Protein AF-A0A2E4W380-F1 (afdb_monomer_lite)

pLDDT: mean 70.6, std 25.5, range [24.17, 98.5]

Secondary structure (DSSP, 8-state):
----------S----TTTTHHHHHHHTTS-------------------B-TTS-B----S---------------------------------------------------SSGGGSS----THHHHHHHHHHSS-TTPPPTTSPTT--HHHHHHHHHHHHHHHHH-GGGTTHHHHHHHHHHHHS-GGGHHHHHHHHHHHTTTS-HHHHHHHHHHHHHHHTTTPPP--STTHHHHHHHHHT-SS--HHHHHHHTTT-HHHHHHHHHHHT-TT-----HHHHHHTT--SSS--HHHHHHHHHHHHHHHHHHTS-HHHHHHHHHHHHHHHHHHHHHHHHHHHHTTT-EETTTTEE-SSTHHHHHHHHHHHHTTS---HHHHHHHHHTTTSS-TTEEEEEE-TTTTGGG-HHHHTS-HHHHHHHHHHHHHHHEETTTTEEHHHHHHT--EEEEEEEEEEETTEEEEEEEEEEE----TTSPPPHHHHHHHHHHHHHHHHHTT-SEE--EE--SS--TT--EEEEE-SSBPPHHHHHHHHHHHTTS--TTEEEEEEEETTEEEEEEEES-TT----HHHHHHHHHHHHTT-TTS-TT-TTS--EEEEB-----EETTBSSTTSGGGT---TTHHHHHHHHHHTSHHHHHHHHHHHHHHHHHHHHHHHHHTPPPGGGS----GGGGTT---------------------------------------------------

Radius of gyration: 36.01 Å; chains: 1; bounding box: 83×103×131 Å

Sequence (734 aa):
MLGEIGGDAKSLFVDPFKPLYREFQNMAKEPEDRVLTHPRLGSDLGLPFDRYGKPIDQSKPVLIGDDPSRGSDELSFRSAPSGLSDVYREGVGVLGGLSEATPLGVAAPVLGGIVRSGIKKGPVLSRRLNELVGDWKGKKIKGTPAGTRPQDIAKRQRQMHQLVGEGKTGWKWYEKMNQMIKDYVPEQHQPYFTGLLSTTSSASPVAQNIMDTLTGYAQTMRGMMPNVGMFQSQSKRIGQLGIKVRPSDVLNEIEGANKWTNYFKNNYGDFDAVTNDRYMLRLGGFHGRSLTDNQYKYLTRMVEDTAEQFGIKPAEAQAGAWSAFKARWDAVQPRNQKLAKKRGWWDEANGRIYKEHRKEFHDMTFKDAMKHTPTQQEIETAAHGGMVAGWGKGDLPSEYVAGFKHWPELESAPSHVMDDYHKAMDEVFIDQRTGKNKIFEELGIPHKMVRRTEGVWEGQGRAGYDIQILLPENAAGEVPPDIINRLHIGMAAMGRATKQEAIGYYKAIEMPTPESNIFRINLDRTLSTAETKLLDKAMNNLGLGEGYVVPINRERGVDLYYTTDNPNVTLDLAGFQSKVDQRLNTLNWIDKNNPASIATGSAQHKGEYLTYEGITGQEYRHGIHNPNAHWEALANTSGGTSERRLYDVYAQQVKTAEQAFAKRWGLQDPHERAFVTGDEWGHGIGVGSNPVLADFGQPASGRQARKIQGGLLSVPYGKSVQGTLRDPFLVGGQ

Structure (mmCIF, N/CA/C/O backbone):
data_AF-A0A2E4W380-F1
#
_entry.id   AF-A0A2E4W380-F1
#
loop_
_atom_site.group_PDB
_atom_site.id
_atom_site.type_symbol
_atom_site.label_atom_id
_atom_site.label_alt_id
_atom_site.label_comp_id
_atom_site.label_asym_id
_atom_site.label_entity_id
_atom_site.label_seq_id
_atom_site.pdbx_PDB_ins_code
_atom_site.Cartn_x
_atom_site.Cartn_y
_atom_site.Cartn_z
_atom_site.occupancy
_atom_site.B_iso_or_equiv
_atom_site.auth_seq_id
_atom_site.auth_comp_id
_atom_site.auth_asym_id
_atom_site.auth_atom_id
_atom_site.pdbx_PDB_model_num
ATOM 1 N N . MET A 1 1 ? -34.289 -36.596 44.505 1.00 35.12 1 MET A N 1
ATOM 2 C CA . MET A 1 1 ? -34.856 -37.963 44.426 1.00 35.12 1 MET A CA 1
ATOM 3 C C . MET A 1 1 ? -34.164 -38.690 43.282 1.00 35.12 1 MET A C 1
ATOM 5 O O . MET A 1 1 ? -33.703 -38.010 42.375 1.00 35.12 1 MET A O 1
ATOM 9 N N . LEU A 1 2 ? -34.033 -40.016 43.353 1.00 31.44 2 LEU A N 1
ATOM 10 C CA . LEU A 1 2 ? -33.464 -40.845 42.279 1.00 31.44 2 LEU A CA 1
ATOM 11 C C . LEU A 1 2 ? -34.546 -41.183 41.237 1.00 31.44 2 LEU A C 1
ATOM 13 O O . LEU A 1 2 ? -35.720 -41.242 41.602 1.00 31.44 2 LEU A O 1
ATOM 17 N N . GLY A 1 3 ? -34.155 -41.442 39.985 1.00 27.16 3 GLY A N 1
ATOM 18 C CA . GLY A 1 3 ? -35.068 -41.905 38.932 1.00 27.16 3 GLY A CA 1
ATOM 19 C C . GLY A 1 3 ? -34.566 -41.627 37.513 1.00 27.16 3 GLY A C 1
ATOM 20 O O . GLY A 1 3 ? -34.903 -40.599 36.938 1.00 27.16 3 GLY A O 1
ATOM 21 N N . GLU A 1 4 ? -33.776 -42.545 36.955 1.00 43.19 4 GLU A N 1
ATOM 22 C CA . GLU A 1 4 ? -33.516 -42.626 35.507 1.00 43.19 4 GLU A CA 1
ATOM 23 C C . GLU A 1 4 ? -34.526 -43.570 34.815 1.00 43.19 4 GLU A C 1
ATOM 25 O O . GLU A 1 4 ? -35.360 -44.183 35.481 1.00 43.19 4 GLU A O 1
ATOM 30 N N . ILE A 1 5 ? -34.359 -43.752 33.494 1.00 37.69 5 ILE A N 1
ATOM 31 C CA . ILE A 1 5 ? -35.113 -44.632 32.573 1.00 37.69 5 ILE A CA 1
ATOM 32 C C . ILE A 1 5 ? -36.477 -44.042 32.137 1.00 37.69 5 ILE A C 1
ATOM 34 O O . ILE A 1 5 ? -37.334 -43.765 32.965 1.00 37.69 5 ILE A O 1
ATOM 38 N N . GLY A 1 6 ? -36.773 -43.871 30.839 1.00 28.53 6 GLY A N 1
ATOM 39 C CA . GLY A 1 6 ? -35.923 -44.030 29.646 1.00 28.53 6 GLY A CA 1
ATOM 40 C C . GLY A 1 6 ? -36.728 -44.171 28.337 1.00 28.53 6 GLY A C 1
ATOM 41 O O . GLY A 1 6 ? -37.833 -44.702 28.357 1.00 28.53 6 GLY A O 1
ATOM 42 N N . GLY A 1 7 ? -36.144 -43.753 27.203 1.00 28.28 7 GLY A N 1
ATOM 43 C CA . GLY A 1 7 ? -36.733 -43.858 25.848 1.00 28.28 7 GLY A CA 1
ATOM 44 C C . GLY A 1 7 ? -37.787 -42.778 25.523 1.00 28.28 7 GLY A C 1
ATOM 45 O O . GLY A 1 7 ? -38.513 -42.339 26.403 1.00 28.28 7 GLY A O 1
ATOM 46 N N . ASP A 1 8 ? -37.927 -42.270 24.294 1.00 28.05 8 ASP A N 1
ATOM 47 C CA . ASP A 1 8 ? -37.354 -42.687 23.002 1.00 28.05 8 ASP A CA 1
ATOM 48 C C . ASP A 1 8 ? -36.986 -41.451 22.140 1.00 28.05 8 ASP A C 1
ATOM 50 O O . ASP A 1 8 ? -37.683 -40.435 22.152 1.00 28.05 8 ASP A O 1
ATOM 54 N N . ALA A 1 9 ? -35.872 -41.504 21.403 1.00 34.75 9 ALA A N 1
ATOM 55 C CA . ALA A 1 9 ? -35.191 -40.327 20.845 1.00 34.75 9 ALA A CA 1
ATOM 56 C C . ALA A 1 9 ? -35.289 -40.235 19.306 1.00 34.75 9 ALA A C 1
ATOM 58 O O . ALA A 1 9 ? -34.286 -40.355 18.600 1.00 34.75 9 ALA A O 1
ATOM 59 N N . LYS A 1 10 ? -36.502 -40.023 18.767 1.00 31.36 10 LYS A N 1
ATOM 60 C CA . LYS A 1 10 ? -36.766 -39.999 17.306 1.00 31.36 10 LYS A CA 1
ATOM 61 C C . LYS A 1 10 ? -37.737 -38.907 16.810 1.00 31.36 10 LYS A C 1
ATOM 63 O O . LYS A 1 10 ? -38.579 -39.173 15.956 1.00 31.36 10 LYS A O 1
ATOM 68 N N . SER A 1 11 ? -37.624 -37.664 17.291 1.00 33.94 11 SER A N 1
ATOM 69 C CA . SER A 1 11 ? -38.505 -36.566 16.823 1.00 33.94 11 SER A CA 1
ATOM 70 C C . SER A 1 11 ? -37.910 -35.145 16.780 1.00 33.94 11 SER A C 1
ATOM 72 O O . SER A 1 11 ? -38.645 -34.202 16.500 1.00 33.94 11 SER A O 1
ATOM 74 N N . LEU A 1 12 ? -36.598 -34.958 16.994 1.00 32.38 12 LEU A N 1
ATOM 75 C CA . LEU A 1 12 ? -35.963 -33.626 17.054 1.00 32.38 12 LEU A CA 1
ATOM 76 C C . LEU A 1 12 ? -34.787 -33.442 16.077 1.00 32.38 12 LEU A C 1
ATOM 78 O O . LEU A 1 12 ? -33.657 -33.188 16.475 1.00 32.38 12 LEU A O 1
ATOM 82 N N . PHE A 1 13 ? -35.086 -33.501 14.777 1.00 29.33 13 PHE A N 1
ATOM 83 C CA . PHE A 1 13 ? -34.273 -32.855 13.739 1.00 29.33 13 PHE A CA 1
ATOM 84 C C . PHE A 1 13 ? -35.191 -32.131 12.747 1.00 29.33 13 PHE A C 1
ATOM 86 O O . PHE A 1 13 ? -35.721 -32.725 11.808 1.00 29.33 13 PHE A O 1
ATOM 93 N N . VAL A 1 14 ? -35.391 -30.831 12.975 1.00 38.22 14 VAL A N 1
ATOM 94 C CA . VAL A 1 14 ? -35.996 -29.931 11.986 1.00 38.22 14 VAL A CA 1
ATOM 95 C C . VAL A 1 14 ? -34.887 -29.483 11.040 1.00 38.22 14 VAL A C 1
ATOM 97 O O . VAL A 1 14 ? -33.938 -28.835 11.466 1.00 38.22 14 VAL A O 1
ATOM 100 N N . ASP A 1 15 ? -35.005 -29.843 9.764 1.00 39.81 15 ASP A N 1
ATOM 101 C CA . ASP A 1 15 ? -34.094 -29.408 8.702 1.00 39.81 15 ASP A CA 1
ATOM 102 C C . ASP A 1 15 ? -34.193 -27.877 8.494 1.00 39.81 15 ASP A C 1
ATOM 104 O O . ASP A 1 15 ? -35.246 -27.398 8.053 1.00 39.81 15 ASP A O 1
ATOM 108 N N . PRO A 1 16 ? -33.130 -27.098 8.789 1.00 36.22 16 PRO A N 1
ATOM 109 C CA . PRO A 1 16 ? -33.171 -25.640 8.712 1.00 36.22 16 PRO A CA 1
ATOM 110 C C . PRO A 1 16 ? -33.139 -25.100 7.273 1.00 36.22 16 PRO A C 1
ATOM 112 O O . PRO A 1 16 ? -33.416 -23.920 7.071 1.00 36.22 16 PRO A O 1
ATOM 115 N N . PHE A 1 17 ? -32.843 -25.924 6.260 1.00 35.84 17 PHE A N 1
ATOM 116 C CA . PHE A 1 17 ? -32.758 -25.485 4.858 1.00 35.84 17 PHE A CA 1
ATOM 117 C C . PHE A 1 17 ? -34.103 -25.537 4.116 1.00 35.84 17 PHE A C 1
ATOM 119 O O . PHE A 1 17 ? -34.246 -24.997 3.015 1.00 35.84 17 PHE A O 1
ATOM 126 N N . LYS A 1 18 ? -35.125 -26.139 4.733 1.00 35.22 18 LYS A N 1
ATOM 127 C CA . LYS A 1 18 ? -36.456 -26.332 4.139 1.00 35.22 18 LYS A CA 1
ATOM 128 C C . LYS A 1 18 ? -37.224 -25.044 3.768 1.00 35.22 18 LYS A C 1
ATOM 130 O O . LYS A 1 18 ? -37.987 -25.109 2.801 1.00 35.22 18 LYS A O 1
ATOM 135 N N . PRO A 1 19 ? -37.055 -23.889 4.452 1.00 40.69 19 PRO A N 1
ATOM 136 C CA . PRO A 1 19 ? -37.623 -22.612 4.007 1.00 40.69 19 PRO A CA 1
ATOM 137 C C . PRO A 1 19 ? -36.948 -22.079 2.733 1.00 40.69 19 PRO A C 1
ATOM 139 O O . PRO A 1 19 ? -37.632 -21.805 1.748 1.00 40.69 19 PRO A O 1
ATOM 142 N N . LEU A 1 20 ? -35.609 -22.026 2.719 1.00 38.50 20 LEU A N 1
ATOM 143 C CA . LEU A 1 20 ? -34.797 -21.507 1.606 1.00 38.50 20 LEU A CA 1
ATOM 144 C C . LEU A 1 20 ? -35.082 -22.230 0.281 1.00 38.50 20 LEU A C 1
ATOM 146 O O . LEU A 1 20 ? -35.164 -21.603 -0.775 1.00 38.50 20 LEU A O 1
ATOM 150 N N . TYR A 1 21 ? -35.302 -23.547 0.330 1.00 37.00 21 TYR A N 1
ATOM 151 C CA . TYR A 1 21 ? -35.608 -24.332 -0.868 1.00 37.00 21 TYR A CA 1
ATOM 152 C C . TYR A 1 21 ? -36.970 -23.979 -1.504 1.00 37.00 21 TYR A C 1
ATOM 154 O O . TYR A 1 21 ? -37.158 -24.191 -2.701 1.00 37.00 21 TYR A O 1
ATOM 162 N N . ARG A 1 22 ? -37.919 -23.405 -0.743 1.00 37.72 22 ARG A N 1
ATOM 163 C CA . ARG A 1 22 ? -39.202 -22.921 -1.289 1.00 37.72 22 ARG A CA 1
ATOM 164 C C . ARG A 1 22 ? -39.081 -21.558 -1.965 1.00 37.72 22 ARG A C 1
ATOM 166 O O . ARG A 1 22 ? -39.691 -21.371 -3.013 1.00 37.72 22 ARG A O 1
ATOM 173 N N . GLU A 1 23 ? -38.285 -20.634 -1.430 1.00 40.81 23 GLU A N 1
ATOM 174 C CA . GLU A 1 23 ? -38.031 -19.353 -2.109 1.00 40.81 23 GLU A CA 1
ATOM 175 C C . GLU A 1 23 ? -37.317 -19.570 -3.448 1.00 40.81 23 GLU A C 1
ATOM 177 O O . GLU A 1 23 ? -37.744 -19.031 -4.469 1.00 40.81 23 GLU A O 1
ATOM 182 N N . PHE A 1 24 ? -36.313 -20.453 -3.480 1.00 38.03 24 PHE A N 1
ATOM 183 C CA . PHE A 1 24 ? -35.577 -20.765 -4.709 1.00 38.03 24 PHE A CA 1
ATOM 184 C C . PHE A 1 24 ? -36.453 -21.411 -5.799 1.00 38.03 24 PHE A C 1
ATOM 186 O O . PHE A 1 24 ? -36.252 -21.152 -6.984 1.00 38.03 24 PHE A O 1
ATOM 193 N N . GLN A 1 25 ? -37.456 -22.216 -5.424 1.00 38.72 25 GLN A N 1
ATOM 194 C CA . GLN A 1 25 ? -38.427 -22.770 -6.379 1.00 38.72 25 GLN A CA 1
ATOM 195 C C . GLN A 1 25 ? -39.474 -21.748 -6.848 1.00 38.72 25 GLN A C 1
ATOM 197 O O . GLN A 1 25 ? -39.970 -21.868 -7.969 1.00 38.72 25 GLN A O 1
ATOM 202 N N . ASN A 1 26 ? -39.786 -20.733 -6.037 1.00 41.50 26 ASN A N 1
ATOM 203 C CA . ASN A 1 26 ? -40.718 -19.665 -6.405 1.00 41.50 26 ASN A CA 1
ATOM 204 C C . ASN A 1 26 ? -40.081 -18.614 -7.332 1.00 41.50 26 ASN A C 1
ATOM 206 O O . ASN A 1 26 ? -40.783 -18.039 -8.156 1.00 41.50 26 ASN A O 1
ATOM 210 N N . MET A 1 27 ? -38.761 -18.399 -7.260 1.00 36.50 27 MET A N 1
ATOM 211 C CA . MET A 1 27 ? -38.031 -17.527 -8.199 1.00 36.50 27 MET A CA 1
ATOM 212 C C . MET A 1 27 ? -37.841 -18.134 -9.602 1.00 36.50 27 MET A C 1
ATOM 214 O O . MET A 1 27 ? -37.434 -17.431 -10.522 1.00 36.50 27 MET A O 1
ATOM 218 N N . ALA A 1 28 ? -38.119 -19.428 -9.781 1.00 35.84 28 ALA A N 1
ATOM 219 C CA . ALA A 1 28 ? -37.837 -20.170 -11.012 1.00 35.84 28 ALA A CA 1
ATOM 220 C C . ALA A 1 28 ? -39.067 -20.380 -11.921 1.00 35.84 28 ALA A C 1
ATOM 222 O O . ALA A 1 28 ? -39.063 -21.302 -12.741 1.00 35.84 28 ALA A O 1
ATOM 223 N N . LYS A 1 29 ? -40.137 -19.581 -11.769 1.00 33.12 29 LYS A N 1
ATOM 224 C CA . LYS A 1 29 ? -41.375 -19.736 -12.552 1.00 33.12 29 LYS A CA 1
ATOM 225 C C . LYS A 1 29 ? -41.935 -18.431 -13.126 1.00 33.12 29 LYS A C 1
ATOM 227 O O . LYS A 1 29 ? -42.370 -17.552 -12.393 1.00 33.12 29 LYS A O 1
ATOM 232 N N . GLU A 1 30 ? -42.038 -18.472 -14.453 1.00 36.06 30 GLU A N 1
ATOM 233 C CA . GLU A 1 30 ? -42.797 -17.616 -15.375 1.00 36.06 30 GLU A CA 1
ATOM 234 C C . GLU A 1 30 ? -42.228 -16.220 -15.723 1.00 36.06 30 GLU A C 1
ATOM 236 O O . GLU A 1 30 ? -41.426 -15.670 -14.966 1.00 36.06 30 GLU A O 1
ATOM 241 N N . PRO A 1 31 ? -42.519 -15.710 -16.946 1.00 42.09 31 PRO A N 1
ATOM 242 C CA . PRO A 1 31 ? -41.642 -14.765 -17.644 1.00 42.09 31 PRO A CA 1
ATOM 243 C C . PRO A 1 31 ? -42.311 -13.414 -17.978 1.00 42.09 31 PRO A C 1
ATOM 245 O O . PRO A 1 31 ? -43.502 -13.254 -17.761 1.00 42.09 31 PRO A O 1
ATOM 248 N N . GLU A 1 32 ? -41.505 -12.511 -18.558 1.00 37.59 32 GLU A N 1
ATOM 249 C CA . GLU A 1 32 ? -41.811 -11.450 -19.552 1.00 37.59 32 GLU A CA 1
ATOM 250 C C . GLU A 1 32 ? -43.076 -10.547 -19.418 1.00 37.59 32 GLU A C 1
ATOM 252 O O . GLU A 1 32 ? -43.999 -10.759 -18.645 1.00 37.59 32 GLU A O 1
ATOM 257 N N . ASP A 1 33 ? -43.065 -9.427 -20.149 1.00 36.19 33 ASP A N 1
ATOM 258 C CA . ASP A 1 33 ? -44.140 -8.423 -20.247 1.00 36.19 33 ASP A CA 1
ATOM 259 C C . ASP A 1 33 ? -44.706 -7.804 -18.948 1.00 36.19 33 ASP A C 1
ATOM 261 O O . ASP A 1 33 ? -45.850 -8.018 -18.537 1.00 36.19 33 ASP A O 1
ATOM 265 N N . ARG A 1 34 ? -43.973 -6.808 -18.423 1.00 28.91 34 ARG A N 1
ATOM 266 C CA . ARG A 1 34 ? -44.602 -5.609 -17.831 1.00 28.91 34 ARG A CA 1
ATOM 267 C C . ARG A 1 34 ? -44.018 -4.307 -18.370 1.00 28.91 34 ARG A C 1
ATOM 269 O O . ARG A 1 34 ? -43.115 -3.711 -17.787 1.00 28.91 34 ARG A O 1
ATOM 276 N N . VAL A 1 35 ? -44.622 -3.821 -19.454 1.00 33.94 35 VAL A N 1
ATOM 277 C CA . VAL A 1 35 ? -44.531 -2.413 -19.861 1.00 33.94 35 VAL A CA 1
ATOM 278 C C . VAL A 1 35 ? -45.141 -1.541 -18.757 1.00 33.94 35 VAL A C 1
ATOM 280 O O . VAL A 1 35 ? -46.330 -1.656 -18.465 1.00 33.94 35 VAL A O 1
ATOM 283 N N . LEU A 1 36 ? -44.349 -0.641 -18.169 1.00 28.77 36 LEU A N 1
ATOM 284 C CA . LEU A 1 36 ? -44.847 0.413 -17.281 1.00 28.77 36 LEU A CA 1
ATOM 285 C C . LEU A 1 36 ? -44.771 1.770 -17.982 1.00 28.77 36 LEU A C 1
ATOM 287 O O . LEU A 1 36 ? -43.704 2.346 -18.177 1.00 28.77 36 LEU A O 1
ATOM 291 N N . THR A 1 37 ? -45.939 2.279 -18.363 1.00 31.28 37 THR A N 1
ATOM 292 C CA . THR A 1 37 ? -46.112 3.610 -18.948 1.00 31.28 37 THR A CA 1
ATOM 293 C C . THR A 1 37 ? -45.996 4.704 -17.887 1.00 31.28 37 THR A C 1
ATOM 295 O O . THR A 1 37 ? -46.703 4.650 -16.882 1.00 31.28 37 THR A O 1
ATOM 298 N N . HIS A 1 38 ? -45.227 5.758 -18.165 1.00 28.19 38 HIS A N 1
ATOM 299 C CA . HIS A 1 38 ? -45.366 7.061 -17.504 1.00 28.19 38 HIS A CA 1
ATOM 300 C C . HIS A 1 38 ? -45.628 8.169 -18.550 1.00 28.19 38 HIS A C 1
ATOM 302 O O . HIS A 1 38 ? -45.261 8.000 -19.717 1.00 28.19 38 HIS A O 1
ATOM 308 N N . PRO A 1 39 ? -46.333 9.261 -18.188 1.00 34.66 39 PRO A N 1
ATOM 309 C CA . PRO A 1 39 ? -46.915 10.197 -19.152 1.00 34.66 39 PRO A CA 1
ATOM 310 C C . PRO A 1 39 ? -45.934 11.249 -19.702 1.00 34.66 39 PRO A C 1
ATOM 312 O O . PRO A 1 39 ? -44.838 11.455 -19.190 1.00 34.66 39 PRO A O 1
ATOM 315 N N . ARG A 1 40 ? -46.365 11.919 -20.780 1.00 29.92 40 ARG A N 1
ATOM 316 C CA . ARG A 1 40 ? -45.557 12.801 -21.641 1.00 29.92 40 ARG A CA 1
ATOM 317 C C . ARG A 1 40 ? -45.352 14.223 -21.097 1.00 29.92 40 ARG A C 1
ATOM 319 O O . ARG A 1 40 ? -46.327 14.907 -20.810 1.00 29.92 40 ARG A O 1
ATOM 326 N N . LEU A 1 41 ? -44.117 14.707 -21.225 1.00 29.67 41 LEU A N 1
ATOM 327 C CA . LEU A 1 41 ? -43.722 16.006 -21.806 1.00 29.67 41 LEU A CA 1
ATOM 328 C C . LEU A 1 41 ? -42.505 15.656 -22.702 1.00 29.67 41 LEU A C 1
ATOM 330 O O . LEU A 1 41 ? -41.646 14.908 -22.253 1.00 29.67 41 LEU A O 1
ATOM 334 N N . GLY A 1 42 ? -42.444 15.931 -24.010 1.00 28.70 42 GLY A N 1
ATOM 335 C CA . GLY A 1 42 ? -42.482 17.254 -24.645 1.00 28.70 42 GLY A CA 1
ATOM 336 C C . GLY A 1 42 ? -41.065 17.860 -24.596 1.00 28.70 42 GLY A C 1
ATOM 337 O O . GLY A 1 42 ? -40.651 18.234 -23.508 1.00 28.70 42 GLY A O 1
ATOM 338 N N . SER A 1 43 ? -40.262 17.948 -25.668 1.00 30.67 43 SER A N 1
ATOM 339 C CA . SER A 1 43 ? -40.544 17.813 -27.114 1.00 30.67 43 SER A CA 1
ATOM 340 C C . SER A 1 43 ? -39.315 17.391 -27.955 1.00 30.67 43 SER A C 1
ATOM 342 O O . SER A 1 43 ? -38.193 17.770 -27.645 1.00 30.67 43 SER A O 1
ATOM 344 N N . ASP A 1 44 ? -39.573 16.677 -29.055 1.00 34.66 44 ASP A N 1
ATOM 345 C CA . ASP A 1 44 ? -38.924 16.748 -30.382 1.00 34.66 44 ASP A CA 1
ATOM 346 C C . ASP A 1 44 ? -37.388 16.881 -30.523 1.00 34.66 44 ASP A C 1
ATOM 348 O O . ASP A 1 44 ? -36.837 17.978 -30.520 1.00 34.66 44 ASP A O 1
ATOM 352 N N . LEU A 1 45 ? -36.723 15.761 -30.851 1.00 35.84 45 LEU A N 1
ATOM 353 C CA . LEU A 1 45 ? -36.067 15.537 -32.162 1.00 35.84 45 LEU A CA 1
ATOM 354 C C . LEU A 1 45 ? -35.431 14.132 -32.212 1.00 35.84 45 LEU A C 1
ATOM 356 O O . LEU A 1 45 ? -34.364 13.884 -31.653 1.00 35.84 45 LEU A O 1
ATOM 360 N N . GLY A 1 46 ? -36.094 13.187 -32.885 1.00 35.91 46 GLY A N 1
ATOM 361 C CA . GLY A 1 46 ? -35.636 11.798 -32.975 1.00 35.91 46 GLY A CA 1
ATOM 362 C C . GLY A 1 46 ? -34.571 11.583 -34.052 1.00 35.91 46 GLY A C 1
ATOM 363 O O . GLY A 1 46 ? -34.909 11.436 -35.223 1.00 35.91 46 GLY A O 1
ATOM 364 N N . LEU A 1 47 ? -33.299 11.492 -33.654 1.00 50.97 47 LEU A N 1
ATOM 365 C CA . LEU A 1 47 ? -32.214 10.977 -34.498 1.00 50.97 47 LEU A CA 1
ATOM 366 C C . LEU A 1 47 ? -31.816 9.564 -34.040 1.00 50.97 47 LEU A C 1
ATOM 368 O O . LEU A 1 47 ? -31.688 9.341 -32.835 1.00 50.97 47 LEU A O 1
ATOM 372 N N . PRO A 1 48 ? -31.599 8.601 -34.956 1.00 51.19 48 PRO A N 1
ATOM 373 C CA . PRO A 1 48 ? -31.107 7.282 -34.584 1.00 51.19 48 PRO A CA 1
ATOM 374 C C . PRO A 1 48 ? -29.627 7.354 -34.183 1.00 51.19 48 PRO A C 1
ATOM 376 O O . PRO A 1 48 ? -28.801 7.951 -34.878 1.00 51.19 48 PRO A O 1
ATOM 379 N N . PHE A 1 49 ? -29.298 6.710 -33.066 1.00 59.56 49 PHE A N 1
ATOM 380 C CA . PHE A 1 49 ? -27.930 6.538 -32.583 1.00 59.56 49 PHE A CA 1
ATOM 381 C C . PHE A 1 49 ? -27.449 5.107 -32.856 1.00 59.56 49 PHE A C 1
ATOM 383 O O . PHE A 1 49 ? -28.250 4.172 -32.897 1.00 59.56 49 PHE A O 1
ATOM 390 N N . ASP A 1 50 ? -26.142 4.924 -33.032 1.00 73.31 50 ASP A N 1
ATOM 391 C CA . ASP A 1 50 ? -25.540 3.594 -33.116 1.00 73.31 50 ASP A CA 1
ATOM 392 C C . ASP A 1 50 ? -25.497 2.888 -31.744 1.00 73.31 50 ASP A C 1
ATOM 394 O O . ASP A 1 50 ? -25.784 3.470 -30.694 1.00 73.31 50 ASP A O 1
ATOM 398 N N . ARG A 1 51 ? -25.069 1.618 -31.731 1.00 43.25 51 ARG A N 1
ATOM 399 C CA . ARG A 1 51 ? -24.918 0.812 -30.500 1.00 43.25 51 ARG A CA 1
ATOM 400 C C . ARG A 1 51 ? -23.843 1.322 -29.518 1.00 43.25 51 ARG A C 1
ATOM 402 O O . ARG A 1 51 ? -23.575 0.655 -28.522 1.00 43.25 51 ARG A O 1
ATOM 409 N N . TYR A 1 52 ? -23.207 2.456 -29.810 1.00 50.22 52 TYR A N 1
ATOM 410 C CA . TYR A 1 52 ? -22.216 3.137 -28.978 1.00 50.22 52 TYR A CA 1
ATOM 411 C C . TYR A 1 52 ? -22.629 4.580 -28.634 1.00 50.22 52 TYR A C 1
ATOM 413 O O . TYR A 1 52 ? -21.819 5.332 -28.090 1.00 50.22 52 TYR A O 1
ATOM 421 N N . GLY A 1 53 ? -23.877 4.973 -28.919 1.00 50.03 53 GLY A N 1
ATOM 422 C CA . GLY A 1 53 ? -24.418 6.284 -28.562 1.00 50.03 53 GLY A CA 1
ATOM 423 C C . GLY A 1 53 ? -23.945 7.434 -29.454 1.00 50.03 53 GLY A C 1
ATOM 424 O O . GLY A 1 53 ? -23.904 8.574 -28.992 1.00 50.03 53 GLY A O 1
ATOM 425 N N . LYS A 1 54 ? -23.590 7.179 -30.722 1.00 59.53 54 LYS A N 1
ATOM 426 C CA . LYS A 1 54 ? -23.224 8.225 -31.697 1.00 59.53 54 LYS A CA 1
ATOM 427 C C . LYS A 1 54 ? -24.352 8.488 -32.705 1.00 59.53 54 LYS A C 1
ATOM 429 O O . LYS A 1 54 ? -24.910 7.514 -33.208 1.00 59.53 54 LYS A O 1
ATOM 434 N N . PRO A 1 55 ? -24.679 9.754 -33.042 1.00 61.62 55 PRO A N 1
ATOM 435 C CA . PRO A 1 55 ? -25.680 10.061 -34.067 1.00 61.62 55 PRO A CA 1
ATOM 436 C C . PRO A 1 55 ? -25.300 9.459 -35.424 1.00 61.62 55 PRO A C 1
ATOM 438 O O . PRO A 1 55 ? -24.153 9.592 -35.860 1.00 61.62 55 PRO A O 1
ATOM 441 N N . ILE A 1 56 ? -26.255 8.824 -36.105 1.00 62.88 56 ILE A N 1
ATOM 442 C CA . ILE A 1 56 ? -26.027 8.248 -37.434 1.00 62.88 56 ILE A CA 1
ATOM 443 C C . ILE A 1 56 ? -26.175 9.340 -38.503 1.00 62.88 56 ILE A C 1
ATOM 445 O O . ILE A 1 56 ? -27.265 9.844 -38.765 1.00 62.88 56 ILE A O 1
ATOM 449 N N . ASP A 1 57 ? -25.057 9.675 -39.146 1.00 66.38 57 ASP A N 1
ATOM 450 C CA . ASP A 1 57 ? -24.988 10.551 -40.317 1.00 66.38 57 ASP A CA 1
ATOM 451 C C . ASP A 1 57 ? -25.622 9.870 -41.545 1.00 66.38 57 ASP A C 1
ATOM 453 O O . ASP A 1 57 ? -25.037 8.965 -42.142 1.00 66.38 57 ASP A O 1
ATOM 457 N N . GLN A 1 58 ? -26.823 10.314 -41.925 1.00 47.00 58 GLN A N 1
ATOM 458 C CA . GLN A 1 58 ? -27.587 9.772 -43.057 1.00 47.00 58 GLN A CA 1
ATOM 459 C C . GLN A 1 58 ? -27.158 10.331 -44.431 1.00 47.00 58 GLN A C 1
ATOM 461 O O . GLN A 1 58 ? -27.741 9.959 -45.446 1.00 47.00 58 GLN A O 1
ATOM 466 N N . SER A 1 59 ? -26.151 11.212 -44.510 1.00 43.72 59 SER A N 1
ATOM 467 C CA . SER A 1 59 ? -25.805 11.938 -45.750 1.00 43.72 59 SER A CA 1
ATOM 468 C C . SER A 1 59 ? -25.016 11.133 -46.799 1.00 43.72 59 SER A C 1
ATOM 470 O O . SER A 1 59 ? -24.585 11.697 -47.807 1.00 43.72 59 SER A O 1
ATOM 472 N N . LYS A 1 60 ? -24.791 9.828 -46.588 1.00 39.69 60 LYS A N 1
ATOM 473 C CA . LYS A 1 60 ? -23.865 9.008 -47.392 1.00 39.69 60 LYS A CA 1
ATOM 474 C C . LYS A 1 60 ? -24.557 7.779 -47.997 1.00 39.69 60 LYS A C 1
ATOM 476 O O . LYS A 1 60 ? -25.056 6.948 -47.240 1.00 39.69 60 LYS A O 1
ATOM 481 N N . PRO A 1 61 ? -24.557 7.613 -49.335 1.00 34.91 61 PRO A N 1
ATOM 482 C CA . PRO A 1 61 ? -25.128 6.431 -49.971 1.00 34.91 61 PRO A CA 1
ATOM 483 C C . PRO A 1 61 ? -24.265 5.193 -49.694 1.00 34.91 61 PRO A C 1
ATOM 485 O O . PRO A 1 61 ? -23.050 5.205 -49.897 1.00 34.91 61 PRO A O 1
ATOM 488 N N . VAL A 1 62 ? -24.905 4.106 -49.262 1.00 32.72 62 VAL A N 1
ATOM 489 C CA . VAL A 1 62 ? -24.259 2.797 -49.118 1.00 32.72 62 VAL A CA 1
ATOM 490 C C . VAL A 1 62 ? -24.214 2.124 -50.488 1.00 32.72 62 VAL A C 1
ATOM 492 O O . VAL A 1 62 ? -25.249 1.746 -51.031 1.00 32.72 62 VAL A O 1
ATOM 495 N N . LEU A 1 63 ? -23.011 1.963 -51.041 1.00 31.28 63 LEU A N 1
ATOM 496 C CA . LEU A 1 63 ? -22.794 1.129 -52.221 1.00 31.28 63 LEU A CA 1
ATOM 497 C C . LEU A 1 63 ? -22.830 -0.347 -51.814 1.00 31.28 63 LEU A C 1
ATOM 499 O O . LEU A 1 63 ? -21.951 -0.822 -51.095 1.00 31.28 63 LEU A O 1
ATOM 503 N N . ILE A 1 64 ? -23.842 -1.063 -52.299 1.00 36.44 64 ILE A N 1
ATOM 504 C CA . ILE A 1 64 ? -23.835 -2.527 -52.362 1.00 36.44 64 ILE A CA 1
ATOM 505 C C . ILE A 1 64 ? -22.976 -2.910 -53.576 1.00 36.44 64 ILE A C 1
ATOM 507 O O . ILE A 1 64 ? -23.117 -2.306 -54.638 1.00 36.44 64 ILE A O 1
ATOM 511 N N . GLY A 1 65 ? -22.067 -3.870 -53.406 1.00 28.23 65 GLY A N 1
ATOM 512 C CA . GLY A 1 65 ? -21.198 -4.390 -54.463 1.00 28.23 65 GLY A CA 1
ATOM 513 C C . GLY A 1 65 ? -21.141 -5.914 -54.402 1.00 28.23 65 GLY A C 1
ATOM 514 O O . GLY A 1 65 ? -21.122 -6.482 -53.310 1.00 28.23 65 GLY A O 1
ATOM 515 N N . ASP A 1 66 ? -21.177 -6.549 -55.570 1.00 30.45 66 ASP A N 1
ATOM 516 C CA . ASP A 1 66 ? -21.573 -7.951 -55.722 1.00 30.45 66 ASP A CA 1
ATOM 517 C C . ASP A 1 66 ? -20.498 -9.001 -55.383 1.00 30.45 66 ASP A C 1
ATOM 519 O O . ASP A 1 66 ? -19.291 -8.762 -55.453 1.00 30.45 66 ASP A O 1
ATOM 523 N N . ASP A 1 67 ? -20.980 -10.210 -55.085 1.00 34.12 67 ASP A N 1
ATOM 524 C CA . ASP A 1 67 ? -20.222 -11.468 -55.096 1.00 34.12 67 ASP A CA 1
ATOM 525 C C . ASP A 1 67 ? -19.922 -11.891 -56.544 1.00 34.12 67 ASP A C 1
ATOM 527 O O . ASP A 1 67 ? -20.837 -12.000 -57.368 1.00 34.12 67 ASP A O 1
ATOM 531 N N . PRO A 1 68 ? -18.648 -12.176 -56.857 1.00 35.28 68 PRO A N 1
ATOM 532 C CA . PRO A 1 68 ? -18.399 -13.389 -57.625 1.00 35.28 68 PRO A CA 1
ATOM 533 C C . PRO A 1 68 ? -17.190 -14.184 -57.102 1.00 35.28 68 PRO A C 1
ATOM 535 O O . PRO A 1 68 ? -16.034 -13.842 -57.360 1.00 35.28 68 PRO A O 1
ATOM 538 N N . SER A 1 69 ? -17.428 -15.368 -56.536 1.00 28.83 69 SER A N 1
ATOM 539 C CA . SER A 1 69 ? -17.391 -16.606 -57.346 1.00 28.83 69 SER A CA 1
ATOM 540 C C . SER A 1 69 ? -17.395 -17.901 -56.518 1.00 28.83 69 SER A C 1
ATOM 542 O O . SER A 1 69 ? -16.720 -18.042 -55.500 1.00 28.83 69 SER A O 1
ATOM 544 N N . ARG A 1 70 ? -18.113 -18.913 -57.025 1.00 32.16 70 ARG A N 1
ATOM 545 C CA . ARG A 1 70 ? -18.006 -20.309 -56.574 1.00 32.16 70 ARG A CA 1
ATOM 546 C C . ARG A 1 70 ? -16.901 -21.037 -57.342 1.00 32.16 70 ARG A C 1
ATOM 548 O O . ARG A 1 70 ? -16.851 -20.947 -58.565 1.00 32.16 70 ARG A O 1
ATOM 555 N N . GLY A 1 71 ? -16.117 -21.845 -56.634 1.00 27.05 71 GLY A N 1
ATOM 556 C CA . GLY A 1 71 ? -15.313 -22.932 -57.194 1.00 27.05 71 GLY A CA 1
ATOM 557 C C . GLY A 1 71 ? -15.475 -24.162 -56.304 1.00 27.05 71 GLY A C 1
ATOM 558 O O . GLY A 1 71 ? -15.158 -24.096 -55.118 1.00 27.05 71 GLY A O 1
ATOM 559 N N . SER A 1 72 ? -16.032 -25.244 -56.843 1.00 32.00 72 SER A N 1
ATOM 560 C CA . SER A 1 72 ? -16.441 -26.435 -56.092 1.00 32.00 72 SER A CA 1
ATOM 561 C C . SER A 1 72 ? -15.932 -27.713 -56.746 1.00 32.00 72 SER A C 1
ATOM 563 O O . SER A 1 72 ? -16.182 -27.881 -57.931 1.00 32.00 72 SER A O 1
ATOM 565 N N . ASP A 1 73 ? -15.343 -28.594 -55.939 1.00 27.92 73 ASP A N 1
ATOM 566 C CA . ASP A 1 73 ? -15.234 -30.060 -56.072 1.00 27.92 73 ASP A CA 1
ATOM 567 C C . ASP A 1 73 ? -15.038 -30.565 -54.611 1.00 27.92 73 ASP A C 1
ATOM 569 O O . ASP A 1 73 ? -14.381 -29.887 -53.818 1.00 27.92 73 ASP A O 1
ATOM 573 N N . GLU A 1 74 ? -15.762 -31.548 -54.057 1.00 29.38 74 GLU A N 1
ATOM 574 C CA . GLU A 1 74 ? -15.745 -33.003 -54.338 1.00 29.38 74 GLU A CA 1
ATOM 575 C C . GLU A 1 74 ? -14.348 -33.643 -54.140 1.00 29.38 74 GLU A C 1
ATOM 577 O O . GLU A 1 74 ? -13.354 -33.102 -54.604 1.00 29.38 74 GLU A O 1
ATOM 582 N N . LEU A 1 75 ? -14.123 -34.781 -53.454 1.00 27.88 75 LEU A N 1
ATOM 583 C CA . LEU A 1 75 ? -14.932 -35.781 -52.710 1.00 27.88 75 LEU A CA 1
ATOM 584 C C . LEU A 1 75 ? -13.945 -36.554 -51.754 1.00 27.88 75 LEU A C 1
ATOM 586 O O . LEU A 1 75 ? -12.738 -36.404 -51.910 1.00 27.88 75 LEU A O 1
ATOM 590 N N . SER A 1 76 ? -14.264 -37.396 -50.749 1.00 26.80 76 SER A N 1
ATOM 591 C CA . SER A 1 76 ? -15.500 -38.041 -50.255 1.00 26.80 76 SER A CA 1
ATOM 592 C C . SER A 1 76 ? -15.394 -38.504 -48.767 1.00 26.80 76 SER A C 1
ATOM 594 O O . SER A 1 76 ? -14.341 -38.420 -48.142 1.00 26.80 76 SER A O 1
ATOM 596 N N . PHE A 1 77 ? -16.510 -39.020 -48.228 1.00 26.56 77 PHE A N 1
ATOM 597 C CA . PHE A 1 77 ? -16.724 -39.892 -47.048 1.00 26.56 77 PHE A CA 1
ATOM 598 C C . PHE A 1 77 ? -15.541 -40.596 -46.331 1.00 26.56 77 PHE A C 1
ATOM 600 O O . PHE A 1 77 ? -14.816 -41.382 -46.937 1.00 26.56 77 PHE A O 1
ATOM 607 N N . ARG A 1 78 ? -15.598 -40.615 -44.982 1.00 25.59 78 ARG A N 1
ATOM 608 C CA . ARG A 1 78 ? -16.057 -41.801 -44.201 1.00 25.59 78 ARG A CA 1
ATOM 609 C C . ARG A 1 78 ? -16.382 -41.469 -42.734 1.00 25.59 78 ARG A C 1
ATOM 611 O O . ARG A 1 78 ? -15.944 -40.457 -42.203 1.00 25.59 78 ARG A O 1
ATOM 618 N N . SER A 1 79 ? -17.190 -42.322 -42.102 1.00 28.09 79 SER A N 1
ATOM 619 C CA . SER A 1 79 ? -17.837 -42.099 -40.800 1.00 28.09 79 SER A CA 1
ATOM 620 C C . SER A 1 79 ? -17.494 -43.169 -39.758 1.00 28.09 79 SER A C 1
ATOM 622 O O . SER A 1 79 ? -17.550 -44.348 -40.104 1.00 28.09 79 SER A O 1
ATOM 624 N N . ALA A 1 80 ? -17.369 -42.755 -38.485 1.00 28.78 80 ALA A N 1
ATOM 625 C CA . ALA A 1 80 ? -17.596 -43.576 -37.276 1.00 28.78 80 ALA A CA 1
ATOM 626 C C . ALA A 1 80 ? -16.608 -44.764 -37.038 1.00 28.78 80 ALA A C 1
ATOM 628 O O . ALA A 1 80 ? -15.890 -45.143 -37.962 1.00 28.78 80 ALA A O 1
ATOM 629 N N . PRO A 1 81 ? -16.528 -45.363 -35.821 1.00 36.09 81 PRO A N 1
ATOM 630 C CA . PRO A 1 81 ? -17.425 -45.205 -34.671 1.00 36.09 81 PRO A CA 1
ATOM 631 C C . PRO A 1 81 ? -16.771 -44.858 -33.319 1.00 36.09 81 PRO A C 1
ATOM 633 O O . PRO A 1 81 ? -15.557 -44.822 -33.142 1.00 36.09 81 PRO A O 1
ATOM 636 N N . SER A 1 82 ? -17.650 -44.623 -32.346 1.00 33.34 82 SER A N 1
ATOM 637 C CA . SER A 1 82 ? -17.388 -44.549 -30.909 1.00 33.34 82 SER A CA 1
ATOM 638 C C . SER A 1 82 ? -17.130 -45.920 -30.273 1.00 33.34 82 SER A C 1
ATOM 640 O O . SER A 1 82 ? -17.791 -46.889 -30.646 1.00 33.34 82 SER A O 1
ATOM 642 N N . GLY A 1 83 ? -16.334 -45.954 -29.199 1.00 25.77 83 GLY A N 1
ATOM 643 C CA . GLY A 1 83 ? -16.445 -46.988 -28.162 1.00 25.77 83 GLY A CA 1
ATOM 644 C C . GLY A 1 83 ? -15.124 -47.432 -27.540 1.00 25.77 83 GLY A C 1
ATOM 645 O O . GLY A 1 83 ? -14.295 -48.019 -28.226 1.00 25.77 83 GLY A O 1
ATOM 646 N N . LEU A 1 84 ? -14.970 -47.208 -26.230 1.00 26.62 84 LEU A N 1
ATOM 647 C CA . LEU A 1 84 ? -14.752 -48.263 -25.223 1.00 26.62 84 LEU A CA 1
ATOM 648 C C . LEU A 1 84 ? -14.678 -47.663 -23.808 1.00 26.62 84 LEU A C 1
ATOM 650 O O . LEU A 1 84 ? -14.453 -46.462 -23.646 1.00 26.62 84 LEU A O 1
ATOM 654 N N . SER A 1 85 ? -14.896 -48.504 -22.799 1.00 27.73 85 SER A N 1
ATOM 655 C CA . SER A 1 85 ? -14.890 -48.156 -21.377 1.00 27.73 85 SER A CA 1
ATOM 656 C C . SER A 1 85 ? -14.020 -49.124 -20.560 1.00 27.73 85 SER A C 1
ATOM 658 O O . SER A 1 85 ? -13.687 -50.211 -21.026 1.00 27.73 85 SER A O 1
ATOM 660 N N . ASP A 1 86 ? -13.733 -48.708 -19.321 1.00 29.64 86 ASP A N 1
ATOM 661 C CA . ASP A 1 86 ? -13.356 -49.535 -18.162 1.00 29.64 86 ASP A CA 1
ATOM 662 C C . ASP A 1 86 ? -11.955 -50.182 -18.075 1.00 29.64 86 ASP A C 1
ATOM 664 O O . ASP A 1 86 ? -11.242 -50.359 -19.056 1.00 29.64 86 ASP A O 1
ATOM 668 N N . VAL A 1 87 ? -11.621 -50.538 -16.818 1.00 27.80 87 VAL A N 1
ATOM 669 C CA . VAL A 1 87 ? -10.465 -51.308 -16.286 1.00 27.80 87 VAL A CA 1
ATOM 670 C C . VAL A 1 87 ? -9.052 -50.755 -16.614 1.00 27.80 87 VAL A C 1
ATOM 672 O O . VAL A 1 87 ? -8.679 -50.559 -17.758 1.00 27.80 87 VAL A O 1
ATOM 675 N N . TYR A 1 88 ? -8.160 -50.484 -15.649 1.00 26.23 88 TYR A N 1
ATOM 676 C CA . TYR A 1 88 ? -7.898 -51.229 -14.407 1.00 26.23 88 TYR A CA 1
ATOM 677 C C . TYR A 1 88 ? -7.559 -50.354 -13.182 1.00 26.23 88 TYR A C 1
ATOM 679 O O . TYR A 1 88 ? -7.229 -49.175 -13.300 1.00 26.23 88 TYR A O 1
ATOM 687 N N . ARG A 1 89 ? -7.612 -50.963 -11.987 1.00 29.31 89 ARG A N 1
ATOM 688 C CA . ARG A 1 89 ? -7.357 -50.329 -10.682 1.00 29.31 89 ARG A CA 1
ATOM 689 C C . ARG A 1 89 ? -6.582 -51.281 -9.763 1.00 29.31 89 ARG A C 1
ATOM 691 O O . ARG A 1 89 ? -7.197 -52.159 -9.180 1.00 29.31 89 ARG A O 1
ATOM 698 N N . GLU A 1 90 ? -5.276 -51.081 -9.603 1.00 29.47 90 GLU A N 1
ATOM 699 C CA . GLU A 1 90 ? -4.428 -51.709 -8.569 1.00 29.47 90 GLU A CA 1
ATOM 700 C C . GLU A 1 90 ? -3.066 -50.978 -8.515 1.00 29.47 90 GLU A C 1
ATOM 702 O O . GLU A 1 90 ? -2.656 -50.385 -9.510 1.00 29.47 90 GLU A O 1
ATOM 707 N N . GLY A 1 91 ? -2.336 -50.921 -7.397 1.00 25.72 91 GLY A N 1
ATOM 708 C CA . GLY A 1 91 ? -2.625 -51.460 -6.063 1.00 25.72 91 GLY A CA 1
ATOM 709 C C . GLY A 1 91 ? -1.895 -50.679 -4.956 1.00 25.72 91 GLY A C 1
ATOM 710 O O . GLY A 1 91 ? -1.079 -49.801 -5.232 1.00 25.72 91 GLY A O 1
ATOM 711 N N . VAL A 1 92 ? -2.209 -50.981 -3.693 1.00 29.41 92 VAL A N 1
ATOM 712 C CA . VAL A 1 92 ? -1.585 -50.362 -2.506 1.00 29.41 92 VAL A CA 1
ATOM 713 C C . VAL A 1 92 ? -0.416 -51.224 -2.025 1.00 29.41 92 VAL A C 1
ATOM 715 O O . VAL A 1 92 ? -0.567 -52.434 -1.889 1.00 29.41 92 VAL A O 1
ATOM 718 N N . GLY A 1 93 ? 0.725 -50.603 -1.713 1.00 25.72 93 GLY A N 1
ATOM 719 C CA . GLY A 1 93 ? 1.879 -51.262 -1.093 1.00 25.72 93 GLY A CA 1
ATOM 720 C C . GLY A 1 93 ? 2.295 -50.553 0.193 1.00 25.72 93 GLY A C 1
ATOM 721 O O . GLY A 1 93 ? 2.783 -49.427 0.142 1.00 25.72 93 GLY A O 1
ATOM 722 N N . VAL A 1 94 ? 2.102 -51.207 1.341 1.00 29.11 94 VAL A N 1
ATOM 723 C CA . VAL A 1 94 ? 2.531 -50.716 2.661 1.00 29.11 94 VAL A CA 1
ATOM 724 C C . VAL A 1 94 ? 3.827 -51.408 3.067 1.00 29.11 94 VAL A C 1
ATOM 726 O O . VAL A 1 94 ? 3.888 -52.632 3.076 1.00 29.11 94 VAL A O 1
ATOM 729 N N . LEU A 1 95 ? 4.820 -50.626 3.488 1.00 26.66 95 LEU A N 1
ATOM 730 C CA . LEU A 1 95 ? 5.888 -51.031 4.405 1.00 26.66 95 LEU A CA 1
ATOM 731 C C . LEU A 1 95 ? 6.354 -49.782 5.164 1.00 26.66 95 LEU A C 1
ATOM 733 O O . LEU A 1 95 ? 6.266 -48.672 4.639 1.00 26.66 95 LEU A O 1
ATOM 737 N N . GLY A 1 96 ? 6.838 -49.938 6.395 1.00 24.17 96 GLY A N 1
ATOM 738 C CA . GLY A 1 96 ? 7.272 -48.806 7.211 1.00 24.17 96 GLY A CA 1
ATOM 739 C C . GLY A 1 96 ? 8.215 -49.202 8.341 1.00 24.17 96 GLY A C 1
ATOM 740 O O . GLY A 1 96 ? 8.367 -50.382 8.633 1.00 24.17 96 GLY A O 1
ATOM 741 N N . GLY A 1 97 ? 8.798 -48.182 8.978 1.00 24.41 97 GLY A N 1
ATOM 742 C CA . GLY A 1 97 ? 9.489 -48.271 10.268 1.00 24.41 97 GLY A CA 1
ATOM 743 C C . GLY A 1 97 ? 10.877 -48.924 10.265 1.00 24.41 97 GLY A C 1
ATOM 744 O O . GLY A 1 97 ? 10.993 -50.141 10.211 1.00 24.41 97 GLY A O 1
ATOM 745 N N . LEU A 1 98 ? 11.918 -48.107 10.459 1.00 24.66 98 LEU A N 1
ATOM 746 C CA . LEU A 1 98 ? 13.076 -48.417 11.313 1.00 24.66 98 LEU A CA 1
ATOM 747 C C . LEU A 1 98 ? 13.801 -47.107 11.693 1.00 24.66 98 LEU A C 1
ATOM 749 O O . LEU A 1 98 ? 13.421 -46.038 11.213 1.00 24.66 98 LEU A O 1
ATOM 753 N N . SER A 1 99 ? 14.758 -47.171 12.622 1.00 26.08 99 SER A N 1
ATOM 754 C CA . SER A 1 99 ? 15.085 -46.057 13.527 1.00 26.08 99 SER A CA 1
ATOM 755 C C . SER A 1 99 ? 16.582 -45.724 13.678 1.00 26.08 99 SER A C 1
ATOM 757 O O . SER A 1 99 ? 17.438 -46.574 13.462 1.00 26.08 99 SER A O 1
ATOM 759 N N . GLU A 1 100 ? 16.830 -44.508 14.189 1.00 29.55 100 GLU A N 1
ATOM 760 C CA . GLU A 1 100 ? 18.024 -44.035 14.928 1.00 29.55 100 GLU A CA 1
ATOM 761 C C . GLU A 1 100 ? 19.365 -43.699 14.219 1.00 29.55 100 GLU A C 1
ATOM 763 O O . GLU A 1 100 ? 19.746 -44.248 13.193 1.00 29.55 100 GLU A O 1
ATOM 768 N N . ALA A 1 101 ? 20.086 -42.789 14.902 1.00 27.59 101 ALA A N 1
ATOM 769 C CA . ALA A 1 101 ? 21.518 -42.442 14.853 1.00 27.59 101 ALA A CA 1
ATOM 770 C C . ALA A 1 101 ? 22.117 -41.581 13.701 1.00 27.59 101 ALA A C 1
ATOM 772 O O . ALA A 1 101 ? 21.928 -41.795 12.508 1.00 27.59 101 ALA A O 1
ATOM 773 N N . THR A 1 102 ? 22.918 -40.595 14.126 1.00 29.17 102 THR A N 1
ATOM 774 C CA . THR A 1 102 ? 23.742 -39.605 13.383 1.00 29.17 102 THR A CA 1
ATOM 775 C C . THR A 1 102 ? 25.255 -39.862 13.647 1.00 29.17 102 THR A C 1
ATOM 777 O O . THR A 1 102 ? 25.533 -40.831 14.358 1.00 29.17 102 THR A O 1
ATOM 780 N N . PRO A 1 103 ? 26.268 -39.055 13.201 1.00 47.56 103 PRO A N 1
ATOM 781 C CA . PRO A 1 103 ? 26.307 -37.845 12.339 1.00 47.56 103 PRO A CA 1
ATOM 782 C C . PRO A 1 103 ? 27.424 -37.841 11.232 1.00 47.56 103 PRO A C 1
ATOM 784 O O . PRO A 1 103 ? 28.103 -38.837 11.015 1.00 47.56 103 PRO A O 1
ATOM 787 N N . LEU A 1 104 ? 27.676 -36.650 10.637 1.00 26.95 104 LEU A N 1
ATOM 788 C CA . LEU A 1 104 ? 28.859 -36.186 9.851 1.00 26.95 104 LEU A CA 1
ATOM 789 C C . LEU A 1 104 ? 28.967 -36.588 8.357 1.00 26.95 104 LEU A C 1
ATOM 791 O O . LEU A 1 104 ? 28.846 -37.756 8.016 1.00 26.95 104 LEU A O 1
ATOM 795 N N . GLY A 1 105 ? 29.286 -35.625 7.459 1.00 25.34 105 GLY A N 1
ATOM 796 C CA . GLY A 1 105 ? 29.581 -35.975 6.049 1.00 25.34 105 GLY A CA 1
ATOM 797 C C . GLY A 1 105 ? 29.622 -34.935 4.900 1.00 25.34 105 GLY A C 1
ATOM 798 O O . GLY A 1 105 ? 29.440 -35.360 3.774 1.00 25.34 105 GLY A O 1
ATOM 799 N N . VAL A 1 106 ? 29.885 -33.635 5.118 1.00 28.58 106 VAL A N 1
ATOM 800 C CA . VAL A 1 106 ? 30.424 -32.665 4.107 1.00 28.58 106 VAL A CA 1
ATOM 801 C C . VAL A 1 106 ? 29.701 -32.447 2.737 1.00 28.58 106 VAL A C 1
ATOM 803 O O . VAL A 1 106 ? 29.712 -33.284 1.847 1.00 28.58 106 VAL A O 1
ATOM 806 N N . ALA A 1 107 ? 29.322 -31.179 2.498 1.00 26.89 107 ALA A N 1
ATOM 807 C CA . ALA A 1 107 ? 29.132 -30.489 1.200 1.00 26.89 107 ALA A CA 1
ATOM 808 C C . ALA A 1 107 ? 27.918 -30.796 0.279 1.00 26.89 107 ALA A C 1
ATOM 810 O O . ALA A 1 107 ? 27.494 -31.919 0.037 1.00 26.89 107 ALA A O 1
ATOM 811 N N . ALA A 1 108 ? 27.412 -29.708 -0.311 1.00 27.89 108 ALA A N 1
ATOM 812 C CA . ALA A 1 108 ? 26.352 -29.611 -1.323 1.00 27.89 108 ALA A CA 1
ATOM 813 C C . ALA A 1 108 ? 26.951 -29.016 -2.638 1.00 27.89 108 ALA A C 1
ATOM 815 O O . ALA A 1 108 ? 28.119 -28.621 -2.599 1.00 27.89 108 ALA A O 1
ATOM 816 N N . PRO A 1 109 ? 26.222 -28.858 -3.778 1.00 42.91 109 PRO A N 1
ATOM 817 C CA . PRO A 1 109 ? 24.776 -29.039 -3.963 1.00 42.91 109 PRO A CA 1
ATOM 818 C C . PRO A 1 109 ? 24.322 -29.793 -5.239 1.00 42.91 109 PRO A C 1
ATOM 820 O O . PRO A 1 109 ? 24.669 -29.436 -6.366 1.00 42.91 109 PRO A O 1
ATOM 823 N N . VAL A 1 110 ? 23.369 -30.721 -5.090 1.00 30.98 110 VAL A N 1
ATOM 824 C CA . VAL A 1 110 ? 22.597 -31.295 -6.215 1.00 30.98 110 VAL A CA 1
ATOM 825 C C . VAL A 1 110 ? 21.241 -30.584 -6.342 1.00 30.98 110 VAL A C 1
ATOM 827 O O . VAL A 1 110 ? 20.191 -31.147 -6.060 1.00 30.98 110 VAL A O 1
ATOM 830 N N . LEU A 1 111 ? 21.257 -29.312 -6.762 1.00 30.52 111 LEU A N 1
ATOM 831 C CA . LEU A 1 111 ? 20.039 -28.495 -6.961 1.00 30.52 111 LEU A CA 1
ATOM 832 C C . LEU A 1 111 ? 19.904 -27.876 -8.370 1.00 30.52 111 LEU A C 1
ATOM 834 O O . LEU A 1 111 ? 19.048 -27.030 -8.610 1.00 30.52 111 LEU A O 1
ATOM 838 N N . GLY A 1 112 ? 20.702 -28.334 -9.341 1.00 28.58 112 GLY A N 1
ATOM 839 C CA . GLY A 1 112 ? 20.638 -27.870 -10.738 1.00 28.58 112 GLY A CA 1
ATOM 840 C C . GLY A 1 112 ? 19.712 -28.663 -11.678 1.00 28.58 112 GLY A C 1
ATOM 841 O O . GLY A 1 112 ? 19.573 -28.289 -12.843 1.00 28.58 112 GLY A O 1
ATOM 842 N N . GLY A 1 113 ? 19.124 -29.779 -11.226 1.00 27.22 113 GLY A N 1
ATOM 843 C CA . GLY A 1 113 ? 18.506 -30.776 -12.118 1.00 27.22 113 GLY A CA 1
ATOM 844 C C . GLY A 1 113 ? 17.041 -30.529 -12.506 1.00 27.22 113 GLY A C 1
ATOM 845 O O . GLY A 1 113 ? 16.678 -30.651 -13.676 1.00 27.22 113 GLY A O 1
ATOM 846 N N . ILE A 1 114 ? 16.188 -30.188 -11.536 1.00 31.20 114 ILE A N 1
ATOM 847 C CA . ILE A 1 114 ? 14.736 -30.447 -11.627 1.00 31.20 114 ILE A CA 1
ATOM 848 C C . ILE A 1 114 ? 13.976 -29.453 -12.532 1.00 31.20 114 ILE A C 1
ATOM 850 O O . ILE A 1 114 ? 12.940 -29.794 -13.094 1.00 31.20 114 ILE A O 1
ATOM 854 N N . VAL A 1 115 ? 14.508 -28.252 -12.782 1.00 38.75 115 VAL A N 1
ATOM 855 C CA . VAL A 1 115 ? 13.814 -27.201 -13.566 1.00 38.75 115 VAL A CA 1
ATOM 856 C C . VAL A 1 115 ? 13.831 -27.461 -15.092 1.00 38.75 115 VAL A C 1
ATOM 858 O O . VAL A 1 115 ? 13.204 -26.732 -15.858 1.00 38.75 115 VAL A O 1
ATOM 861 N N . ARG A 1 116 ? 14.527 -28.500 -15.583 1.00 37.84 116 ARG A N 1
ATOM 862 C CA . ARG A 1 116 ? 14.707 -28.734 -17.034 1.00 37.84 116 ARG A CA 1
ATOM 863 C C . ARG A 1 116 ? 13.607 -29.544 -17.734 1.00 37.84 116 ARG A C 1
ATOM 865 O O . ARG A 1 116 ? 13.573 -29.521 -18.962 1.00 37.84 116 ARG A O 1
ATOM 872 N N . SER A 1 117 ? 12.732 -30.245 -17.014 1.00 34.75 117 SER A N 1
ATOM 873 C CA . SER A 1 117 ? 11.774 -31.198 -17.608 1.00 34.75 117 SER A CA 1
ATOM 874 C C . SER A 1 117 ? 10.462 -30.579 -18.117 1.00 34.75 117 SER A C 1
ATOM 876 O O . SER A 1 117 ? 9.820 -31.169 -18.980 1.00 34.75 117 SER A O 1
ATOM 878 N N . GLY A 1 118 ? 10.060 -29.401 -17.624 1.00 38.34 118 GLY A N 1
ATOM 879 C CA . GLY A 1 118 ? 8.739 -28.816 -17.917 1.00 38.34 118 GLY A CA 1
ATOM 880 C C . GLY A 1 118 ? 8.629 -27.944 -19.177 1.00 38.34 118 GLY A C 1
ATOM 881 O O . GLY A 1 118 ? 7.520 -27.669 -19.633 1.00 38.34 118 GLY A O 1
ATOM 882 N N . ILE A 1 119 ? 9.744 -27.482 -19.758 1.00 45.16 119 ILE A N 1
ATOM 883 C CA . ILE A 1 119 ? 9.708 -26.489 -20.847 1.00 45.16 119 ILE A CA 1
ATOM 884 C C . ILE A 1 119 ? 9.343 -27.161 -22.180 1.00 45.16 119 ILE A C 1
ATOM 886 O O . ILE A 1 119 ? 10.209 -27.671 -22.898 1.00 45.16 119 ILE A O 1
ATOM 890 N N . LYS A 1 120 ? 8.056 -27.100 -22.550 1.00 43.47 120 LYS A N 1
ATOM 891 C CA . LYS A 1 120 ? 7.579 -27.427 -23.903 1.00 43.47 120 LYS A CA 1
ATOM 892 C C . LYS A 1 120 ? 8.343 -26.577 -24.928 1.00 43.47 120 LYS A C 1
ATOM 894 O O . LYS A 1 120 ? 8.184 -25.360 -24.969 1.00 43.47 120 LYS A O 1
ATOM 899 N N . LYS A 1 121 ? 9.150 -27.207 -25.793 1.00 42.50 121 LYS A N 1
ATOM 900 C CA . LYS A 1 121 ? 9.855 -26.539 -26.908 1.00 42.50 121 LYS A CA 1
ATOM 901 C C . LYS A 1 121 ? 8.876 -26.170 -28.036 1.00 42.50 121 LYS A C 1
ATOM 903 O O . LYS A 1 121 ? 8.900 -26.768 -29.108 1.00 42.50 121 LYS A O 1
ATOM 908 N N . GLY A 1 122 ? 7.979 -25.223 -27.772 1.00 40.41 122 GLY A N 1
ATOM 909 C CA . GLY A 1 122 ? 6.924 -24.821 -28.700 1.00 40.41 122 GLY A CA 1
ATOM 910 C C . GLY A 1 122 ? 7.428 -23.940 -29.858 1.00 40.41 122 GLY A C 1
ATOM 911 O O . GLY A 1 122 ? 8.233 -23.037 -29.626 1.00 40.41 122 GLY A O 1
ATOM 912 N N . PRO A 1 123 ? 6.909 -24.107 -31.091 1.00 48.25 123 PRO A N 1
ATOM 913 C CA . PRO A 1 123 ? 7.205 -23.237 -32.238 1.00 48.25 123 PRO A CA 1
ATOM 914 C C . PRO A 1 123 ? 6.474 -21.873 -32.188 1.00 48.25 123 PRO A C 1
ATOM 916 O O . PRO A 1 123 ? 6.326 -21.205 -33.210 1.00 48.25 123 PRO A O 1
ATOM 919 N N . VAL A 1 124 ? 5.989 -21.460 -31.011 1.00 56.84 124 VAL A N 1
ATOM 920 C CA . VAL A 1 124 ? 5.174 -20.248 -30.806 1.00 56.84 124 VAL A CA 1
ATOM 921 C C . VAL A 1 124 ? 5.993 -18.984 -31.070 1.00 56.84 124 VAL A C 1
ATOM 923 O O . VAL A 1 124 ? 5.598 -18.155 -31.888 1.00 56.84 124 VAL A O 1
ATOM 926 N N . LEU A 1 125 ? 7.176 -18.879 -30.450 1.00 54.12 125 LEU A N 1
ATOM 927 C CA . LEU A 1 125 ? 8.016 -17.678 -30.515 1.00 54.12 125 LEU A CA 1
ATOM 928 C C . LEU A 1 125 ? 8.430 -17.330 -31.954 1.00 54.12 125 LEU A C 1
ATOM 930 O O . LEU A 1 125 ? 8.444 -16.164 -32.327 1.00 54.12 125 LEU A O 1
ATOM 934 N N . SER A 1 126 ? 8.756 -18.326 -32.785 1.00 53.84 126 SER A N 1
ATOM 935 C CA . SER A 1 126 ? 9.126 -18.099 -34.189 1.00 53.84 126 SER A CA 1
ATOM 936 C C . SER A 1 126 ? 7.927 -17.707 -35.056 1.00 53.84 126 SER A C 1
ATOM 938 O O . SER A 1 126 ? 8.077 -16.862 -35.937 1.00 53.84 126 SER A O 1
ATOM 940 N N . ARG A 1 127 ? 6.732 -18.254 -34.790 1.00 60.09 127 ARG A N 1
ATOM 941 C CA . ARG A 1 127 ? 5.497 -17.869 -35.492 1.00 60.09 127 ARG A CA 1
ATOM 942 C C . ARG A 1 127 ? 5.103 -16.420 -35.163 1.00 60.09 127 ARG A C 1
ATOM 944 O O . ARG A 1 127 ? 5.002 -15.608 -36.081 1.00 60.09 127 ARG A O 1
ATOM 951 N N . ARG A 1 128 ? 5.041 -16.056 -33.874 1.00 61.66 128 ARG A N 1
ATOM 952 C CA . ARG A 1 128 ? 4.746 -14.681 -33.419 1.00 61.66 128 ARG A CA 1
ATOM 953 C C . ARG A 1 128 ? 5.848 -13.662 -33.728 1.00 61.66 128 ARG A C 1
ATOM 955 O O . ARG A 1 128 ? 5.550 -12.482 -33.915 1.00 61.66 128 ARG A O 1
ATOM 962 N N . LEU A 1 129 ? 7.115 -14.080 -33.840 1.00 55.62 129 LEU A N 1
ATOM 963 C CA . LEU A 1 129 ? 8.174 -13.200 -34.354 1.00 55.62 129 LEU A CA 1
ATOM 964 C C . LEU A 1 129 ? 7.975 -12.887 -35.840 1.00 55.62 129 LEU A C 1
ATOM 966 O O . LEU A 1 129 ? 8.163 -11.740 -36.230 1.00 55.62 129 LEU A O 1
ATOM 970 N N . ASN A 1 130 ? 7.527 -13.833 -36.667 1.00 57.56 130 ASN A N 1
ATOM 971 C CA . ASN A 1 130 ? 7.226 -13.531 -38.071 1.00 57.56 130 ASN A CA 1
ATOM 972 C C . ASN A 1 130 ? 6.064 -12.518 -38.194 1.00 57.56 130 ASN A C 1
ATOM 974 O O . ASN A 1 130 ? 6.147 -11.589 -38.995 1.00 57.56 130 ASN A O 1
ATOM 978 N N . GLU A 1 131 ? 5.052 -12.598 -37.322 1.00 62.94 131 GLU A N 1
ATOM 979 C CA . GLU A 1 131 ? 3.969 -11.597 -37.179 1.00 62.94 131 GLU A CA 1
ATOM 980 C C . GLU A 1 131 ? 4.445 -10.223 -36.648 1.00 62.94 131 GLU A C 1
ATOM 982 O O . GLU A 1 131 ? 3.704 -9.239 -36.677 1.00 62.94 131 GLU A O 1
ATOM 987 N N . LEU A 1 132 ? 5.668 -10.138 -36.116 1.00 51.78 132 LEU A N 1
ATOM 988 C CA . LEU A 1 132 ? 6.288 -8.922 -35.571 1.00 51.78 132 LEU A CA 1
ATOM 989 C C . LEU A 1 132 ? 7.280 -8.274 -36.561 1.00 51.78 132 LEU A C 1
ATOM 991 O O . LEU A 1 132 ? 7.661 -7.113 -36.394 1.00 51.78 132 LEU A O 1
ATOM 995 N N . VAL A 1 133 ? 7.701 -9.022 -37.588 1.00 51.16 133 VAL A N 1
ATOM 996 C CA . VAL A 1 133 ? 8.801 -8.674 -38.507 1.00 51.16 133 VAL A CA 1
ATOM 997 C C . VAL A 1 133 ? 8.357 -8.573 -39.970 1.00 51.16 133 VAL A C 1
ATOM 999 O O . VAL A 1 133 ? 8.894 -7.749 -40.713 1.00 51.16 133 VAL A O 1
ATOM 1002 N N . GLY A 1 134 ? 7.409 -9.409 -40.401 1.00 53.72 134 GLY A N 1
ATOM 1003 C CA . GLY A 1 134 ? 7.321 -9.829 -41.802 1.00 53.72 134 GLY A CA 1
ATOM 1004 C C . GLY A 1 134 ? 8.474 -10.777 -42.171 1.00 53.72 134 GLY A C 1
ATOM 1005 O O . GLY A 1 134 ? 9.180 -11.277 -41.297 1.00 53.72 134 GLY A O 1
ATOM 1006 N N . ASP A 1 135 ? 8.692 -11.027 -43.466 1.00 51.47 135 ASP A N 1
ATOM 1007 C CA . ASP A 1 135 ? 9.809 -11.871 -43.923 1.00 51.47 135 ASP A CA 1
ATOM 1008 C C . ASP A 1 135 ? 11.163 -11.278 -43.477 1.00 51.47 135 ASP A C 1
ATOM 1010 O O . ASP A 1 135 ? 11.532 -10.165 -43.867 1.00 51.47 135 ASP A O 1
ATOM 1014 N N . TRP A 1 136 ? 11.883 -12.016 -42.624 1.00 52.44 136 TRP A N 1
ATOM 1015 C CA . TRP A 1 136 ? 13.005 -11.516 -41.818 1.00 52.44 136 TRP A CA 1
ATOM 1016 C C . TRP A 1 136 ? 14.274 -11.176 -42.626 1.00 52.44 136 TRP A C 1
ATOM 1018 O O . TRP A 1 136 ? 15.184 -10.542 -42.092 1.00 52.44 136 TRP A O 1
ATOM 1028 N N . LYS A 1 137 ? 14.340 -11.530 -43.917 1.00 53.56 137 LYS A N 1
ATOM 1029 C CA . LYS A 1 137 ? 15.493 -11.320 -44.822 1.00 53.56 137 LYS A CA 1
ATOM 1030 C C . LYS A 1 137 ? 16.039 -9.878 -44.783 1.00 53.56 137 LYS A C 1
ATOM 1032 O O . LYS A 1 137 ? 15.572 -8.994 -45.496 1.00 53.56 137 LYS A O 1
ATOM 1037 N N . GLY A 1 138 ? 17.038 -9.644 -43.928 1.00 57.81 138 GLY A N 1
ATOM 1038 C CA . GLY A 1 138 ? 17.730 -8.361 -43.742 1.00 57.81 138 GLY A CA 1
ATOM 1039 C C . GLY A 1 138 ? 16.936 -7.238 -43.051 1.00 57.81 138 GLY A C 1
ATOM 1040 O O . GLY A 1 138 ? 17.479 -6.148 -42.868 1.00 57.81 138 GLY A O 1
ATOM 1041 N N . LYS A 1 139 ? 15.672 -7.449 -42.657 1.00 60.97 139 LYS A N 1
ATOM 1042 C CA . LYS A 1 139 ? 14.806 -6.366 -42.150 1.00 60.97 139 LYS A CA 1
ATOM 1043 C C . LYS A 1 139 ? 14.997 -6.107 -40.651 1.00 60.97 139 LYS A C 1
ATOM 1045 O O . LYS A 1 139 ? 15.068 -7.027 -39.838 1.00 60.97 139 LYS A O 1
ATOM 1050 N N . LYS A 1 140 ? 15.044 -4.821 -40.272 1.00 70.25 140 LYS A N 1
ATOM 1051 C CA . LYS A 1 140 ? 15.081 -4.378 -38.866 1.00 70.25 140 LYS A CA 1
ATOM 1052 C C . LYS A 1 140 ? 13.776 -4.769 -38.169 1.00 70.25 140 LYS A C 1
ATOM 1054 O O . LYS A 1 140 ? 12.705 -4.341 -38.590 1.00 70.25 140 LYS A O 1
ATOM 1059 N N . ILE A 1 141 ? 13.878 -5.518 -37.075 1.00 76.94 141 ILE A N 1
ATOM 1060 C CA . ILE A 1 141 ? 12.725 -5.946 -36.276 1.00 76.94 141 ILE A CA 1
ATOM 1061 C C . ILE A 1 141 ? 12.116 -4.718 -35.583 1.00 76.94 141 ILE A C 1
ATOM 1063 O O . ILE A 1 141 ? 12.802 -3.968 -34.881 1.00 76.94 141 ILE A O 1
ATOM 1067 N N . LYS A 1 142 ? 10.827 -4.457 -35.828 1.00 85.50 142 LYS A N 1
ATOM 1068 C CA . LYS A 1 142 ? 10.184 -3.207 -35.407 1.00 85.50 142 LYS A CA 1
ATOM 1069 C C . LYS A 1 142 ? 10.103 -3.156 -33.879 1.00 85.50 142 LYS A C 1
ATOM 1071 O O . LYS A 1 142 ? 9.449 -3.983 -33.258 1.00 85.50 142 LYS A O 1
ATOM 1076 N N . GLY A 1 143 ? 10.771 -2.172 -33.277 1.00 89.25 143 GLY A N 1
ATOM 1077 C CA . GLY A 1 143 ? 10.787 -1.982 -31.824 1.00 89.25 143 GLY A CA 1
ATOM 1078 C C . GLY A 1 143 ? 11.955 -2.625 -31.071 1.00 89.25 143 GLY A C 1
ATOM 1079 O O . GLY A 1 143 ? 12.127 -2.305 -29.903 1.00 89.25 143 GLY A O 1
ATOM 1080 N N . THR A 1 144 ? 12.809 -3.449 -31.686 1.00 92.00 144 THR A N 1
ATOM 1081 C CA . THR A 1 144 ? 14.022 -3.947 -30.999 1.00 92.00 144 THR A CA 1
ATOM 1082 C C . THR A 1 144 ? 15.099 -2.862 -30.846 1.00 92.00 144 THR A C 1
ATOM 1084 O O . THR A 1 144 ? 15.089 -1.882 -31.599 1.00 92.00 144 THR A O 1
ATOM 1087 N N . PRO A 1 145 ? 16.090 -3.032 -29.945 1.00 90.50 145 PRO A N 1
ATOM 1088 C CA . PRO A 1 145 ? 17.302 -2.213 -29.952 1.00 90.50 145 PRO A CA 1
ATOM 1089 C C . PRO A 1 145 ? 18.017 -2.257 -31.315 1.00 90.50 145 PRO A C 1
ATOM 1091 O O . PRO A 1 145 ? 17.970 -3.268 -32.023 1.00 90.50 145 PRO A O 1
ATOM 1094 N N . ALA A 1 146 ? 18.706 -1.178 -31.691 1.00 87.69 146 ALA A N 1
ATOM 1095 C CA . ALA A 1 146 ? 19.425 -1.113 -32.963 1.00 87.69 146 ALA A CA 1
ATOM 1096 C C . ALA A 1 146 ? 20.504 -2.213 -33.058 1.00 87.69 146 ALA A C 1
ATOM 1098 O O . ALA A 1 146 ? 21.265 -2.419 -32.117 1.00 87.69 146 ALA A O 1
ATOM 1099 N N . GLY A 1 147 ? 20.557 -2.922 -34.190 1.00 88.25 147 GLY A N 1
ATOM 1100 C CA . GLY A 1 147 ? 21.505 -4.023 -34.419 1.00 88.25 147 GLY A CA 1
ATOM 1101 C C . GLY A 1 147 ? 21.126 -5.374 -33.791 1.00 88.25 147 GLY A C 1
ATOM 1102 O O . GLY A 1 147 ? 21.898 -6.320 -33.909 1.00 88.25 147 GLY A O 1
ATOM 1103 N N . THR A 1 148 ? 19.959 -5.496 -33.148 1.00 89.12 148 THR A N 1
ATOM 1104 C CA . THR A 1 148 ? 19.496 -6.762 -32.545 1.00 89.12 148 THR A CA 1
ATOM 1105 C C . THR A 1 148 ? 19.278 -7.847 -33.604 1.00 89.12 148 THR A C 1
ATOM 1107 O O . THR A 1 148 ? 18.512 -7.649 -34.547 1.00 89.12 148 THR A O 1
ATOM 1110 N N . ARG A 1 149 ? 19.901 -9.018 -33.421 1.00 89.69 149 ARG A N 1
ATOM 1111 C CA . ARG A 1 149 ? 19.705 -10.215 -34.259 1.00 89.69 149 ARG A CA 1
ATOM 1112 C C . ARG A 1 149 ? 18.746 -11.202 -33.562 1.00 89.69 149 ARG A C 1
ATOM 1114 O O . ARG A 1 149 ? 18.592 -11.124 -32.340 1.00 89.69 149 ARG A O 1
ATOM 1121 N N . PRO A 1 150 ? 18.148 -12.189 -34.259 1.00 86.69 150 PRO A N 1
ATOM 1122 C CA . PRO A 1 150 ? 17.258 -13.172 -33.625 1.00 86.69 150 PRO A CA 1
ATOM 1123 C C . PRO A 1 150 ? 17.907 -13.961 -32.481 1.00 86.69 150 PRO A C 1
ATOM 1125 O O . PRO A 1 150 ? 17.240 -14.290 -31.504 1.00 86.69 150 PRO A O 1
ATOM 1128 N N . GLN A 1 151 ? 19.217 -14.221 -32.551 1.00 88.38 151 GLN A N 1
ATOM 1129 C CA . GLN A 1 151 ? 19.972 -14.875 -31.477 1.00 88.38 151 GLN A CA 1
ATOM 1130 C C . GLN A 1 151 ? 19.987 -14.028 -30.195 1.00 88.38 151 GLN A C 1
ATOM 1132 O O . GLN A 1 151 ? 19.951 -14.578 -29.092 1.00 88.38 151 GLN A O 1
ATOM 1137 N N . ASP A 1 152 ? 20.000 -12.700 -30.335 1.00 90.50 152 ASP A N 1
ATOM 1138 C CA . ASP A 1 152 ? 19.980 -11.755 -29.221 1.00 90.50 152 ASP A CA 1
ATOM 1139 C C . ASP A 1 152 ? 18.564 -11.634 -28.628 1.00 90.50 152 ASP A C 1
ATOM 1141 O O . ASP A 1 152 ? 18.429 -11.601 -27.406 1.00 90.50 152 ASP A O 1
ATOM 1145 N N . ILE A 1 153 ? 17.507 -11.680 -29.457 1.00 90.19 153 ILE A N 1
ATOM 1146 C CA . ILE A 1 153 ? 16.109 -11.797 -28.988 1.00 90.19 153 ILE A CA 1
ATOM 1147 C C . ILE A 1 153 ? 15.924 -13.101 -28.212 1.00 90.19 153 ILE A C 1
ATOM 1149 O O . ILE A 1 153 ? 15.525 -13.075 -27.053 1.00 90.19 153 ILE A O 1
ATOM 1153 N N . ALA A 1 154 ? 16.286 -14.243 -28.801 1.00 89.88 154 ALA A N 1
ATOM 1154 C CA . ALA A 1 154 ? 16.153 -15.547 -28.156 1.00 89.88 154 ALA A CA 1
ATOM 1155 C C . ALA A 1 154 ? 16.982 -15.641 -26.859 1.00 89.88 154 ALA A C 1
ATOM 1157 O O . ALA A 1 154 ? 16.584 -16.324 -25.914 1.00 89.88 154 ALA A O 1
ATOM 1158 N N . LYS A 1 155 ? 18.122 -14.937 -26.779 1.00 93.81 155 LYS A N 1
ATOM 1159 C CA . LYS A 1 155 ? 18.887 -14.774 -25.536 1.00 93.81 155 LYS A CA 1
ATOM 1160 C C . LYS A 1 155 ? 18.106 -13.962 -24.499 1.00 93.81 155 LYS A C 1
ATOM 1162 O O . LYS A 1 155 ? 17.974 -14.439 -23.376 1.00 93.81 155 LYS A O 1
ATOM 1167 N N . ARG A 1 156 ? 17.560 -12.795 -24.863 1.00 93.81 156 ARG A N 1
ATOM 1168 C CA . ARG A 1 156 ? 16.740 -11.971 -23.954 1.00 93.81 156 ARG A CA 1
ATOM 1169 C C . ARG A 1 156 ? 15.473 -12.692 -23.499 1.00 93.81 156 ARG A C 1
ATOM 1171 O O . ARG A 1 156 ? 15.121 -12.577 -22.335 1.00 93.81 156 ARG A O 1
ATOM 1178 N N . GLN A 1 157 ? 14.848 -13.493 -24.360 1.00 94.38 157 GLN A N 1
ATOM 1179 C CA . GLN A 1 157 ? 13.684 -14.305 -24.003 1.00 94.38 157 GLN A CA 1
ATOM 1180 C C . GLN A 1 157 ? 14.040 -15.357 -22.942 1.00 94.38 157 GLN A C 1
ATOM 1182 O O . GLN A 1 157 ? 13.363 -15.463 -21.927 1.00 94.38 157 GLN A O 1
ATOM 1187 N N . ARG A 1 158 ? 15.172 -16.064 -23.094 1.00 95.44 158 ARG A N 1
ATOM 1188 C CA . ARG A 1 158 ? 15.671 -16.976 -22.044 1.00 95.44 158 ARG A CA 1
ATOM 1189 C C . ARG A 1 158 ? 16.019 -16.250 -20.740 1.00 95.44 158 ARG A C 1
ATOM 1191 O O . ARG A 1 158 ? 15.796 -16.811 -19.674 1.00 95.44 158 ARG A O 1
ATOM 1198 N N . GLN A 1 159 ? 16.530 -15.017 -20.812 1.00 96.44 159 GLN A N 1
ATOM 1199 C CA . GLN A 1 159 ? 16.757 -14.186 -19.623 1.00 96.44 159 GLN A CA 1
ATOM 1200 C C . GLN A 1 159 ? 15.429 -13.780 -18.959 1.00 96.44 159 GLN A C 1
ATOM 1202 O O . GLN A 1 159 ? 15.331 -13.873 -17.743 1.00 96.44 159 GLN A O 1
ATOM 1207 N N . MET A 1 160 ? 14.399 -13.417 -19.733 1.00 97.25 160 MET A N 1
ATOM 1208 C CA . MET A 1 160 ? 13.044 -13.161 -19.225 1.00 97.25 160 MET A CA 1
ATOM 1209 C C . MET A 1 160 ? 12.493 -14.397 -18.501 1.00 97.25 160 MET A C 1
ATOM 1211 O O . MET A 1 160 ? 12.131 -14.300 -17.335 1.00 97.25 160 MET A O 1
ATOM 1215 N N . HIS A 1 161 ? 12.531 -15.575 -19.137 1.00 97.25 161 HIS A N 1
ATOM 1216 C CA . HIS A 1 161 ? 12.081 -16.834 -18.527 1.00 97.25 161 HIS A CA 1
ATOM 1217 C C . HIS A 1 161 ? 12.800 -17.133 -17.203 1.00 97.25 161 HIS A C 1
ATOM 1219 O O . HIS A 1 161 ? 12.161 -17.497 -16.220 1.00 97.25 161 HIS A O 1
ATOM 1225 N N . GLN A 1 162 ? 14.128 -16.965 -17.166 1.00 97.44 162 GLN A N 1
ATOM 1226 C CA . GLN A 1 162 ? 14.918 -17.148 -15.949 1.00 97.44 162 GLN A CA 1
ATOM 1227 C C . GLN A 1 162 ? 14.450 -16.199 -14.836 1.00 97.44 162 GLN A C 1
ATOM 1229 O O . GLN A 1 162 ? 14.194 -16.645 -13.723 1.00 97.44 162 GLN A O 1
ATOM 1234 N N . LEU A 1 163 ? 14.292 -14.909 -15.142 1.00 98.12 163 LEU A N 1
ATOM 1235 C CA . LEU A 1 163 ? 13.901 -13.890 -14.166 1.00 98.12 163 LEU A CA 1
ATOM 1236 C C . LEU A 1 163 ? 12.456 -14.074 -13.669 1.00 98.12 163 LEU A C 1
ATOM 1238 O O . LEU A 1 163 ? 12.196 -13.836 -12.495 1.00 98.12 163 LEU A O 1
ATOM 1242 N N . VAL A 1 164 ? 11.533 -14.562 -14.507 1.00 98.12 164 VAL A N 1
ATOM 1243 C CA . VAL A 1 164 ? 10.177 -14.965 -14.074 1.00 98.12 164 VAL A CA 1
ATOM 1244 C C . VAL A 1 164 ? 10.219 -16.174 -13.140 1.00 98.12 164 VAL A C 1
ATOM 1246 O O . VAL A 1 164 ? 9.480 -16.205 -12.157 1.00 98.12 164 VAL A O 1
ATOM 1249 N N . GLY A 1 165 ? 11.090 -17.150 -13.417 1.00 97.50 165 GLY A N 1
ATOM 1250 C CA . GLY A 1 165 ? 11.281 -18.330 -12.572 1.00 97.50 165 GLY A CA 1
ATOM 1251 C C . GLY A 1 165 ? 11.952 -18.035 -11.226 1.00 97.50 165 GLY A C 1
ATOM 1252 O O . GLY A 1 165 ? 11.614 -18.686 -10.241 1.00 97.50 165 GLY A O 1
ATOM 1253 N N . GLU A 1 166 ? 12.861 -17.055 -11.184 1.00 97.31 166 GLU A N 1
ATOM 1254 C CA . GLU A 1 166 ? 13.483 -16.532 -9.958 1.00 97.31 166 GLU A CA 1
ATOM 1255 C C . GLU A 1 166 ? 12.486 -15.685 -9.149 1.00 97.31 166 GLU A C 1
ATOM 1257 O O . GLU A 1 166 ? 12.271 -15.929 -7.967 1.00 97.31 166 GLU A O 1
ATOM 1262 N N . GLY A 1 167 ? 11.817 -14.721 -9.787 1.00 96.88 167 GLY A N 1
ATOM 1263 C CA . GLY A 1 167 ? 10.952 -13.732 -9.137 1.00 96.88 167 GLY A CA 1
ATOM 1264 C C . GLY A 1 167 ? 9.564 -14.224 -8.715 1.00 96.88 167 GLY A C 1
ATOM 1265 O O . GLY A 1 167 ? 8.630 -13.425 -8.695 1.00 96.88 167 GLY A O 1
ATOM 1266 N N . LYS A 1 168 ? 9.394 -15.512 -8.393 1.00 96.19 168 LYS A N 1
ATOM 1267 C CA . LYS A 1 168 ? 8.083 -16.129 -8.101 1.00 96.19 168 LYS A CA 1
ATOM 1268 C C . LYS A 1 168 ? 7.287 -15.436 -6.999 1.00 96.19 168 LYS A C 1
ATOM 1270 O O . LYS A 1 168 ? 6.080 -15.260 -7.140 1.00 96.19 168 LYS A O 1
ATOM 1275 N N . THR A 1 169 ? 7.939 -14.984 -5.929 1.00 92.19 169 THR A N 1
ATOM 1276 C CA . THR A 1 169 ? 7.260 -14.240 -4.853 1.00 92.19 169 THR A CA 1
ATOM 1277 C C . THR A 1 169 ? 6.734 -12.879 -5.306 1.00 92.19 169 THR A C 1
ATOM 1279 O O . THR A 1 169 ? 5.823 -12.345 -4.676 1.00 92.19 169 THR A O 1
ATOM 1282 N N . GLY A 1 170 ? 7.239 -12.339 -6.419 1.00 93.38 170 GLY A N 1
ATOM 1283 C CA . GLY A 1 170 ? 6.743 -11.130 -7.068 1.00 93.38 170 GLY A CA 1
ATOM 1284 C C . GLY A 1 170 ? 5.562 -11.339 -8.023 1.00 93.38 170 GLY A C 1
ATOM 1285 O O . GLY A 1 170 ? 4.997 -10.342 -8.448 1.00 93.38 170 GLY A O 1
ATOM 1286 N N . TRP A 1 171 ? 5.154 -12.573 -8.361 1.00 95.81 171 TRP A N 1
ATOM 1287 C CA . TRP A 1 171 ? 4.062 -12.811 -9.327 1.00 95.81 171 TRP A CA 1
ATOM 1288 C C . TRP A 1 171 ? 2.762 -12.109 -8.909 1.00 95.81 171 TRP A C 1
ATOM 1290 O O . TRP A 1 171 ? 2.253 -11.276 -9.650 1.00 95.81 171 TRP A O 1
ATOM 1300 N N . LYS A 1 172 ? 2.295 -12.349 -7.676 1.00 94.81 172 LYS A N 1
ATOM 1301 C CA . LYS A 1 172 ? 1.047 -11.784 -7.126 1.00 94.81 172 LYS A CA 1
ATOM 1302 C C . LYS A 1 172 ? 1.139 -10.316 -6.675 1.00 94.81 172 LYS A C 1
ATOM 1304 O O . LYS A 1 172 ? 0.468 -9.920 -5.724 1.00 94.81 172 LYS A O 1
ATOM 1309 N N . TRP A 1 173 ? 2.012 -9.510 -7.282 1.00 93.56 173 TRP A N 1
ATOM 1310 C CA . TRP A 1 173 ? 2.198 -8.102 -6.902 1.00 93.56 173 TRP A CA 1
ATOM 1311 C C . TRP A 1 173 ? 0.959 -7.254 -7.220 1.00 93.56 173 TRP A C 1
ATOM 1313 O O . TRP A 1 173 ? 0.470 -6.525 -6.358 1.00 93.56 173 TRP A O 1
ATOM 1323 N N . TYR A 1 174 ? 0.424 -7.389 -8.436 1.00 95.12 174 TYR A N 1
ATOM 1324 C CA . TYR A 1 174 ? -0.717 -6.596 -8.897 1.00 95.12 174 TYR A CA 1
ATOM 1325 C C . TYR A 1 174 ? -2.025 -7.021 -8.233 1.00 95.12 174 TYR A C 1
ATOM 1327 O O . TYR A 1 174 ? -2.824 -6.164 -7.873 1.00 95.12 174 TYR A O 1
ATOM 1335 N N . GLU A 1 175 ? -2.224 -8.316 -7.989 1.00 94.81 175 GLU A N 1
ATOM 1336 C CA . GLU A 1 175 ? -3.373 -8.825 -7.241 1.00 94.81 175 GLU A CA 1
ATOM 1337 C C . GLU A 1 175 ? -3.366 -8.321 -5.794 1.00 94.81 175 GLU A C 1
ATOM 1339 O O . GLU A 1 175 ? -4.400 -7.873 -5.306 1.00 94.81 175 GLU A O 1
ATOM 1344 N N . LYS A 1 176 ? -2.203 -8.316 -5.121 1.00 92.50 176 LYS A N 1
ATOM 1345 C CA . LYS A 1 176 ? -2.069 -7.741 -3.771 1.00 92.50 176 LYS A CA 1
ATOM 1346 C C . LYS A 1 176 ? -2.364 -6.241 -3.752 1.00 92.50 176 LYS A C 1
ATOM 1348 O O . LYS A 1 176 ? -3.063 -5.786 -2.853 1.00 92.50 176 LYS A O 1
ATOM 1353 N N . MET A 1 177 ? -1.879 -5.482 -4.738 1.00 93.06 177 MET A N 1
ATOM 1354 C CA . MET A 1 177 ? -2.156 -4.044 -4.835 1.00 93.06 177 MET A CA 1
ATOM 1355 C C . MET A 1 177 ? -3.634 -3.764 -5.154 1.00 93.06 177 MET A C 1
ATOM 1357 O O . MET A 1 177 ? -4.246 -2.915 -4.513 1.00 93.06 177 MET A O 1
ATOM 1361 N N . ASN A 1 178 ? -4.247 -4.515 -6.075 1.00 95.69 178 ASN A N 1
ATOM 1362 C CA . ASN A 1 178 ? -5.676 -4.409 -6.381 1.00 95.69 178 ASN A CA 1
ATOM 1363 C C . ASN A 1 178 ? -6.552 -4.776 -5.173 1.00 95.69 178 ASN A C 1
ATOM 1365 O O . ASN A 1 178 ? -7.534 -4.086 -4.899 1.00 95.69 178 ASN A O 1
ATOM 1369 N N . GLN A 1 179 ? -6.182 -5.818 -4.422 1.00 93.62 179 GLN A N 1
ATOM 1370 C CA . GLN A 1 179 ? -6.880 -6.185 -3.194 1.00 93.62 179 GLN A CA 1
ATOM 1371 C C . GLN A 1 179 ? -6.703 -5.116 -2.111 1.00 93.62 179 GLN A C 1
ATOM 1373 O O . GLN A 1 179 ? -7.687 -4.739 -1.494 1.00 93.62 179 GLN A O 1
ATOM 1378 N N . MET A 1 180 ? -5.507 -4.541 -1.936 1.00 92.06 180 MET A N 1
ATOM 1379 C CA . MET A 1 180 ? -5.297 -3.405 -1.029 1.00 92.06 180 MET A CA 1
ATOM 1380 C C . MET A 1 180 ? -6.158 -2.191 -1.426 1.00 92.06 180 MET A C 1
ATOM 1382 O O . MET A 1 180 ? -6.768 -1.555 -0.572 1.00 92.06 180 MET A O 1
ATOM 1386 N N . ILE A 1 181 ? -6.272 -1.874 -2.716 1.00 94.25 181 ILE A N 1
ATOM 1387 C CA . ILE A 1 181 ? -7.147 -0.785 -3.176 1.00 94.25 181 ILE A CA 1
ATOM 1388 C C . ILE A 1 181 ? -8.617 -1.092 -2.834 1.00 94.25 181 ILE A C 1
ATOM 1390 O O . ILE A 1 181 ? -9.315 -0.211 -2.338 1.00 94.25 181 ILE A O 1
ATOM 1394 N N . LYS A 1 182 ? -9.077 -2.338 -3.005 1.00 93.31 182 LYS A N 1
ATOM 1395 C CA . LYS A 1 182 ? -10.440 -2.768 -2.638 1.00 93.31 182 LYS A CA 1
ATOM 1396 C C . LYS A 1 182 ? -10.705 -2.723 -1.132 1.00 93.31 182 LYS A C 1
ATOM 1398 O O . LYS A 1 182 ? -11.678 -2.106 -0.693 1.00 93.31 182 LYS A O 1
ATOM 1403 N N . ASP A 1 183 ? -9.818 -3.341 -0.359 1.00 91.12 183 ASP A N 1
ATOM 1404 C CA . ASP A 1 183 ? -9.818 -3.379 1.101 1.00 91.12 183 ASP A CA 1
ATOM 1405 C C . ASP A 1 183 ? -9.930 -1.962 1.685 1.00 91.12 183 ASP A C 1
ATOM 1407 O O . ASP A 1 183 ? -10.843 -1.681 2.455 1.00 91.12 183 ASP A O 1
ATOM 1411 N N . TYR A 1 184 ? -9.037 -1.048 1.288 1.00 92.75 184 TYR A N 1
ATOM 1412 C CA . TYR A 1 184 ? -8.838 0.220 1.995 1.00 92.75 184 TYR A CA 1
ATOM 1413 C C . TYR A 1 184 ? -9.549 1.429 1.374 1.00 92.75 184 TYR A C 1
ATOM 1415 O O . TYR A 1 184 ? -9.866 2.382 2.080 1.00 92.75 184 TYR A O 1
ATOM 1423 N N . VAL A 1 185 ? -9.815 1.437 0.066 1.00 93.25 185 VAL A N 1
ATOM 1424 C CA . VAL A 1 185 ? -10.394 2.610 -0.613 1.00 93.25 185 VAL A CA 1
ATOM 1425 C C . VAL A 1 185 ? -11.896 2.387 -0.851 1.00 93.25 185 VAL A C 1
ATOM 1427 O O . VAL A 1 185 ? -12.284 1.303 -1.304 1.00 93.25 185 VAL A O 1
ATOM 1430 N N . PRO A 1 186 ? -12.776 3.358 -0.539 1.00 90.94 186 PRO A N 1
ATOM 1431 C CA . PRO A 1 186 ? -14.201 3.276 -0.866 1.00 90.94 186 PRO A CA 1
ATOM 1432 C C . PRO A 1 186 ? -14.420 3.032 -2.364 1.00 90.94 186 PRO A C 1
ATOM 1434 O O . PRO A 1 186 ? -13.718 3.620 -3.186 1.00 90.94 186 PRO A O 1
ATOM 1437 N N . GLU A 1 187 ? -15.379 2.178 -2.729 1.00 91.62 187 GLU A N 1
ATOM 1438 C CA . GLU A 1 187 ? -15.592 1.684 -4.105 1.00 91.62 187 GLU A CA 1
ATOM 1439 C C . GLU A 1 187 ? -15.632 2.818 -5.142 1.00 91.62 187 GLU A C 1
ATOM 1441 O O . GLU A 1 187 ? -14.855 2.838 -6.099 1.00 91.62 187 GLU A O 1
ATOM 1446 N N . GLN A 1 188 ? -16.445 3.839 -4.869 1.00 93.00 188 GLN A N 1
ATOM 1447 C CA . GLN A 1 188 ? -16.614 5.043 -5.682 1.00 93.00 188 GLN A CA 1
ATOM 1448 C C . GLN A 1 188 ? -15.347 5.909 -5.846 1.00 93.00 188 GLN A C 1
ATOM 1450 O O . GLN A 1 188 ? -15.351 6.822 -6.669 1.00 93.00 188 GLN A O 1
ATOM 1455 N N . HIS A 1 189 ? -14.282 5.655 -5.076 1.00 95.06 189 HIS A N 1
ATOM 1456 C CA . HIS A 1 189 ? -12.994 6.357 -5.141 1.00 95.06 189 HIS A CA 1
ATOM 1457 C C . HIS A 1 189 ? -11.839 5.473 -5.663 1.00 95.06 189 HIS A C 1
ATOM 1459 O O . HIS A 1 189 ? -10.759 5.992 -5.957 1.00 95.06 189 HIS A O 1
ATOM 1465 N N . GLN A 1 190 ? -12.027 4.153 -5.806 1.00 96.06 190 GLN A N 1
ATOM 1466 C CA . GLN A 1 190 ? -10.973 3.235 -6.270 1.00 96.06 190 GLN A CA 1
ATOM 1467 C C . GLN A 1 190 ? -10.387 3.614 -7.647 1.00 96.06 190 GLN A C 1
ATOM 1469 O O . GLN A 1 190 ? -9.158 3.566 -7.786 1.00 96.06 190 GLN A O 1
ATOM 1474 N N . PRO A 1 191 ? -11.177 4.055 -8.654 1.00 97.88 191 PRO A N 1
ATOM 1475 C CA . PRO A 1 191 ? -10.622 4.520 -9.926 1.00 97.88 191 PRO A CA 1
ATOM 1476 C C . PRO A 1 191 ? -9.728 5.752 -9.749 1.00 97.88 191 PRO A C 1
ATOM 1478 O O . PRO A 1 191 ? -8.622 5.792 -10.286 1.00 97.88 191 PRO A O 1
ATOM 1481 N N . TYR A 1 192 ? -10.155 6.723 -8.937 1.00 97.38 192 TYR A N 1
ATOM 1482 C CA . TYR A 1 192 ? -9.381 7.932 -8.656 1.00 97.38 192 TYR A CA 1
ATOM 1483 C C . TYR A 1 192 ? -8.029 7.614 -8.002 1.00 97.38 192 TYR A C 1
ATOM 1485 O O . TYR A 1 192 ? -6.974 8.036 -8.481 1.00 97.38 192 TYR A O 1
ATOM 1493 N N . PHE A 1 193 ? -8.057 6.805 -6.939 1.00 96.94 193 PHE A N 1
ATOM 1494 C CA . PHE A 1 193 ? -6.864 6.380 -6.209 1.00 96.94 193 PHE A CA 1
ATOM 1495 C C . PHE A 1 193 ? -5.882 5.626 -7.118 1.00 96.94 193 PHE A C 1
ATOM 1497 O O . PHE A 1 193 ? -4.681 5.895 -7.108 1.00 96.94 193 PHE A O 1
ATOM 1504 N N . THR A 1 194 ? -6.395 4.739 -7.975 1.00 97.56 194 THR A N 1
ATOM 1505 C CA . THR A 1 194 ? -5.582 3.995 -8.950 1.00 97.56 194 THR A CA 1
ATOM 1506 C C . THR A 1 194 ? -5.000 4.916 -10.036 1.00 97.56 194 THR A C 1
ATOM 1508 O O . THR A 1 194 ? -3.884 4.689 -10.510 1.00 97.56 194 THR A O 1
ATOM 1511 N N . GLY A 1 195 ? -5.708 5.989 -10.408 1.00 97.25 195 GLY A N 1
ATOM 1512 C CA . GLY A 1 195 ? -5.222 7.043 -11.307 1.00 97.25 195 GLY A CA 1
ATOM 1513 C C . GLY A 1 195 ? -4.064 7.850 -10.716 1.00 97.25 195 GLY A C 1
ATOM 1514 O O . GLY A 1 195 ? -3.034 8.031 -11.378 1.00 97.25 195 GLY A O 1
ATOM 1515 N N . LEU A 1 196 ? -4.178 8.258 -9.446 1.00 96.69 196 LEU A N 1
ATOM 1516 C CA . LEU A 1 196 ? -3.071 8.876 -8.708 1.00 96.69 196 LEU A CA 1
ATOM 1517 C C . LEU A 1 196 ? -1.869 7.926 -8.651 1.00 96.69 196 LEU A C 1
ATOM 1519 O O . LEU A 1 196 ? -0.827 8.268 -9.207 1.00 96.69 196 LEU A O 1
ATOM 1523 N N . LEU A 1 197 ? -2.056 6.698 -8.146 1.00 95.81 197 LEU A N 1
ATOM 1524 C CA . LEU A 1 197 ? -1.016 5.660 -8.049 1.00 95.81 197 LEU A CA 1
ATOM 1525 C C . LEU A 1 197 ? -0.302 5.394 -9.378 1.00 95.81 197 LEU A C 1
ATOM 1527 O O . LEU A 1 197 ? 0.886 5.062 -9.402 1.00 95.81 197 LEU A O 1
ATOM 1531 N N . SER A 1 198 ? -1.010 5.557 -10.497 1.00 96.12 198 SER A N 1
ATOM 1532 C CA . SER A 1 198 ? -0.455 5.392 -11.837 1.00 96.12 198 SER A CA 1
ATOM 1533 C C . SER A 1 198 ? 0.381 6.580 -12.290 1.00 96.12 198 SER A C 1
ATOM 1535 O O . SER A 1 198 ? 1.488 6.374 -12.791 1.00 96.12 198 SER A O 1
ATOM 1537 N N . THR A 1 199 ? -0.076 7.811 -12.076 1.00 95.06 199 THR A N 1
ATOM 1538 C CA . THR A 1 199 ? 0.668 9.021 -12.472 1.00 95.06 199 THR A CA 1
ATOM 1539 C C . THR A 1 199 ? 1.897 9.270 -11.587 1.00 95.06 199 THR A C 1
ATOM 1541 O O . THR A 1 199 ? 2.987 9.545 -12.110 1.00 95.06 199 THR A O 1
ATOM 1544 N N . THR A 1 200 ? 1.781 9.068 -10.2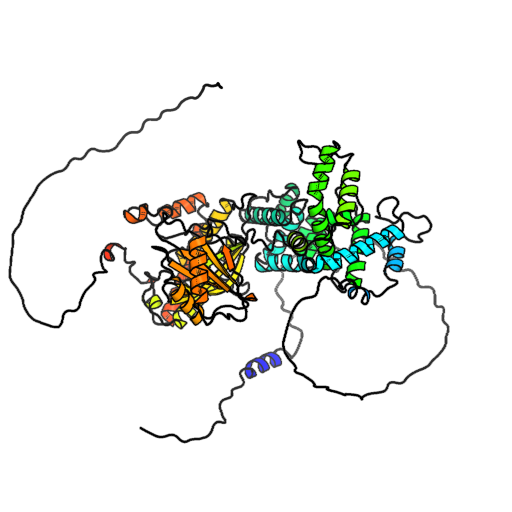68 1.00 94.19 200 THR A N 1
ATOM 1545 C CA . THR A 1 200 ? 2.882 9.227 -9.298 1.00 94.19 200 THR A CA 1
ATOM 1546 C C . THR A 1 200 ? 3.964 8.147 -9.424 1.00 94.19 200 THR A C 1
ATOM 1548 O O . THR A 1 200 ? 5.106 8.391 -9.039 1.00 94.19 200 THR A O 1
ATOM 1551 N N . SER A 1 201 ? 3.692 7.013 -10.093 1.00 92.62 201 SER A N 1
ATOM 1552 C CA . SER A 1 201 ? 4.633 5.882 -10.296 1.00 92.62 201 SER A CA 1
ATOM 1553 C C . SER A 1 201 ? 5.885 6.198 -11.142 1.00 92.62 201 SER A C 1
ATOM 1555 O O . SER A 1 201 ? 6.616 5.310 -11.607 1.00 92.62 201 SER A O 1
ATOM 1557 N N . SER A 1 202 ? 6.112 7.471 -11.438 1.00 88.12 202 SER A N 1
ATOM 1558 C CA . SER A 1 202 ? 7.067 7.975 -12.409 1.00 88.12 202 SER A CA 1
ATOM 1559 C C . SER A 1 202 ? 8.430 8.213 -11.762 1.00 88.12 202 SER A C 1
ATOM 1561 O O . SER A 1 202 ? 8.747 9.306 -11.312 1.00 88.12 202 SER A O 1
ATOM 1563 N N . ALA A 1 203 ? 9.248 7.156 -11.751 1.00 83.06 203 ALA A N 1
ATOM 1564 C CA . ALA A 1 203 ? 10.596 7.084 -11.173 1.00 83.06 203 ALA A CA 1
ATOM 1565 C C . ALA A 1 203 ? 10.701 7.106 -9.632 1.00 83.06 203 ALA A C 1
ATOM 1567 O O . ALA A 1 203 ? 11.780 6.759 -9.136 1.00 83.06 203 ALA A O 1
ATOM 1568 N N . SER A 1 204 ? 9.613 7.384 -8.903 1.00 87.25 204 SER A N 1
ATOM 1569 C CA . SER A 1 204 ? 9.480 7.114 -7.462 1.00 87.25 204 SER A CA 1
ATOM 1570 C C . SER A 1 204 ? 9.698 5.619 -7.135 1.00 87.25 204 SER A C 1
ATOM 1572 O O . SER A 1 204 ? 9.284 4.755 -7.917 1.00 87.25 204 SER A O 1
ATOM 1574 N N . PRO A 1 205 ? 10.325 5.272 -5.991 1.00 86.88 205 PRO A N 1
ATOM 1575 C CA . PRO A 1 205 ? 10.240 3.933 -5.398 1.00 86.88 205 PRO A CA 1
ATOM 1576 C C . PRO A 1 205 ? 8.785 3.512 -5.131 1.00 86.88 205 PRO A C 1
ATOM 1578 O O . PRO A 1 205 ? 7.928 4.372 -4.950 1.00 86.88 205 PRO A O 1
ATOM 1581 N N . VAL A 1 206 ? 8.504 2.203 -5.041 1.00 86.75 206 VAL A N 1
ATOM 1582 C CA . VAL A 1 206 ? 7.138 1.682 -4.793 1.00 86.75 206 VAL A CA 1
ATOM 1583 C C . VAL A 1 206 ? 6.512 2.287 -3.535 1.00 86.75 206 VAL A C 1
ATOM 1585 O O . VAL A 1 206 ? 5.366 2.714 -3.576 1.00 86.75 206 VAL A O 1
ATOM 1588 N N . ALA A 1 207 ? 7.273 2.376 -2.444 1.00 84.81 207 ALA A N 1
ATOM 1589 C CA . ALA A 1 207 ? 6.773 2.920 -1.188 1.00 84.81 207 ALA A CA 1
ATOM 1590 C C . ALA A 1 207 ? 6.466 4.427 -1.286 1.00 84.81 207 ALA A C 1
ATOM 1592 O O . ALA A 1 207 ? 5.366 4.853 -0.953 1.00 84.81 207 ALA A O 1
ATOM 1593 N N . GLN A 1 208 ? 7.382 5.221 -1.857 1.00 87.88 208 GLN A N 1
ATOM 1594 C CA . GLN A 1 208 ? 7.137 6.645 -2.124 1.00 87.88 208 GLN A CA 1
ATOM 1595 C C . GLN A 1 208 ? 5.937 6.847 -3.057 1.00 87.88 208 GLN A C 1
ATOM 1597 O O . GLN A 1 208 ? 5.171 7.774 -2.851 1.00 87.88 208 GLN A O 1
ATOM 1602 N N . ASN A 1 209 ? 5.724 5.965 -4.042 1.00 91.62 209 ASN A N 1
ATOM 1603 C CA . ASN A 1 209 ? 4.547 6.027 -4.908 1.00 91.62 209 ASN A CA 1
ATOM 1604 C C . ASN A 1 209 ? 3.238 5.891 -4.109 1.00 91.62 209 ASN A C 1
ATOM 1606 O O . ASN A 1 209 ? 2.281 6.616 -4.368 1.00 91.62 209 ASN A O 1
ATOM 1610 N N . ILE A 1 210 ? 3.202 4.989 -3.123 1.00 90.88 210 ILE A N 1
ATOM 1611 C CA . ILE A 1 210 ? 2.057 4.824 -2.218 1.00 90.88 210 ILE A CA 1
ATOM 1612 C C . ILE A 1 210 ? 1.880 6.088 -1.358 1.00 90.88 210 ILE A C 1
ATOM 1614 O O . ILE A 1 210 ? 0.765 6.592 -1.267 1.00 90.88 210 ILE A O 1
ATOM 1618 N N . MET A 1 211 ? 2.957 6.675 -0.822 1.00 88.62 211 MET A N 1
ATOM 1619 C CA . MET A 1 211 ? 2.871 7.904 -0.011 1.00 88.62 211 MET A CA 1
ATOM 1620 C C . MET A 1 211 ? 2.475 9.146 -0.816 1.00 88.62 211 MET A C 1
ATOM 1622 O O . MET A 1 211 ? 1.635 9.924 -0.362 1.00 88.62 211 MET A O 1
ATOM 1626 N N . ASP A 1 212 ? 2.989 9.294 -2.039 1.00 91.69 212 ASP A N 1
ATOM 1627 C CA . ASP A 1 212 ? 2.555 10.307 -3.008 1.00 91.69 212 ASP A CA 1
ATOM 1628 C C . ASP A 1 212 ? 1.043 10.156 -3.287 1.00 91.69 212 ASP A C 1
ATOM 1630 O O . ASP A 1 212 ? 0.302 11.141 -3.282 1.00 91.69 212 ASP A O 1
ATOM 1634 N N . THR A 1 213 ? 0.566 8.917 -3.466 1.00 94.12 213 THR A N 1
ATOM 1635 C CA . THR A 1 213 ? -0.852 8.593 -3.718 1.00 94.12 213 THR A CA 1
ATOM 1636 C C . THR A 1 213 ? -1.739 8.934 -2.527 1.00 94.12 213 THR A C 1
ATOM 1638 O O . THR A 1 213 ? -2.736 9.632 -2.695 1.00 94.12 213 THR A O 1
ATOM 1641 N N . LEU A 1 214 ? -1.376 8.472 -1.326 1.00 92.44 214 LEU A N 1
ATOM 1642 C CA . LEU A 1 214 ? -2.114 8.713 -0.084 1.00 92.44 214 LEU A CA 1
ATOM 1643 C C . LEU A 1 214 ? -2.195 10.215 0.226 1.00 92.44 214 LEU A C 1
ATOM 1645 O O . LEU A 1 214 ? -3.271 10.721 0.540 1.00 92.44 214 LEU A O 1
ATOM 1649 N N . THR A 1 215 ? -1.094 10.948 0.031 1.00 90.81 215 THR A N 1
ATOM 1650 C CA . THR A 1 215 ? -1.047 12.412 0.175 1.00 90.81 215 THR A CA 1
ATOM 1651 C C . THR A 1 215 ? -1.967 13.102 -0.836 1.00 90.81 215 THR A C 1
ATOM 1653 O O . THR A 1 215 ? -2.746 13.980 -0.468 1.00 90.81 215 THR A O 1
ATOM 1656 N N . GLY A 1 216 ? -1.924 12.698 -2.111 1.00 93.31 216 GLY A N 1
ATOM 1657 C CA . GLY A 1 216 ? -2.767 13.280 -3.159 1.00 93.31 216 GLY A CA 1
ATOM 1658 C C . GLY A 1 216 ? -4.252 12.981 -2.945 1.00 93.31 216 GLY A C 1
ATOM 1659 O O . GLY A 1 216 ? -5.100 13.855 -3.129 1.00 93.31 216 GLY A O 1
ATOM 1660 N N . TYR A 1 217 ? -4.575 11.769 -2.493 1.00 93.94 217 TYR A N 1
ATOM 1661 C CA . TYR A 1 217 ? -5.928 11.361 -2.131 1.00 93.94 217 TYR A CA 1
ATOM 1662 C C . TYR A 1 217 ? -6.463 12.202 -0.964 1.00 93.94 217 TYR A C 1
ATOM 1664 O O . TYR A 1 217 ? -7.521 12.816 -1.097 1.00 93.94 217 TYR A O 1
ATOM 1672 N N . ALA A 1 218 ? -5.694 12.337 0.121 1.00 89.56 218 ALA A N 1
ATOM 1673 C CA . ALA A 1 218 ? -6.059 13.167 1.268 1.00 89.56 218 ALA A CA 1
ATOM 1674 C C . ALA A 1 218 ? -6.246 14.649 0.890 1.00 89.56 218 ALA A C 1
ATOM 1676 O O . ALA A 1 218 ? -7.242 15.257 1.278 1.00 89.56 218 ALA A O 1
ATOM 1677 N N . GLN A 1 219 ? -5.359 15.219 0.062 1.00 90.38 219 GLN A N 1
ATOM 1678 C CA . GLN A 1 219 ? -5.525 16.571 -0.497 1.00 90.38 219 GLN A CA 1
ATOM 1679 C C . GLN A 1 219 ? -6.851 16.701 -1.266 1.00 90.38 219 GLN A C 1
ATOM 1681 O O . GLN A 1 219 ? -7.610 17.645 -1.046 1.00 90.38 219 GLN A O 1
ATOM 1686 N N . THR A 1 220 ? -7.196 15.707 -2.087 1.00 92.75 220 THR A N 1
ATOM 1687 C CA . THR A 1 220 ? -8.456 15.700 -2.851 1.00 92.75 220 THR A CA 1
ATOM 1688 C C . THR A 1 220 ? -9.680 15.629 -1.931 1.00 92.75 220 THR A C 1
ATOM 1690 O O . THR A 1 220 ? -10.645 16.364 -2.127 1.00 92.75 220 THR A O 1
ATOM 1693 N N . MET A 1 221 ? -9.613 14.833 -0.859 1.00 88.31 221 MET A N 1
ATOM 1694 C CA . MET A 1 221 ? -10.647 14.750 0.186 1.00 88.31 221 MET A CA 1
ATOM 1695 C C . MET A 1 221 ? -10.734 16.011 1.077 1.00 88.31 221 MET A C 1
ATOM 1697 O O . MET A 1 221 ? -11.637 16.124 1.913 1.00 88.31 221 MET A O 1
ATOM 1701 N N . ARG A 1 222 ? -9.833 16.987 0.890 1.00 83.25 222 ARG A N 1
ATOM 1702 C CA . ARG A 1 222 ? -9.903 18.359 1.431 1.00 83.25 222 ARG A CA 1
ATOM 1703 C C . ARG A 1 222 ? -10.409 19.387 0.403 1.00 83.25 222 ARG A C 1
ATOM 1705 O O . ARG A 1 222 ? -10.416 20.575 0.706 1.00 83.25 222 ARG A O 1
ATOM 1712 N N . GLY A 1 223 ? -10.793 18.963 -0.805 1.00 89.00 223 GLY A N 1
ATOM 1713 C CA . GLY A 1 223 ? -11.115 19.862 -1.922 1.00 89.00 223 GLY A CA 1
ATOM 1714 C C . GLY A 1 223 ? -9.889 20.555 -2.534 1.00 89.00 223 GLY A C 1
ATOM 1715 O O . GLY A 1 223 ? -10.038 21.509 -3.295 1.00 89.00 223 GLY A O 1
ATOM 1716 N N . MET A 1 224 ? -8.675 20.103 -2.204 1.00 90.31 224 MET A N 1
ATOM 1717 C CA . MET A 1 224 ? -7.420 20.659 -2.707 1.00 90.31 224 MET A CA 1
ATOM 1718 C C . MET A 1 224 ? -6.925 19.872 -3.924 1.00 90.31 224 MET A C 1
ATOM 1720 O O . MET A 1 224 ? -7.068 18.653 -4.000 1.00 90.31 224 MET A O 1
ATOM 1724 N N . MET A 1 225 ? -6.280 20.562 -4.865 1.00 93.81 225 MET A N 1
ATOM 1725 C CA . MET A 1 225 ? -5.649 19.906 -6.012 1.00 93.81 225 MET A CA 1
ATOM 1726 C C . MET A 1 225 ? -4.433 19.068 -5.570 1.00 93.81 225 MET A C 1
ATOM 1728 O O . MET A 1 225 ? -3.530 19.622 -4.937 1.00 93.81 225 MET A O 1
ATOM 1732 N N . PRO A 1 226 ? -4.348 17.775 -5.939 1.00 94.00 226 PRO A N 1
ATOM 1733 C CA . PRO A 1 226 ? -3.253 16.889 -5.544 1.00 94.00 226 PRO A CA 1
ATOM 1734 C C . PRO A 1 226 ? -1.910 17.353 -6.129 1.00 94.00 226 PRO A C 1
ATOM 1736 O O . PRO A 1 226 ? -1.729 17.422 -7.348 1.00 94.00 226 PRO A O 1
ATOM 1739 N N . ASN A 1 227 ? -0.939 17.643 -5.266 1.00 93.62 227 ASN A N 1
ATOM 1740 C CA . ASN A 1 227 ? 0.340 18.265 -5.617 1.00 93.62 227 ASN A CA 1
ATOM 1741 C C . ASN A 1 227 ? 1.526 17.342 -5.280 1.00 93.62 227 ASN A C 1
ATOM 1743 O O . ASN A 1 227 ? 2.359 17.664 -4.434 1.00 93.62 227 ASN A O 1
ATOM 1747 N N . VAL A 1 228 ? 1.570 16.167 -5.916 1.00 92.00 228 VAL A N 1
ATOM 1748 C CA . VAL A 1 228 ? 2.361 15.001 -5.474 1.00 92.00 228 VAL A CA 1
ATOM 1749 C C . VAL A 1 228 ? 3.148 14.343 -6.613 1.00 92.00 228 VAL A C 1
ATOM 1751 O O . VAL A 1 228 ? 2.813 14.491 -7.790 1.00 92.00 228 VAL A O 1
ATOM 1754 N N . GLY A 1 229 ? 4.199 13.599 -6.254 1.00 90.12 229 GLY A N 1
ATOM 1755 C CA . GLY A 1 229 ? 5.073 12.886 -7.188 1.00 90.12 229 GLY A CA 1
ATOM 1756 C C . GLY A 1 229 ? 5.937 13.781 -8.089 1.00 90.12 229 GLY A C 1
ATOM 1757 O O . GLY A 1 229 ? 5.853 15.010 -8.087 1.00 90.12 229 GLY A O 1
ATOM 1758 N N . MET A 1 230 ? 6.788 13.147 -8.906 1.00 87.50 230 MET A N 1
ATOM 1759 C CA . MET A 1 230 ? 7.756 13.838 -9.781 1.00 87.50 230 MET A CA 1
ATOM 1760 C C . MET A 1 230 ? 7.106 14.747 -10.842 1.00 87.50 230 MET A C 1
ATOM 1762 O O . MET A 1 230 ? 7.728 15.703 -11.302 1.00 87.50 230 MET A O 1
ATOM 1766 N N . PHE A 1 231 ? 5.867 14.455 -11.245 1.00 88.81 231 PHE A N 1
ATOM 1767 C CA . PHE A 1 231 ? 5.144 15.191 -12.283 1.00 88.81 231 PHE A CA 1
ATOM 1768 C C . PHE A 1 231 ? 3.799 15.694 -11.751 1.00 88.81 231 PHE A C 1
ATOM 1770 O O . PHE A 1 231 ? 2.745 15.222 -12.166 1.00 88.81 231 PHE A O 1
ATOM 1777 N N . GLN A 1 232 ? 3.842 16.690 -10.860 1.00 90.38 232 GLN A N 1
ATOM 1778 C CA . GLN A 1 232 ? 2.666 17.316 -10.229 1.00 90.38 232 GLN A CA 1
ATOM 1779 C C . GLN A 1 232 ? 1.584 17.794 -11.219 1.00 90.38 232 GLN A C 1
ATOM 1781 O O . GLN A 1 232 ? 0.424 17.935 -10.848 1.00 90.38 232 GLN A O 1
ATOM 1786 N N . SER A 1 233 ? 1.924 18.065 -12.484 1.00 90.94 233 SER A N 1
ATOM 1787 C CA . SER A 1 233 ? 0.925 18.366 -13.518 1.00 90.94 233 SER A CA 1
ATOM 1788 C C . SER A 1 233 ? 0.019 17.171 -13.828 1.00 90.94 233 SER A C 1
ATOM 1790 O O . SER A 1 233 ? -1.154 17.365 -14.115 1.00 90.94 233 SER A O 1
ATOM 1792 N N . GLN A 1 234 ? 0.523 15.940 -13.726 1.00 88.19 234 GLN A N 1
ATOM 1793 C CA . GLN A 1 234 ? -0.242 14.717 -13.975 1.00 88.19 234 GLN A CA 1
ATOM 1794 C C . GLN A 1 234 ? -1.122 14.342 -12.778 1.00 88.19 234 GLN A C 1
ATOM 1796 O O . GLN A 1 234 ? -2.263 13.943 -12.986 1.00 88.19 234 GLN A O 1
ATOM 1801 N N . SER A 1 235 ? -0.658 14.554 -11.537 1.00 89.12 235 SER A N 1
ATOM 1802 C CA . SER A 1 235 ? -1.535 14.412 -10.365 1.00 89.12 235 SER A CA 1
ATOM 1803 C C . SER A 1 235 ? -2.685 15.421 -10.431 1.00 89.12 235 SER A C 1
ATOM 1805 O O . SER A 1 235 ? -3.838 15.038 -10.267 1.00 89.12 235 SER A O 1
ATOM 1807 N N . LYS A 1 236 ? -2.400 16.688 -10.772 1.00 92.75 236 LYS A N 1
ATOM 1808 C CA . LYS A 1 236 ? -3.421 17.739 -10.948 1.00 92.75 236 LYS A CA 1
ATOM 1809 C C . LYS A 1 236 ? -4.435 17.415 -12.048 1.00 92.75 236 LYS A C 1
ATOM 1811 O O . LYS A 1 236 ? -5.614 17.667 -11.837 1.00 92.75 236 LYS A O 1
ATOM 1816 N N . ARG A 1 237 ? -4.011 16.807 -13.164 1.00 90.25 237 ARG A N 1
ATOM 1817 C CA . ARG A 1 237 ? -4.921 16.310 -14.216 1.00 90.25 237 ARG A CA 1
ATOM 1818 C C . ARG A 1 237 ? -5.898 15.257 -13.690 1.00 90.25 237 ARG A C 1
ATOM 1820 O O . ARG A 1 237 ? -7.094 15.385 -13.908 1.00 90.25 237 ARG A O 1
ATOM 1827 N N . ILE A 1 238 ? -5.420 14.283 -12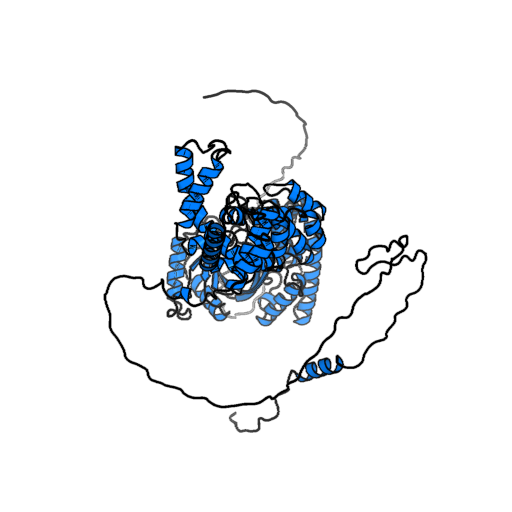.911 1.00 94.06 238 ILE A N 1
ATOM 1828 C CA . ILE A 1 238 ? -6.304 13.334 -12.212 1.00 94.06 238 ILE A CA 1
ATOM 1829 C C . ILE A 1 238 ? -7.245 14.080 -11.250 1.00 94.06 238 ILE A C 1
ATOM 1831 O O . ILE A 1 238 ? -8.451 13.859 -11.289 1.00 94.06 238 ILE A O 1
ATOM 1835 N N . GLY A 1 239 ? -6.729 15.034 -10.467 1.00 89.88 239 GLY A N 1
ATOM 1836 C CA . GLY A 1 239 ? -7.515 15.875 -9.554 1.00 89.88 239 GLY A CA 1
ATOM 1837 C C . GLY A 1 239 ? -8.637 16.690 -10.204 1.00 89.88 239 GLY A C 1
ATOM 1838 O O . GLY A 1 239 ? -9.668 16.907 -9.573 1.00 89.88 239 GLY A O 1
ATOM 1839 N N . GLN A 1 240 ? -8.485 17.089 -11.470 1.00 93.81 240 GLN A N 1
ATOM 1840 C CA . GLN A 1 240 ? -9.521 17.791 -12.241 1.00 93.81 240 GLN A CA 1
ATOM 1841 C C . GLN A 1 240 ? -10.746 16.922 -12.551 1.00 93.81 240 GLN A C 1
ATOM 1843 O O . GLN A 1 240 ? -11.818 17.470 -12.793 1.00 93.81 240 GLN A O 1
ATOM 1848 N N . LEU A 1 241 ? -10.620 15.593 -12.492 1.00 92.06 241 LEU A N 1
ATOM 1849 C CA . LEU A 1 241 ? -11.746 14.671 -12.649 1.00 92.06 241 LEU A CA 1
ATOM 1850 C C . LEU A 1 241 ? -12.637 14.618 -11.384 1.00 92.06 241 LEU A C 1
ATOM 1852 O O . LEU A 1 241 ? -13.807 14.250 -11.467 1.00 92.06 241 LEU A O 1
ATOM 1856 N N . GLY A 1 242 ? -12.106 15.001 -10.215 1.00 91.50 242 GLY A N 1
ATOM 1857 C CA . GLY A 1 242 ? -12.766 14.843 -8.914 1.00 91.50 242 GLY A CA 1
ATOM 1858 C C . GLY A 1 242 ? -12.688 13.412 -8.359 1.00 91.50 242 GLY A C 1
ATOM 1859 O O . GLY A 1 242 ? -12.131 12.516 -8.981 1.00 91.50 242 GLY A O 1
ATOM 1860 N N . ILE A 1 243 ? -13.229 13.183 -7.155 1.00 91.56 243 ILE A N 1
ATOM 1861 C CA . ILE A 1 243 ? -13.033 11.907 -6.436 1.00 91.56 243 ILE A CA 1
ATOM 1862 C C . ILE A 1 243 ? -13.949 10.761 -6.915 1.00 91.56 243 ILE A C 1
ATOM 1864 O O . ILE A 1 243 ? -13.571 9.594 -6.831 1.00 91.56 243 ILE A O 1
ATOM 1868 N N . LYS A 1 244 ? -15.151 11.079 -7.422 1.00 92.31 244 LYS A N 1
ATOM 1869 C CA . LYS A 1 244 ? -16.166 10.105 -7.872 1.00 92.31 244 LYS A CA 1
ATOM 1870 C C . LYS A 1 244 ? -16.144 9.983 -9.396 1.00 92.31 244 LYS A C 1
ATOM 1872 O O . LYS A 1 244 ? -16.933 10.626 -10.082 1.00 92.31 244 LYS A O 1
ATOM 1877 N N . VAL A 1 245 ? -15.216 9.181 -9.913 1.00 95.12 245 VAL A N 1
ATOM 1878 C CA . VAL A 1 245 ? -14.908 9.071 -11.353 1.00 95.12 245 VAL A CA 1
ATOM 1879 C C . VAL A 1 245 ? -14.941 7.626 -11.819 1.00 95.12 245 VAL A C 1
ATOM 1881 O O . VAL A 1 245 ? -14.675 6.712 -11.040 1.00 95.12 245 VAL A O 1
ATOM 1884 N N . ARG A 1 246 ? -15.245 7.395 -13.099 1.00 97.12 246 ARG A N 1
ATOM 1885 C CA . ARG A 1 246 ? -15.268 6.042 -13.667 1.00 97.12 246 ARG A CA 1
ATOM 1886 C C . ARG A 1 246 ? -13.869 5.662 -14.172 1.00 97.12 246 ARG A C 1
ATOM 1888 O O . ARG A 1 246 ? -13.102 6.545 -14.562 1.00 97.12 246 ARG A O 1
ATOM 1895 N N . PRO A 1 247 ? -13.539 4.360 -14.274 1.00 97.00 247 PRO A N 1
ATOM 1896 C CA . PRO A 1 247 ? -12.274 3.912 -14.863 1.00 97.00 247 PRO A CA 1
ATOM 1897 C C . PRO A 1 247 ? -12.015 4.454 -16.276 1.00 97.00 247 PRO A C 1
ATOM 1899 O O . PRO A 1 247 ? -10.870 4.732 -16.614 1.00 97.00 247 PRO A O 1
ATOM 1902 N N . SER A 1 248 ? -13.065 4.656 -17.083 1.00 96.75 248 SER A N 1
ATOM 1903 C CA . SER A 1 248 ? -12.974 5.282 -18.412 1.00 96.75 248 SER A CA 1
ATOM 1904 C C . SER A 1 248 ? -12.401 6.695 -18.368 1.00 96.75 248 SER A C 1
ATOM 1906 O O . SER A 1 248 ? -11.615 7.070 -19.228 1.00 96.75 248 SER A O 1
ATOM 1908 N N . ASP A 1 249 ? -12.785 7.474 -17.362 1.00 97.06 249 ASP A N 1
ATOM 1909 C CA . ASP A 1 249 ? -12.502 8.906 -17.301 1.00 97.06 249 ASP A CA 1
ATOM 1910 C C . ASP A 1 249 ? -11.026 9.113 -16.929 1.00 97.06 249 ASP A C 1
ATOM 1912 O O . ASP A 1 249 ? -10.314 9.895 -17.555 1.00 97.06 249 ASP A O 1
ATOM 1916 N N . VAL A 1 250 ? -10.534 8.286 -15.999 1.00 96.12 250 VAL A N 1
ATOM 1917 C CA . VAL A 1 250 ? -9.110 8.172 -15.657 1.00 96.12 250 VAL A CA 1
ATOM 1918 C C . VAL A 1 250 ? -8.282 7.643 -16.834 1.00 96.12 250 VAL A C 1
ATOM 1920 O O . VAL A 1 250 ? -7.204 8.172 -17.098 1.00 96.12 250 VAL A O 1
ATOM 1923 N N . LEU A 1 251 ? -8.770 6.623 -17.554 1.00 96.06 251 LEU A N 1
ATOM 1924 C CA . LEU A 1 251 ? -8.075 6.040 -18.711 1.00 96.06 251 LEU A CA 1
ATOM 1925 C C . LEU A 1 251 ? -7.906 7.036 -19.864 1.00 96.06 251 LEU A C 1
ATOM 1927 O O . LEU A 1 251 ? -6.830 7.064 -20.460 1.00 96.06 251 LEU A O 1
ATOM 1931 N N . ASN A 1 252 ? -8.921 7.860 -20.136 1.00 95.56 252 ASN A N 1
ATOM 1932 C CA . ASN A 1 252 ? -8.851 8.939 -21.122 1.00 95.56 252 ASN A CA 1
ATOM 1933 C C . ASN A 1 252 ? -7.804 9.994 -20.712 1.00 95.56 252 ASN A C 1
ATOM 1935 O O . ASN A 1 252 ? -6.981 10.407 -21.526 1.00 95.56 252 ASN A O 1
ATOM 1939 N N . GLU A 1 253 ? -7.766 10.389 -19.434 1.00 94.88 253 GLU A N 1
ATOM 1940 C CA . GLU A 1 253 ? -6.812 11.399 -18.952 1.00 94.88 253 GLU A CA 1
ATOM 1941 C C . GLU A 1 253 ? -5.349 10.904 -19.016 1.00 94.88 253 GLU A C 1
ATOM 1943 O O . GLU A 1 253 ? -4.427 11.683 -19.277 1.00 94.88 253 GLU A O 1
ATOM 1948 N N . ILE A 1 254 ? -5.109 9.598 -18.855 1.00 92.31 254 ILE A N 1
ATOM 1949 C CA . ILE A 1 254 ? -3.777 8.977 -19.003 1.00 92.31 254 ILE A CA 1
ATOM 1950 C C . ILE A 1 254 ? -3.551 8.322 -20.380 1.00 92.31 254 ILE A C 1
ATOM 1952 O O . ILE A 1 254 ? -2.637 7.500 -20.527 1.00 92.31 254 ILE A O 1
ATOM 1956 N N . GLU A 1 255 ? -4.350 8.668 -21.394 1.00 87.88 255 GLU A N 1
ATOM 1957 C CA . GLU A 1 255 ? -4.194 8.143 -22.754 1.00 87.88 255 GLU A CA 1
ATOM 1958 C C . GLU A 1 255 ? -2.833 8.539 -23.373 1.00 87.88 255 GLU A C 1
ATOM 1960 O O . GLU A 1 255 ? -2.192 9.524 -22.999 1.00 87.88 255 GLU A O 1
ATOM 1965 N N . GLY A 1 256 ? -2.318 7.698 -24.277 1.00 83.94 256 GLY A N 1
ATOM 1966 C CA . GLY A 1 256 ? -0.990 7.836 -24.892 1.00 83.94 256 GLY A CA 1
ATOM 1967 C C . GLY A 1 256 ? 0.182 7.473 -23.967 1.00 83.94 256 GLY A C 1
ATOM 1968 O O . GLY A 1 256 ? 1.250 7.075 -24.436 1.00 83.94 256 GLY A O 1
ATOM 1969 N N . ALA A 1 257 ? -0.001 7.516 -22.647 1.00 90.38 257 ALA A N 1
ATOM 1970 C CA . ALA A 1 257 ? 1.024 7.167 -21.674 1.00 90.38 257 ALA A CA 1
ATOM 1971 C C . ALA A 1 257 ? 1.015 5.665 -21.330 1.00 90.38 257 ALA A C 1
ATOM 1973 O O . ALA A 1 257 ? 0.798 5.305 -20.175 1.00 90.38 257 ALA A O 1
ATOM 1974 N N . ASN A 1 258 ? 1.320 4.794 -22.309 1.00 92.81 258 ASN A N 1
ATOM 1975 C CA . ASN A 1 258 ? 1.242 3.314 -22.230 1.00 92.81 258 ASN A CA 1
ATOM 1976 C C . ASN A 1 258 ? 1.570 2.696 -20.846 1.00 92.81 258 ASN A C 1
ATOM 1978 O O . ASN A 1 258 ? 0.879 1.790 -20.383 1.00 92.81 258 ASN A O 1
ATOM 1982 N N . LYS A 1 259 ? 2.631 3.182 -20.179 1.00 93.88 259 LYS A N 1
ATOM 1983 C CA . LYS A 1 259 ? 3.064 2.721 -18.848 1.00 93.88 259 LYS A CA 1
ATOM 1984 C C . LYS A 1 259 ? 2.049 3.038 -17.745 1.00 93.88 259 LYS A C 1
ATOM 1986 O O . LYS A 1 259 ? 1.815 2.184 -16.902 1.00 93.88 259 LYS A O 1
ATOM 1991 N N . TRP A 1 260 ? 1.468 4.238 -17.725 1.00 94.88 260 TRP A N 1
ATOM 1992 C CA . TRP A 1 260 ? 0.419 4.615 -16.772 1.00 94.88 260 TRP A CA 1
ATOM 1993 C C . TRP A 1 260 ? -0.895 3.908 -17.105 1.00 94.88 260 TRP A C 1
ATOM 1995 O O . TRP A 1 260 ? -1.506 3.346 -16.206 1.00 94.88 260 TRP A O 1
ATOM 2005 N N . THR A 1 261 ? -1.277 3.841 -18.386 1.00 96.31 261 THR A N 1
ATOM 2006 C CA . THR A 1 261 ? -2.500 3.158 -18.842 1.00 96.31 261 THR A CA 1
ATOM 2007 C C . THR A 1 261 ? -2.521 1.681 -18.423 1.00 96.31 261 THR A C 1
ATOM 2009 O O . THR A 1 261 ? -3.505 1.208 -17.857 1.00 96.31 261 THR A O 1
ATOM 2012 N N . ASN A 1 262 ? -1.419 0.951 -18.635 1.00 97.19 262 ASN A N 1
ATOM 2013 C CA . ASN A 1 262 ? -1.341 -0.471 -18.285 1.00 97.19 262 ASN A CA 1
ATOM 2014 C C . ASN A 1 262 ? -1.096 -0.722 -16.787 1.00 97.19 262 ASN A C 1
ATOM 2016 O O . ASN A 1 262 ? -1.533 -1.746 -16.267 1.00 97.19 262 ASN A O 1
ATOM 2020 N N . TYR A 1 263 ? -0.452 0.207 -16.076 1.00 96.62 263 TYR A N 1
ATOM 2021 C CA . TYR A 1 263 ? -0.307 0.113 -14.621 1.00 96.62 263 TYR A CA 1
ATOM 2022 C C . TYR A 1 263 ? -1.630 0.414 -13.910 1.00 96.62 263 TYR A C 1
ATOM 2024 O O . TYR A 1 263 ? -1.949 -0.259 -12.934 1.00 96.62 263 TYR A O 1
ATOM 2032 N N . PHE A 1 264 ? -2.441 1.339 -14.434 1.00 97.69 264 PHE A N 1
ATOM 2033 C CA . PHE A 1 264 ? -3.821 1.531 -13.993 1.00 97.69 264 PHE A CA 1
ATOM 2034 C C . PHE A 1 264 ? -4.617 0.237 -14.174 1.00 97.69 264 PHE A C 1
ATOM 2036 O O . PHE A 1 264 ? -5.140 -0.295 -13.202 1.00 97.69 264 PHE A O 1
ATOM 2043 N N . LYS A 1 265 ? -4.627 -0.316 -15.396 1.00 98.06 265 LYS A N 1
ATOM 2044 C CA . LYS A 1 265 ? -5.291 -1.586 -15.738 1.00 98.06 265 LYS A CA 1
ATOM 2045 C C . LYS A 1 265 ? -4.926 -2.718 -14.777 1.00 98.06 265 LYS A C 1
ATOM 2047 O O . LYS A 1 265 ? -5.820 -3.266 -14.137 1.00 98.06 265 LYS A O 1
ATOM 2052 N N . ASN A 1 266 ? -3.634 -2.999 -14.597 1.00 97.19 266 ASN A N 1
ATOM 2053 C CA . ASN A 1 266 ? -3.181 -4.067 -13.704 1.00 97.19 266 ASN A CA 1
ATOM 2054 C C . ASN A 1 266 ? -3.612 -3.840 -12.247 1.00 97.19 266 ASN A C 1
ATOM 2056 O O . ASN A 1 266 ? -4.105 -4.761 -11.605 1.00 97.19 266 ASN A O 1
ATOM 2060 N N . ASN A 1 267 ? -3.466 -2.620 -11.718 1.00 96.38 267 ASN A N 1
ATOM 2061 C CA . ASN A 1 267 ? -3.875 -2.311 -10.343 1.00 96.38 267 ASN A CA 1
ATOM 2062 C C . ASN A 1 267 ? -5.403 -2.210 -10.172 1.00 96.38 267 ASN A C 1
ATOM 2064 O O . ASN A 1 267 ? -5.886 -2.275 -9.043 1.00 96.38 267 ASN A O 1
ATOM 2068 N N . TYR A 1 268 ? -6.167 -2.111 -11.265 1.00 96.75 268 TYR A N 1
ATOM 2069 C CA . TYR A 1 268 ? -7.633 -2.154 -11.284 1.00 96.75 268 TYR A CA 1
ATOM 2070 C C . TYR A 1 268 ? -8.211 -3.547 -11.639 1.00 96.75 268 TYR A C 1
ATOM 2072 O O . TYR A 1 268 ? -9.425 -3.732 -11.604 1.00 96.75 268 TYR A O 1
ATOM 2080 N N . GLY A 1 269 ? -7.365 -4.551 -11.911 1.00 96.81 269 GLY A N 1
ATOM 2081 C CA . GLY A 1 269 ? -7.762 -5.960 -12.080 1.00 96.81 269 GLY A CA 1
ATOM 2082 C C . GLY A 1 269 ? -7.669 -6.535 -13.501 1.00 96.81 269 GLY A C 1
ATOM 2083 O O . GLY A 1 269 ? -7.918 -7.724 -13.692 1.00 96.81 269 GLY A O 1
ATOM 2084 N N . ASP A 1 270 ? -7.282 -5.739 -14.499 1.00 97.88 270 ASP A N 1
ATOM 2085 C CA . ASP A 1 270 ? -6.964 -6.209 -15.857 1.00 97.88 270 ASP A CA 1
ATOM 2086 C C . ASP A 1 270 ? -5.528 -6.760 -15.886 1.00 97.88 270 ASP A C 1
ATOM 2088 O O . ASP A 1 270 ? -4.600 -6.102 -16.347 1.00 97.88 270 ASP A O 1
ATOM 2092 N N . PHE A 1 271 ? -5.341 -7.965 -15.334 1.00 97.88 271 PHE A N 1
ATOM 2093 C CA . PHE A 1 271 ? -4.036 -8.636 -15.205 1.00 97.88 271 PHE A CA 1
ATOM 2094 C C . PHE A 1 271 ? -3.478 -9.208 -16.525 1.00 97.88 271 PHE A C 1
ATOM 2096 O O . PHE A 1 271 ? -2.396 -9.803 -16.539 1.00 97.88 271 PHE A O 1
ATOM 2103 N N . ASP A 1 272 ? -4.198 -9.048 -17.639 1.00 97.94 272 ASP A N 1
ATOM 2104 C CA . ASP A 1 272 ? -3.687 -9.349 -18.978 1.00 97.94 272 ASP A CA 1
ATOM 2105 C C . ASP A 1 272 ? -2.885 -8.173 -19.570 1.00 97.94 272 ASP A C 1
ATOM 2107 O O . ASP A 1 272 ? -2.172 -8.345 -20.561 1.00 97.94 272 ASP A O 1
ATOM 2111 N N . ALA A 1 273 ? -2.907 -6.993 -18.938 1.00 97.50 273 ALA A N 1
ATOM 2112 C CA . ALA A 1 273 ? -2.066 -5.872 -19.332 1.00 97.50 273 ALA A CA 1
ATOM 2113 C C . ALA A 1 273 ? -0.599 -6.017 -18.859 1.00 97.50 273 ALA A C 1
ATOM 2115 O O . ALA A 1 273 ? -0.257 -6.596 -17.825 1.00 97.50 273 ALA A O 1
ATOM 2116 N N . VAL A 1 274 ? 0.326 -5.442 -19.637 1.00 97.69 274 VAL A N 1
ATOM 2117 C CA . VAL A 1 274 ? 1.769 -5.461 -19.332 1.00 97.69 274 VAL A CA 1
ATOM 2118 C C . VAL A 1 274 ? 2.273 -4.049 -19.056 1.00 97.69 274 VAL A C 1
ATOM 2120 O O . VAL A 1 274 ? 2.213 -3.184 -19.937 1.00 97.69 274 VAL A O 1
ATOM 2123 N N . THR A 1 275 ? 2.823 -3.818 -17.861 1.00 96.69 275 THR A N 1
ATOM 2124 C CA . THR A 1 275 ? 3.492 -2.556 -17.508 1.00 96.69 275 THR A CA 1
ATOM 2125 C C . THR A 1 275 ? 4.993 -2.640 -17.786 1.00 96.69 275 THR A C 1
ATOM 2127 O O . THR A 1 275 ? 5.735 -3.306 -17.071 1.00 96.69 275 THR A O 1
ATOM 2130 N N . ASN A 1 276 ? 5.478 -1.915 -18.795 1.00 96.19 276 ASN A N 1
ATOM 2131 C CA . ASN A 1 276 ? 6.908 -1.845 -19.095 1.00 96.19 276 ASN A CA 1
ATOM 2132 C C . ASN A 1 276 ? 7.519 -0.563 -18.509 1.00 96.19 276 ASN A C 1
ATOM 2134 O O . ASN A 1 276 ? 7.395 0.527 -19.070 1.00 96.19 276 ASN A O 1
ATOM 2138 N N . ASP A 1 277 ? 8.169 -0.701 -17.352 1.00 93.12 277 ASP A N 1
ATOM 2139 C CA . ASP A 1 277 ? 8.815 0.386 -16.611 1.00 93.12 277 ASP A CA 1
ATOM 2140 C C . ASP A 1 277 ? 10.300 0.594 -17.010 1.00 93.12 277 ASP A C 1
ATOM 2142 O O . ASP A 1 277 ? 10.781 0.056 -18.009 1.00 93.12 277 ASP A O 1
ATOM 2146 N N . ARG A 1 278 ? 11.060 1.368 -16.213 1.00 93.25 278 ARG A N 1
ATOM 2147 C CA . ARG A 1 278 ? 12.498 1.595 -16.437 1.00 93.25 278 ARG A CA 1
ATOM 2148 C C . ARG A 1 278 ? 13.343 0.317 -16.340 1.00 93.25 278 ARG A C 1
ATOM 2150 O O . ARG A 1 278 ? 14.337 0.217 -17.056 1.00 93.25 278 ARG A O 1
ATOM 2157 N N . TYR A 1 279 ? 12.987 -0.633 -15.474 1.00 95.12 279 TYR A N 1
ATOM 2158 C CA . TYR A 1 279 ? 13.726 -1.883 -15.293 1.00 95.12 279 TYR A CA 1
ATOM 2159 C C . TYR A 1 279 ? 13.413 -2.862 -16.439 1.00 95.12 279 TYR A C 1
ATOM 2161 O O . TYR A 1 279 ? 14.345 -3.378 -17.058 1.00 95.12 279 TYR A O 1
ATOM 2169 N N . MET A 1 280 ? 12.141 -3.004 -16.837 1.00 97.38 280 MET A N 1
ATOM 2170 C CA . MET A 1 280 ? 11.743 -3.784 -18.024 1.00 97.38 280 MET A CA 1
ATOM 2171 C C . MET A 1 280 ? 12.374 -3.230 -19.315 1.00 97.38 280 MET A C 1
ATOM 2173 O O . MET A 1 280 ? 12.889 -3.981 -20.145 1.00 97.38 280 MET A O 1
ATOM 2177 N N . LEU A 1 281 ? 12.439 -1.902 -19.451 1.00 95.94 281 LEU A N 1
ATOM 2178 C CA . LEU A 1 281 ? 13.141 -1.196 -20.529 1.00 95.94 281 LEU A CA 1
ATOM 2179 C C . LEU A 1 281 ? 14.640 -1.571 -20.582 1.00 95.94 281 LEU A C 1
ATOM 2181 O O . LEU A 1 281 ? 15.181 -1.808 -21.667 1.00 95.94 281 LEU A O 1
ATOM 2185 N N . ARG A 1 282 ? 15.331 -1.675 -19.435 1.00 95.44 282 ARG A N 1
ATOM 2186 C CA . ARG A 1 282 ? 16.741 -2.119 -19.384 1.00 95.44 282 ARG A CA 1
ATOM 2187 C C . ARG A 1 282 ? 16.884 -3.606 -19.726 1.00 95.44 282 ARG A C 1
ATOM 2189 O O . ARG A 1 282 ? 17.798 -3.951 -20.475 1.00 95.44 282 ARG A O 1
ATOM 2196 N N . LEU A 1 283 ? 15.963 -4.460 -19.276 1.00 95.56 283 LEU A N 1
ATOM 2197 C CA . LEU A 1 283 ? 15.921 -5.888 -19.622 1.00 95.56 283 LEU A CA 1
ATOM 2198 C C . LEU A 1 283 ? 15.734 -6.119 -21.136 1.00 95.56 283 LEU A C 1
ATOM 2200 O O . LEU A 1 283 ? 16.445 -6.928 -21.744 1.00 95.56 283 LEU A O 1
ATOM 2204 N N . GLY A 1 284 ? 14.886 -5.311 -21.780 1.00 95.00 284 GLY A N 1
ATOM 2205 C CA . GLY A 1 284 ? 14.745 -5.249 -23.241 1.00 95.00 284 GLY A CA 1
ATOM 2206 C C . GLY A 1 284 ? 16.002 -4.788 -23.990 1.00 95.00 284 GLY A C 1
ATOM 2207 O O . GLY A 1 284 ? 16.130 -5.043 -25.185 1.00 95.00 284 GLY A O 1
ATOM 2208 N N . GLY A 1 285 ? 16.968 -4.176 -23.296 1.00 93.38 285 GLY A N 1
ATOM 2209 C CA . GLY A 1 285 ? 18.219 -3.689 -23.879 1.00 93.38 285 GLY A CA 1
ATOM 2210 C C . GLY A 1 285 ? 18.171 -2.253 -24.379 1.00 93.38 285 GLY A C 1
ATOM 2211 O O . GLY A 1 285 ? 18.970 -1.889 -25.238 1.00 93.38 285 GLY A O 1
ATOM 2212 N N . PHE A 1 286 ? 17.239 -1.441 -23.884 1.00 93.75 286 PHE A N 1
ATOM 2213 C CA . PHE A 1 286 ? 17.127 -0.038 -24.265 1.00 93.75 286 PHE A CA 1
ATOM 2214 C C . PHE A 1 286 ? 17.874 0.860 -23.263 1.00 93.75 286 PHE A C 1
ATOM 2216 O O . PHE A 1 286 ? 17.844 0.642 -22.049 1.00 93.75 286 PHE A O 1
ATOM 2223 N N . HIS A 1 287 ? 18.524 1.920 -23.754 1.00 89.88 287 HIS A N 1
ATOM 2224 C CA . HIS A 1 287 ? 19.287 2.875 -22.923 1.00 89.88 287 HIS A CA 1
ATOM 2225 C C . HIS A 1 287 ? 18.552 4.212 -22.691 1.00 89.88 287 HIS A C 1
ATOM 2227 O O . HIS A 1 287 ? 19.078 5.111 -22.033 1.00 89.88 287 HIS A O 1
ATOM 2233 N N . GLY A 1 288 ? 17.322 4.338 -23.209 1.00 88.69 288 GLY A N 1
ATOM 2234 C CA . GLY A 1 288 ? 16.476 5.529 -23.091 1.00 88.69 288 GLY A CA 1
ATOM 2235 C C . GLY A 1 288 ? 15.959 5.813 -21.673 1.00 88.69 288 GLY A C 1
ATOM 2236 O O . GLY A 1 288 ? 16.237 5.073 -20.721 1.00 88.69 288 GLY A O 1
ATOM 2237 N N . ARG A 1 289 ? 15.198 6.908 -21.542 1.00 86.94 289 ARG A N 1
ATOM 2238 C CA . ARG A 1 289 ? 14.408 7.239 -20.336 1.00 86.94 289 ARG A CA 1
ATOM 2239 C C . ARG A 1 289 ? 13.010 6.603 -20.361 1.00 86.94 289 ARG A C 1
ATOM 2241 O O . ARG A 1 289 ? 12.506 6.243 -19.306 1.00 86.94 289 ARG A O 1
ATOM 2248 N N . SER A 1 290 ? 12.437 6.437 -21.549 1.00 91.19 290 SER A N 1
ATOM 2249 C CA . SER A 1 290 ? 11.134 5.824 -21.829 1.00 91.19 290 SER A CA 1
ATOM 2250 C C . SER A 1 290 ? 11.237 4.892 -23.045 1.00 91.19 290 SER A C 1
ATOM 2252 O O . SER A 1 290 ? 12.247 4.904 -23.756 1.00 91.19 290 SER A O 1
ATOM 2254 N N . LEU A 1 291 ? 10.206 4.070 -23.253 1.00 93.25 291 LEU A N 1
ATOM 2255 C CA . LEU A 1 291 ? 10.008 3.254 -24.454 1.00 93.25 291 LEU A CA 1
ATOM 2256 C C . LEU A 1 291 ? 9.201 4.051 -25.488 1.00 93.25 291 LEU A C 1
ATOM 2258 O O . LEU A 1 291 ? 8.311 4.809 -25.110 1.00 93.25 291 LEU A O 1
ATOM 2262 N N . THR A 1 292 ? 9.457 3.837 -26.779 1.00 94.00 292 THR A N 1
ATOM 2263 C CA . THR A 1 292 ? 8.485 4.173 -27.839 1.00 94.00 292 THR A CA 1
ATOM 2264 C C . THR A 1 292 ? 7.442 3.061 -27.973 1.00 94.00 292 THR A C 1
ATOM 2266 O O . THR A 1 292 ? 7.709 1.928 -27.573 1.00 94.00 292 THR A O 1
ATOM 2269 N N . ASP A 1 293 ? 6.284 3.321 -28.589 1.00 92.94 293 ASP A N 1
ATOM 2270 C CA . ASP A 1 293 ? 5.185 2.336 -28.688 1.00 92.94 293 ASP A CA 1
ATOM 2271 C C . ASP A 1 293 ? 5.619 1.000 -29.299 1.00 92.94 293 ASP A C 1
ATOM 2273 O O . ASP A 1 293 ? 5.165 -0.063 -28.888 1.00 92.94 293 ASP A O 1
ATOM 2277 N N . ASN A 1 294 ? 6.534 1.036 -30.272 1.00 93.25 294 ASN A N 1
ATOM 2278 C CA . ASN A 1 294 ? 7.064 -0.176 -30.896 1.00 93.25 294 ASN A CA 1
ATOM 2279 C C . ASN A 1 294 ? 7.975 -0.957 -29.931 1.00 93.25 294 ASN A C 1
ATOM 2281 O O . ASN A 1 294 ? 7.923 -2.183 -29.903 1.00 93.25 294 ASN A O 1
ATOM 2285 N N . GLN A 1 295 ? 8.780 -0.265 -29.118 1.00 95.12 295 GLN A N 1
ATOM 2286 C CA . GLN A 1 295 ? 9.619 -0.887 -28.083 1.00 95.12 295 GLN A CA 1
ATOM 2287 C C . GLN A 1 295 ? 8.766 -1.439 -26.931 1.00 95.12 295 GLN A C 1
ATOM 2289 O O . GLN A 1 295 ? 9.075 -2.496 -26.383 1.00 95.12 295 GLN A O 1
ATOM 2294 N N . TYR A 1 296 ? 7.667 -0.752 -26.603 1.00 95.69 296 TYR A N 1
ATOM 2295 C CA . TYR A 1 296 ? 6.677 -1.200 -25.629 1.00 95.69 296 TYR A CA 1
ATOM 2296 C C . TYR A 1 296 ? 5.971 -2.470 -26.117 1.00 95.69 296 TYR A C 1
ATOM 2298 O O . TYR A 1 296 ? 6.001 -3.479 -25.424 1.00 95.69 296 TYR A O 1
ATOM 2306 N N . LYS A 1 297 ? 5.431 -2.467 -27.345 1.00 94.12 297 LYS A N 1
ATOM 2307 C CA . LYS A 1 297 ? 4.781 -3.634 -27.975 1.00 94.12 297 LYS A CA 1
ATOM 2308 C C . LYS A 1 297 ? 5.723 -4.837 -28.109 1.00 94.12 297 LYS A C 1
ATOM 2310 O O . LYS A 1 297 ? 5.291 -5.965 -27.898 1.00 94.12 297 LYS A O 1
ATOM 2315 N N . TYR A 1 298 ? 7.006 -4.607 -28.400 1.00 94.25 298 TYR A N 1
ATOM 2316 C CA . TYR A 1 298 ? 8.031 -5.656 -28.395 1.00 94.25 298 TYR A CA 1
ATOM 2317 C C . TYR A 1 298 ? 8.212 -6.293 -27.002 1.00 94.25 298 TYR A C 1
ATOM 2319 O O . TYR A 1 298 ? 8.205 -7.517 -26.888 1.00 94.25 298 TYR A O 1
ATOM 2327 N N . LEU A 1 299 ? 8.326 -5.486 -25.940 1.00 96.44 299 LEU A N 1
ATOM 2328 C CA . LEU A 1 299 ? 8.456 -5.998 -24.569 1.00 96.44 299 LEU A CA 1
ATOM 2329 C C . LEU A 1 299 ? 7.175 -6.661 -24.048 1.00 96.44 299 LEU A C 1
ATOM 2331 O O . LEU A 1 299 ? 7.260 -7.691 -23.388 1.00 96.44 299 LEU A O 1
ATOM 2335 N N . THR A 1 300 ? 6.004 -6.117 -24.382 1.00 96.69 300 THR A N 1
ATOM 2336 C CA . THR A 1 300 ? 4.702 -6.733 -24.094 1.00 96.69 300 THR A CA 1
ATOM 2337 C C . THR A 1 300 ? 4.630 -8.153 -24.659 1.00 96.69 300 THR A C 1
ATOM 2339 O O . THR A 1 300 ? 4.413 -9.078 -23.884 1.00 96.69 300 THR A O 1
ATOM 2342 N N . ARG A 1 301 ? 4.972 -8.359 -25.940 1.00 94.25 301 ARG A N 1
ATOM 2343 C CA . ARG A 1 301 ? 5.009 -9.705 -26.544 1.00 94.25 301 ARG A CA 1
ATOM 2344 C C . ARG A 1 301 ? 6.020 -10.643 -25.885 1.00 94.25 301 ARG A C 1
ATOM 2346 O O . ARG A 1 301 ? 5.696 -11.795 -25.629 1.00 94.25 301 ARG A O 1
ATOM 2353 N N . MET A 1 302 ? 7.212 -10.156 -25.521 1.00 95.38 302 MET A N 1
ATOM 2354 C CA . MET A 1 302 ? 8.177 -10.961 -24.751 1.00 95.38 302 MET A CA 1
ATOM 2355 C C . MET A 1 302 ? 7.612 -11.452 -23.406 1.00 95.38 302 MET A C 1
ATOM 2357 O O . MET A 1 302 ? 7.933 -12.563 -22.973 1.00 95.38 302 MET A O 1
ATOM 2361 N N . VAL A 1 303 ? 6.810 -10.624 -22.730 1.00 97.69 303 VAL A N 1
ATOM 2362 C CA . VAL A 1 303 ? 6.142 -10.973 -21.469 1.00 97.69 303 VAL A CA 1
ATOM 2363 C C . VAL A 1 303 ? 4.991 -11.948 -21.716 1.00 97.69 303 VAL A C 1
ATOM 2365 O O . VAL A 1 303 ? 4.942 -12.968 -21.039 1.00 97.69 303 VAL A O 1
ATOM 2368 N N . GLU A 1 304 ? 4.127 -11.698 -22.702 1.00 97.12 304 GLU A N 1
ATOM 2369 C CA . GLU A 1 304 ? 3.021 -12.588 -23.103 1.00 97.12 304 GLU A CA 1
ATOM 2370 C C . GLU A 1 304 ? 3.538 -13.995 -23.465 1.00 97.12 304 GLU A C 1
ATOM 2372 O O . GLU A 1 304 ? 3.092 -14.992 -22.896 1.00 97.12 304 GLU A O 1
ATOM 2377 N N . ASP A 1 305 ? 4.571 -14.076 -24.312 1.00 94.62 305 ASP A N 1
ATOM 2378 C CA . ASP A 1 305 ? 5.240 -15.329 -24.688 1.00 94.62 305 ASP A CA 1
ATOM 2379 C C . ASP A 1 305 ? 5.923 -16.023 -23.492 1.00 94.62 305 ASP A C 1
ATOM 2381 O O . ASP A 1 305 ? 6.135 -17.237 -23.523 1.00 94.62 305 ASP A O 1
ATOM 2385 N N . THR A 1 306 ? 6.277 -15.287 -22.430 1.00 96.19 306 THR A N 1
ATOM 2386 C CA . THR A 1 306 ? 6.781 -15.876 -21.175 1.00 96.19 306 THR A CA 1
ATOM 2387 C C . THR A 1 306 ? 5.636 -16.393 -20.307 1.00 96.19 306 THR A C 1
ATOM 2389 O O . THR A 1 306 ? 5.719 -17.504 -19.789 1.00 96.19 306 THR A O 1
ATOM 2392 N N . ALA A 1 307 ? 4.565 -15.612 -20.167 1.00 97.69 307 ALA A N 1
ATOM 2393 C CA . ALA A 1 307 ? 3.387 -15.938 -19.374 1.00 97.69 307 ALA A CA 1
ATOM 2394 C C . ALA A 1 307 ? 2.731 -17.243 -19.860 1.00 97.69 307 ALA A C 1
ATOM 2396 O O . ALA A 1 307 ? 2.499 -18.150 -19.060 1.00 97.69 307 ALA A O 1
ATOM 2397 N N . GLU A 1 308 ? 2.584 -17.404 -21.181 1.00 96.69 308 GLU A N 1
ATOM 2398 C CA . GLU A 1 308 ? 2.092 -18.633 -21.822 1.00 96.69 308 GLU A CA 1
ATOM 2399 C C . GLU A 1 308 ? 2.960 -19.867 -21.501 1.00 96.69 308 GLU A C 1
ATOM 2401 O O . GLU A 1 308 ? 2.436 -20.955 -21.267 1.00 96.69 308 GLU A O 1
ATOM 2406 N N . GLN A 1 309 ? 4.288 -19.711 -21.435 1.00 95.19 309 GLN A N 1
ATOM 2407 C CA . GLN A 1 309 ? 5.210 -20.812 -21.115 1.00 95.19 309 GLN A CA 1
ATOM 2408 C C . GLN A 1 309 ? 5.238 -21.182 -19.624 1.00 95.19 309 GLN A C 1
ATOM 2410 O O . GLN A 1 309 ? 5.607 -22.309 -19.293 1.00 95.19 309 GLN A O 1
ATOM 2415 N N . PHE A 1 310 ? 4.856 -20.261 -18.737 1.00 96.19 310 PHE A N 1
ATOM 2416 C CA . PHE A 1 310 ? 4.724 -20.509 -17.297 1.00 96.19 310 PHE A CA 1
ATOM 2417 C C . PHE A 1 310 ? 3.296 -20.891 -16.870 1.00 96.19 310 PHE A C 1
ATOM 2419 O O . PHE A 1 310 ? 3.125 -21.394 -15.762 1.00 96.19 310 PHE A O 1
ATOM 2426 N N . GLY A 1 311 ? 2.288 -20.689 -17.727 1.00 97.19 311 GLY A N 1
ATOM 2427 C CA . GLY A 1 311 ? 0.876 -20.919 -17.401 1.00 97.19 311 GLY A CA 1
ATOM 2428 C C . GLY A 1 311 ? 0.279 -19.859 -16.467 1.00 97.19 311 GLY A C 1
ATOM 2429 O O . GLY A 1 311 ? -0.608 -20.178 -15.681 1.00 97.19 311 GLY A O 1
ATOM 2430 N N . ILE A 1 312 ? 0.787 -18.624 -16.526 1.00 97.69 312 ILE A N 1
ATOM 2431 C CA . ILE A 1 312 ? 0.430 -17.502 -15.636 1.00 97.69 312 ILE A CA 1
ATOM 2432 C C . ILE A 1 312 ? -0.065 -16.290 -16.435 1.00 97.69 312 ILE A C 1
ATOM 2434 O O . ILE A 1 312 ? 0.002 -16.284 -17.665 1.00 97.69 312 ILE A O 1
ATOM 2438 N N . LYS A 1 313 ? -0.547 -15.246 -15.755 1.00 98.25 313 LYS A N 1
ATOM 2439 C CA . LYS A 1 313 ? -0.977 -13.996 -16.397 1.00 98.25 313 LYS A CA 1
ATOM 2440 C C . LYS A 1 313 ? 0.203 -13.114 -16.854 1.00 98.25 313 LYS A C 1
ATOM 2442 O O . LYS A 1 313 ? 1.266 -13.127 -16.225 1.00 98.25 313 LYS A O 1
ATOM 2447 N N . PRO A 1 314 ? 0.031 -12.289 -17.908 1.00 98.50 314 PRO A N 1
ATOM 2448 C CA . PRO A 1 314 ? 1.028 -11.306 -18.342 1.00 98.50 314 PRO A CA 1
ATOM 2449 C C . PRO A 1 314 ? 1.510 -10.365 -17.226 1.00 98.50 314 PRO A C 1
ATOM 2451 O O . PRO A 1 314 ? 2.712 -10.110 -17.125 1.00 98.50 314 PRO A O 1
ATOM 2454 N N . ALA A 1 315 ? 0.616 -9.901 -16.346 1.00 97.75 315 ALA A N 1
ATOM 2455 C CA . ALA A 1 315 ? 0.988 -9.078 -15.194 1.00 97.75 315 ALA A CA 1
ATOM 2456 C C . ALA A 1 315 ? 1.891 -9.826 -14.190 1.00 97.75 315 ALA A C 1
ATOM 2458 O O . ALA A 1 315 ? 2.873 -9.252 -13.717 1.00 97.75 315 ALA A O 1
ATOM 2459 N N . GLU A 1 316 ? 1.623 -11.110 -13.920 1.00 98.00 316 GLU A N 1
ATOM 2460 C CA . GLU A 1 316 ? 2.437 -11.956 -13.030 1.00 98.00 316 GLU A CA 1
ATOM 2461 C C . GLU A 1 316 ? 3.840 -12.193 -13.597 1.00 98.00 316 GLU A C 1
ATOM 2463 O O . GLU A 1 316 ? 4.844 -12.027 -12.898 1.00 98.00 316 GLU A O 1
ATOM 2468 N N . ALA A 1 317 ? 3.923 -12.526 -14.890 1.00 98.38 317 ALA A N 1
ATOM 2469 C CA . ALA A 1 317 ? 5.191 -12.690 -15.593 1.00 98.38 317 ALA A CA 1
ATOM 2470 C C . ALA A 1 317 ? 5.997 -11.379 -15.593 1.00 98.38 317 ALA A C 1
ATOM 2472 O O . ALA A 1 317 ? 7.195 -11.381 -15.305 1.00 98.38 317 ALA A O 1
ATOM 2473 N N . GLN A 1 318 ? 5.349 -10.237 -15.844 1.00 97.88 318 GLN A N 1
ATOM 2474 C CA . GLN A 1 318 ? 6.004 -8.933 -15.764 1.00 97.88 318 GLN A CA 1
ATOM 2475 C C . GLN A 1 318 ? 6.530 -8.651 -14.352 1.00 97.88 318 GLN A C 1
ATOM 2477 O O . GLN A 1 318 ? 7.683 -8.236 -14.209 1.00 97.88 318 GLN A O 1
ATOM 2482 N N . ALA A 1 319 ? 5.710 -8.863 -13.320 1.00 97.06 319 ALA A N 1
ATOM 2483 C CA . ALA A 1 319 ? 6.059 -8.564 -11.935 1.00 97.06 319 ALA A CA 1
ATOM 2484 C C . ALA A 1 319 ? 7.181 -9.473 -11.406 1.00 97.06 319 ALA A C 1
ATOM 2486 O O . ALA A 1 319 ? 8.098 -8.989 -10.736 1.00 97.06 319 ALA A O 1
ATOM 2487 N N . GLY A 1 320 ? 7.185 -10.758 -11.778 1.00 97.38 320 GLY A N 1
ATOM 2488 C CA . GLY A 1 320 ? 8.275 -11.683 -11.464 1.00 97.38 320 GLY A CA 1
ATOM 2489 C C . GLY A 1 320 ? 9.599 -11.275 -12.108 1.00 97.38 320 GLY A C 1
ATOM 2490 O O . GLY A 1 320 ? 10.594 -11.078 -11.406 1.00 97.38 320 GLY A O 1
ATOM 2491 N N . ALA A 1 321 ? 9.603 -11.056 -13.430 1.00 98.19 321 ALA A N 1
ATOM 2492 C CA . ALA A 1 321 ? 10.799 -10.614 -14.148 1.00 98.19 321 ALA A CA 1
ATOM 2493 C C . ALA A 1 321 ? 11.353 -9.291 -13.598 1.00 98.19 321 ALA A C 1
ATOM 2495 O O . ALA A 1 321 ? 12.564 -9.149 -13.416 1.00 98.19 321 ALA A O 1
ATOM 2496 N N . TRP A 1 322 ? 10.462 -8.339 -13.305 1.00 97.19 322 TRP A N 1
ATOM 2497 C CA . TRP A 1 322 ? 10.800 -7.048 -12.714 1.00 97.19 322 TRP A CA 1
ATOM 2498 C C . TRP A 1 322 ? 11.416 -7.197 -11.322 1.00 97.19 322 TRP A C 1
ATOM 2500 O O . TRP A 1 322 ? 12.468 -6.615 -11.077 1.00 97.19 322 TRP A O 1
ATOM 2510 N N . SER A 1 323 ? 10.828 -8.016 -10.445 1.00 96.19 323 SER A N 1
ATOM 2511 C CA . SER A 1 323 ? 11.302 -8.208 -9.067 1.00 96.19 323 SER A CA 1
ATOM 2512 C C . SER A 1 323 ? 12.713 -8.800 -9.031 1.00 96.19 323 SER A C 1
ATOM 2514 O O . SER A 1 323 ? 13.613 -8.219 -8.423 1.00 96.19 323 SER A O 1
ATOM 2516 N N . ALA A 1 324 ? 12.945 -9.901 -9.756 1.00 97.75 324 ALA A N 1
ATOM 2517 C CA . ALA A 1 324 ? 14.263 -10.533 -9.827 1.00 97.75 324 ALA A CA 1
ATOM 2518 C C . ALA A 1 324 ? 15.308 -9.624 -10.496 1.00 97.75 324 ALA A C 1
ATOM 2520 O O . ALA A 1 324 ? 16.440 -9.518 -10.021 1.00 97.75 324 ALA A O 1
ATOM 2521 N N . PHE A 1 325 ? 14.947 -8.925 -11.578 1.00 97.88 325 PHE A N 1
ATOM 2522 C CA . PHE A 1 325 ? 15.880 -8.031 -12.267 1.00 97.88 325 PHE A CA 1
ATOM 2523 C C . PHE A 1 325 ? 16.188 -6.757 -11.466 1.00 97.88 325 PHE A C 1
ATOM 2525 O O . PHE A 1 325 ? 17.330 -6.298 -11.475 1.00 97.88 325 PHE A O 1
ATOM 2532 N N . LYS A 1 326 ? 15.211 -6.207 -10.736 1.00 95.88 326 LYS A N 1
ATOM 2533 C CA . LYS A 1 326 ? 15.405 -5.077 -9.821 1.00 95.88 326 LYS A CA 1
ATOM 2534 C C . LYS A 1 326 ? 16.312 -5.464 -8.654 1.00 95.88 326 LYS A C 1
ATOM 2536 O O . LYS A 1 326 ? 17.267 -4.738 -8.405 1.00 95.88 326 LYS A O 1
ATOM 2541 N N . ALA A 1 327 ? 16.083 -6.611 -8.010 1.00 96.12 327 ALA A N 1
ATOM 2542 C CA . ALA A 1 327 ? 16.961 -7.144 -6.961 1.00 96.12 327 ALA A CA 1
ATOM 2543 C C . ALA A 1 327 ? 18.421 -7.228 -7.441 1.00 96.12 327 ALA A C 1
ATOM 2545 O O . ALA A 1 327 ? 19.320 -6.607 -6.874 1.00 96.12 327 ALA A O 1
ATOM 2546 N N . ARG A 1 328 ? 18.630 -7.899 -8.582 1.00 97.81 328 ARG A N 1
ATOM 2547 C CA . ARG A 1 328 ? 19.926 -8.015 -9.269 1.00 97.81 328 ARG A CA 1
ATOM 2548 C C . ARG A 1 328 ? 20.578 -6.670 -9.600 1.00 97.81 328 ARG A C 1
ATOM 2550 O O . ARG A 1 328 ? 21.798 -6.549 -9.522 1.00 97.81 328 ARG A O 1
ATOM 2557 N N . TRP A 1 329 ? 19.791 -5.684 -10.028 1.00 96.94 329 TRP A N 1
ATOM 2558 C CA . TRP A 1 329 ? 20.277 -4.358 -10.408 1.00 96.94 329 TRP A CA 1
ATOM 2559 C C . TRP A 1 329 ? 20.677 -3.528 -9.190 1.00 96.94 329 TRP A C 1
ATOM 2561 O O . TRP A 1 329 ? 21.790 -3.001 -9.143 1.00 96.94 329 TRP A O 1
ATOM 2571 N N . ASP A 1 330 ? 19.783 -3.427 -8.210 1.00 95.12 330 ASP A N 1
ATOM 2572 C CA . ASP A 1 330 ? 19.955 -2.582 -7.034 1.00 95.12 330 ASP A CA 1
ATOM 2573 C C . ASP A 1 330 ? 21.118 -3.099 -6.157 1.00 95.12 330 ASP A C 1
ATOM 2575 O O . ASP A 1 330 ? 21.884 -2.288 -5.641 1.00 95.12 330 ASP A O 1
ATOM 2579 N N . ALA A 1 331 ? 21.354 -4.420 -6.097 1.00 96.81 331 ALA A N 1
ATOM 2580 C CA . ALA A 1 331 ? 22.507 -5.020 -5.411 1.00 96.81 331 ALA A CA 1
ATOM 2581 C C . ALA A 1 331 ? 23.872 -4.599 -6.004 1.00 96.81 331 ALA A C 1
ATOM 2583 O O . ALA A 1 331 ? 24.817 -4.291 -5.273 1.00 96.81 331 ALA A O 1
ATOM 2584 N N . VAL A 1 332 ? 24.003 -4.539 -7.338 1.00 97.75 332 VAL A N 1
ATOM 2585 C CA . VAL A 1 332 ? 25.275 -4.163 -7.995 1.00 97.75 332 VAL A CA 1
ATOM 2586 C C . VAL A 1 332 ? 25.431 -2.653 -8.207 1.00 97.75 332 VAL A C 1
ATOM 2588 O O . VAL A 1 332 ? 26.551 -2.167 -8.411 1.00 97.75 332 VAL A O 1
ATOM 2591 N N . GLN A 1 333 ? 24.334 -1.888 -8.164 1.00 96.00 333 GLN A N 1
ATOM 2592 C CA . GLN A 1 333 ? 24.338 -0.465 -8.498 1.00 96.00 333 GLN A CA 1
ATOM 2593 C C . GLN A 1 333 ? 25.275 0.381 -7.607 1.00 96.00 333 GLN A C 1
ATOM 2595 O O . GLN A 1 333 ? 26.036 1.158 -8.189 1.00 96.00 333 GLN A O 1
ATOM 2600 N N . PRO A 1 334 ? 25.339 0.240 -6.265 1.00 96.94 334 PRO A N 1
ATOM 2601 C CA . PRO A 1 334 ? 26.234 1.044 -5.422 1.00 96.94 334 PRO A CA 1
ATOM 2602 C C . PRO A 1 334 ? 27.721 0.861 -5.755 1.00 96.94 334 PRO A C 1
ATOM 2604 O O . PRO A 1 334 ? 28.486 1.829 -5.795 1.00 96.94 334 PRO A O 1
ATOM 2607 N N . ARG A 1 335 ? 28.150 -0.372 -6.066 1.00 97.62 335 ARG A N 1
ATOM 2608 C CA . ARG A 1 335 ? 29.516 -0.647 -6.547 1.00 97.62 335 ARG A CA 1
ATOM 2609 C C . ARG A 1 335 ? 29.770 0.057 -7.877 1.00 97.62 335 ARG A C 1
ATOM 2611 O O . ARG A 1 335 ? 30.810 0.687 -8.070 1.00 97.62 335 ARG A O 1
ATOM 2618 N N . ASN A 1 336 ? 28.809 -0.029 -8.787 1.00 97.94 336 ASN A N 1
ATOM 2619 C CA . ASN A 1 336 ? 28.966 0.468 -10.144 1.00 97.94 336 ASN A CA 1
ATOM 2620 C C . ASN A 1 336 ? 28.833 2.002 -10.226 1.00 97.94 336 ASN A C 1
ATOM 2622 O O . ASN A 1 336 ? 29.478 2.614 -11.076 1.00 97.94 336 ASN A O 1
ATOM 2626 N N . GLN A 1 337 ? 28.127 2.643 -9.287 1.00 97.44 337 GLN A N 1
ATOM 2627 C CA . GLN A 1 337 ? 28.181 4.090 -9.034 1.00 97.44 337 GLN A CA 1
ATOM 2628 C C . GLN A 1 337 ? 29.572 4.524 -8.549 1.00 97.44 337 GLN A C 1
ATOM 2630 O O . GLN A 1 337 ? 30.141 5.465 -9.101 1.00 97.44 337 GLN A O 1
ATOM 2635 N N . LYS A 1 338 ? 30.176 3.810 -7.583 1.00 97.69 338 LYS A N 1
ATOM 2636 C CA . LYS A 1 338 ? 31.561 4.075 -7.136 1.00 97.69 338 LYS A CA 1
ATOM 2637 C C . LYS A 1 338 ? 32.569 3.946 -8.292 1.00 97.69 338 LYS A C 1
ATOM 2639 O O . LYS A 1 338 ? 33.494 4.751 -8.386 1.00 97.69 338 LYS A O 1
ATOM 2644 N N . LEU A 1 339 ? 32.371 2.992 -9.208 1.00 97.81 339 LEU A N 1
ATOM 2645 C CA . LEU A 1 339 ? 33.169 2.873 -10.440 1.00 97.81 339 LEU A CA 1
ATOM 2646 C C . LEU A 1 339 ? 32.901 4.003 -11.449 1.00 97.81 339 LEU A C 1
ATOM 2648 O O . LEU A 1 339 ? 33.840 4.456 -12.096 1.00 97.81 339 LEU A O 1
ATOM 2652 N N . ALA A 1 340 ? 31.659 4.479 -11.580 1.00 97.75 340 ALA A N 1
ATOM 2653 C CA . ALA A 1 340 ? 31.319 5.614 -12.441 1.00 97.75 340 ALA A CA 1
ATOM 2654 C C . ALA A 1 340 ? 31.961 6.922 -11.946 1.00 97.75 340 ALA A C 1
ATOM 2656 O O . ALA A 1 340 ? 32.586 7.623 -12.739 1.00 97.75 340 ALA A O 1
ATOM 2657 N N . LYS A 1 341 ? 31.895 7.197 -10.634 1.00 97.62 341 LYS A N 1
ATOM 2658 C CA . LYS A 1 341 ? 32.598 8.317 -9.981 1.00 97.62 341 LYS A CA 1
ATOM 2659 C C . LYS A 1 341 ? 34.103 8.277 -10.277 1.00 97.62 341 LYS A C 1
ATOM 2661 O O . LYS A 1 341 ? 34.643 9.229 -10.828 1.00 97.62 341 LYS A O 1
ATOM 2666 N N . LYS A 1 342 ? 34.757 7.126 -10.055 1.00 97.62 342 LYS A N 1
ATOM 2667 C CA . LYS A 1 342 ? 36.188 6.907 -10.369 1.00 97.62 342 LYS A CA 1
ATOM 2668 C C . LYS A 1 342 ? 36.569 7.058 -11.853 1.00 97.62 342 LYS A C 1
ATOM 2670 O O . LYS A 1 342 ? 37.755 7.099 -12.156 1.00 97.62 342 LYS A O 1
ATOM 2675 N N . ARG A 1 343 ? 35.601 7.116 -12.774 1.00 97.88 343 ARG A N 1
ATOM 2676 C CA . ARG A 1 343 ? 35.816 7.333 -14.218 1.00 97.88 343 ARG A CA 1
ATOM 2677 C C . ARG A 1 343 ? 35.415 8.735 -14.695 1.00 97.88 343 ARG A C 1
ATOM 2679 O O . ARG A 1 343 ? 35.408 8.970 -15.898 1.00 97.88 343 ARG A O 1
ATOM 2686 N N . GLY A 1 344 ? 35.023 9.635 -13.790 1.00 97.62 344 GLY A N 1
ATOM 2687 C CA . GLY A 1 344 ? 34.479 10.950 -14.149 1.00 97.62 344 GLY A CA 1
ATOM 2688 C C . GLY A 1 344 ? 33.091 10.896 -14.803 1.00 97.62 344 GLY A C 1
ATOM 2689 O O . GLY A 1 344 ? 32.612 11.898 -15.316 1.00 97.62 344 GLY A O 1
ATOM 2690 N N . TRP A 1 345 ? 32.413 9.742 -14.790 1.00 98.00 345 TRP A N 1
ATOM 2691 C CA . TRP A 1 345 ? 31.115 9.559 -15.455 1.00 98.00 345 TRP A CA 1
ATOM 2692 C C . TRP A 1 345 ? 29.923 10.101 -14.650 1.00 98.00 345 TRP A C 1
ATOM 2694 O O . TRP A 1 345 ? 28.790 10.082 -15.140 1.00 98.00 345 TRP A O 1
ATOM 2704 N N . TRP A 1 346 ? 30.160 10.539 -13.413 1.00 97.50 346 TRP A N 1
ATOM 2705 C CA . TRP A 1 346 ? 29.130 10.888 -12.441 1.00 97.50 346 TRP A CA 1
ATOM 2706 C C . TRP A 1 346 ? 29.126 12.390 -12.126 1.00 97.50 346 TRP A C 1
ATOM 2708 O O . TRP A 1 346 ? 30.133 12.961 -11.718 1.00 97.50 346 TRP A O 1
ATOM 2718 N N . ASP A 1 347 ? 27.956 12.994 -12.288 1.00 95.00 347 ASP A N 1
ATOM 2719 C CA . ASP A 1 347 ? 27.579 14.341 -11.876 1.00 95.00 347 ASP A CA 1
ATOM 2720 C C . ASP A 1 347 ? 27.293 14.292 -10.367 1.00 95.00 347 ASP A C 1
ATOM 2722 O O . ASP A 1 347 ? 26.210 13.880 -9.938 1.00 95.00 347 ASP A O 1
ATOM 2726 N N . GLU A 1 348 ? 28.305 14.604 -9.550 1.00 92.81 348 GLU A N 1
ATOM 2727 C CA . GLU A 1 348 ? 28.196 14.522 -8.087 1.00 92.81 348 GLU A CA 1
ATOM 2728 C C . GLU A 1 348 ? 27.195 15.545 -7.538 1.00 92.81 348 GLU A C 1
ATOM 2730 O O . GLU A 1 348 ? 26.366 15.186 -6.705 1.00 92.81 348 GLU A O 1
ATOM 2735 N N . ALA A 1 349 ? 27.209 16.772 -8.072 1.00 93.38 349 ALA A N 1
ATOM 2736 C CA . ALA A 1 349 ? 26.340 17.872 -7.653 1.00 93.38 349 ALA A CA 1
ATOM 2737 C C . ALA A 1 349 ? 24.844 17.572 -7.854 1.00 93.38 349 ALA A C 1
ATOM 2739 O O . ALA A 1 349 ? 24.019 17.987 -7.047 1.00 93.38 349 ALA A O 1
ATOM 2740 N N . ASN A 1 350 ? 24.482 16.823 -8.902 1.00 91.19 350 ASN A N 1
ATOM 2741 C CA . ASN A 1 350 ? 23.100 16.407 -9.162 1.00 91.19 350 ASN A CA 1
ATOM 2742 C C . ASN A 1 350 ? 22.860 14.906 -8.892 1.00 91.19 350 ASN A C 1
ATOM 2744 O O . ASN A 1 350 ? 21.858 14.356 -9.359 1.00 91.19 350 ASN A O 1
ATOM 2748 N N . GLY A 1 351 ? 23.787 14.217 -8.214 1.00 92.12 351 GLY A N 1
ATOM 2749 C CA . GLY A 1 351 ? 23.651 12.814 -7.809 1.00 92.12 351 GLY A CA 1
ATOM 2750 C C . GLY A 1 351 ? 23.344 11.819 -8.940 1.00 92.12 351 GLY A C 1
ATOM 2751 O O . GLY A 1 351 ? 22.576 10.880 -8.725 1.00 92.12 351 GLY A O 1
ATOM 2752 N N . ARG A 1 352 ? 23.882 12.009 -10.155 1.00 93.44 352 ARG A N 1
ATOM 2753 C CA . ARG A 1 352 ? 23.438 11.271 -11.361 1.00 93.44 352 ARG A CA 1
ATOM 2754 C C . ARG A 1 352 ? 24.567 10.915 -12.332 1.00 93.44 352 ARG A C 1
ATOM 2756 O O . ARG A 1 352 ? 25.671 11.426 -12.250 1.00 93.44 352 ARG A O 1
ATOM 2763 N N . ILE A 1 353 ? 24.275 10.060 -13.313 1.00 94.19 353 ILE A N 1
ATOM 2764 C CA . ILE A 1 353 ? 25.190 9.797 -14.436 1.00 94.19 353 ILE A CA 1
ATOM 2765 C C . ILE A 1 353 ? 25.097 10.918 -15.488 1.00 94.19 353 ILE A C 1
ATOM 2767 O O . ILE A 1 353 ? 23.985 11.346 -15.833 1.00 94.19 353 ILE A O 1
ATOM 2771 N N . TYR A 1 354 ? 26.238 11.347 -16.040 1.00 94.38 354 TYR A N 1
ATOM 2772 C CA . TYR A 1 354 ? 26.280 12.246 -17.201 1.00 94.38 354 TYR A CA 1
ATOM 2773 C C . TYR A 1 354 ? 25.525 11.639 -18.408 1.00 94.38 354 TYR A C 1
ATOM 2775 O O . TYR A 1 354 ? 25.260 10.432 -18.477 1.00 94.38 354 TYR A O 1
ATOM 2783 N N . LYS A 1 355 ? 25.075 12.480 -19.347 1.00 93.50 355 LYS A N 1
ATOM 2784 C CA . LYS A 1 355 ? 24.167 12.085 -20.446 1.00 93.50 355 LYS A CA 1
ATOM 2785 C C . LYS A 1 355 ? 24.869 11.174 -21.455 1.00 93.50 355 LYS A C 1
ATOM 2787 O O . LYS A 1 355 ? 24.272 10.201 -21.909 1.00 93.50 355 LYS A O 1
ATOM 2792 N N . GLU A 1 356 ? 26.110 11.517 -21.756 1.00 95.44 356 GLU A N 1
ATOM 2793 C CA . GLU A 1 356 ? 27.087 10.873 -22.621 1.00 95.44 356 GLU A CA 1
ATOM 2794 C C . GLU A 1 356 ? 27.466 9.478 -22.109 1.00 95.44 356 GLU A C 1
ATOM 2796 O O . GLU A 1 356 ? 27.267 8.504 -22.823 1.00 95.44 356 GLU A O 1
ATOM 2801 N N . HIS A 1 357 ? 27.868 9.352 -20.840 1.00 96.19 357 HIS A N 1
ATOM 2802 C CA . HIS A 1 357 ? 28.310 8.090 -20.220 1.00 96.19 357 HIS A CA 1
ATOM 2803 C C . HIS A 1 357 ? 27.167 7.174 -19.744 1.00 96.19 357 HIS A C 1
ATOM 2805 O O . HIS A 1 357 ? 27.370 6.156 -19.069 1.00 96.19 357 HIS A O 1
ATOM 2811 N N . ARG A 1 358 ? 25.922 7.543 -20.064 1.00 92.12 358 ARG A N 1
ATOM 2812 C CA . ARG A 1 358 ? 24.717 6.830 -19.633 1.00 92.12 358 ARG A CA 1
ATOM 2813 C C . ARG A 1 358 ? 24.641 5.419 -20.208 1.00 92.12 358 ARG A C 1
ATOM 2815 O O . ARG A 1 358 ? 24.096 4.535 -19.548 1.00 92.12 358 ARG A O 1
ATOM 2822 N N . LYS A 1 359 ? 25.123 5.201 -21.434 1.00 93.00 359 LYS A N 1
ATOM 2823 C CA . LYS A 1 359 ? 25.061 3.883 -22.073 1.00 93.00 359 LYS A CA 1
ATOM 2824 C C . LYS A 1 359 ? 26.026 2.923 -21.380 1.00 93.00 359 LYS A C 1
ATOM 2826 O O . LYS A 1 359 ? 25.613 1.853 -20.951 1.00 93.00 359 LYS A O 1
ATOM 2831 N N . GLU A 1 360 ? 27.262 3.358 -21.186 1.00 96.06 360 GLU A N 1
ATOM 2832 C CA . GLU A 1 360 ? 28.382 2.612 -20.614 1.00 96.06 360 GLU A CA 1
ATOM 2833 C C . GLU A 1 360 ? 28.088 2.219 -19.163 1.00 96.06 360 GLU A C 1
ATOM 2835 O O . GLU A 1 360 ? 28.309 1.074 -18.763 1.00 96.06 360 GLU A O 1
ATOM 2840 N N . PHE A 1 361 ? 27.511 3.140 -18.384 1.00 95.25 361 PHE A N 1
ATOM 2841 C CA . PHE A 1 361 ? 27.040 2.857 -17.030 1.00 95.25 361 PHE A CA 1
ATOM 2842 C C . PHE A 1 361 ? 25.908 1.819 -16.999 1.00 95.25 361 PHE A C 1
ATOM 2844 O O . PHE A 1 361 ? 25.940 0.898 -16.177 1.00 95.25 361 PHE A O 1
ATOM 2851 N N . HIS A 1 362 ? 24.918 1.931 -17.891 1.00 93.94 362 HIS A N 1
ATOM 2852 C CA . HIS A 1 362 ? 23.832 0.953 -17.966 1.00 93.94 362 HIS A CA 1
ATOM 2853 C C . HIS A 1 362 ? 24.305 -0.414 -18.476 1.00 93.94 362 HIS A C 1
ATOM 2855 O O . HIS A 1 362 ? 23.843 -1.420 -17.951 1.00 93.94 362 HIS A O 1
ATOM 2861 N N . ASP A 1 363 ? 25.232 -0.470 -19.435 1.00 95.00 363 ASP A N 1
ATOM 2862 C CA . ASP A 1 363 ? 25.822 -1.718 -19.932 1.00 95.00 363 ASP A CA 1
ATOM 2863 C C . ASP A 1 363 ? 26.639 -2.421 -18.844 1.00 95.00 363 ASP A C 1
ATOM 2865 O O . ASP A 1 363 ? 26.493 -3.626 -18.641 1.00 95.00 363 ASP A O 1
ATOM 2869 N N . MET A 1 364 ? 27.460 -1.670 -18.102 1.00 97.19 364 MET A N 1
ATOM 2870 C CA . MET A 1 364 ? 28.220 -2.180 -16.958 1.00 97.19 364 MET A CA 1
ATOM 2871 C C . MET A 1 364 ? 27.287 -2.729 -15.869 1.00 97.19 364 MET A C 1
ATOM 2873 O O . MET A 1 364 ? 27.475 -3.848 -15.399 1.00 97.19 364 MET A O 1
ATOM 2877 N N . THR A 1 365 ? 26.243 -1.977 -15.513 1.00 97.06 365 THR A N 1
ATOM 2878 C CA . THR A 1 365 ? 25.283 -2.371 -14.467 1.00 97.06 365 THR A CA 1
ATOM 2879 C C . THR A 1 365 ? 24.403 -3.545 -14.907 1.00 97.06 365 THR A C 1
ATOM 2881 O O . THR A 1 365 ? 24.247 -4.489 -14.143 1.00 97.06 365 THR A O 1
ATOM 2884 N N . PHE A 1 366 ? 23.936 -3.586 -16.161 1.00 96.31 366 PHE A N 1
ATOM 2885 C CA . PHE A 1 366 ? 23.217 -4.740 -16.719 1.00 96.31 366 PHE A CA 1
ATOM 2886 C C . PHE A 1 366 ? 24.092 -6.003 -16.757 1.00 96.31 366 PHE A C 1
ATOM 2888 O O . PHE A 1 366 ? 23.650 -7.083 -16.364 1.00 96.31 366 PHE A O 1
ATOM 2895 N N . LYS A 1 367 ? 25.348 -5.878 -17.209 1.00 96.94 367 LYS A N 1
ATOM 2896 C CA . LYS A 1 367 ? 26.310 -6.989 -17.294 1.00 96.94 367 LYS A CA 1
ATOM 2897 C C . LYS A 1 367 ? 26.608 -7.606 -15.928 1.00 96.94 367 LYS A C 1
ATOM 2899 O O . LYS A 1 367 ? 26.816 -8.815 -15.861 1.00 96.94 367 LYS A O 1
ATOM 2904 N N . ASP A 1 368 ? 26.634 -6.798 -14.874 1.00 97.88 368 ASP A N 1
ATOM 2905 C CA . ASP A 1 368 ? 26.879 -7.271 -13.513 1.00 97.88 368 ASP A CA 1
ATOM 2906 C C . ASP A 1 368 ? 25.600 -7.782 -12.829 1.00 97.88 368 ASP A C 1
ATOM 2908 O O . ASP A 1 368 ? 25.644 -8.827 -12.184 1.00 97.88 368 ASP A O 1
ATOM 2912 N N . ALA A 1 369 ? 24.447 -7.144 -13.046 1.00 97.50 369 ALA A N 1
ATOM 2913 C CA . ALA A 1 369 ? 23.150 -7.608 -12.543 1.00 97.50 369 ALA A CA 1
ATOM 2914 C C . ALA A 1 369 ? 22.790 -9.005 -13.088 1.00 97.50 369 ALA A C 1
ATOM 2916 O O . ALA A 1 369 ? 22.349 -9.889 -12.355 1.00 97.50 369 ALA A O 1
ATOM 2917 N N . MET A 1 370 ? 23.068 -9.262 -14.371 1.00 97.31 370 MET A N 1
ATOM 2918 C CA . MET A 1 370 ? 22.879 -10.592 -14.964 1.00 97.31 370 MET A CA 1
ATOM 2919 C C . MET A 1 370 ? 23.935 -11.632 -14.530 1.00 97.31 370 MET A C 1
ATOM 2921 O O . MET A 1 370 ? 23.855 -12.778 -14.968 1.00 97.31 370 MET A O 1
ATOM 2925 N N . LYS A 1 371 ? 24.908 -11.264 -13.681 1.00 97.44 371 LYS A N 1
ATOM 2926 C CA . LYS A 1 371 ? 25.844 -12.190 -13.012 1.00 97.44 371 LYS A CA 1
ATOM 2927 C C . LYS A 1 371 ? 25.524 -12.410 -11.533 1.00 97.44 371 LYS A C 1
ATOM 2929 O O . LYS A 1 371 ? 25.783 -13.499 -11.038 1.00 97.44 371 LYS A O 1
ATOM 2934 N N . HIS A 1 372 ? 25.022 -11.391 -10.832 1.00 97.38 372 HIS A N 1
ATOM 2935 C CA . HIS A 1 372 ? 24.609 -11.495 -9.428 1.00 97.38 372 HIS A CA 1
ATOM 2936 C C . HIS A 1 372 ? 23.448 -12.478 -9.296 1.00 97.38 372 HIS A C 1
ATOM 2938 O O . HIS A 1 372 ? 22.436 -12.286 -9.959 1.00 97.38 372 HIS A O 1
ATOM 2944 N N . THR A 1 373 ? 23.561 -13.514 -8.470 1.00 97.31 373 THR A N 1
ATOM 2945 C CA . THR A 1 373 ? 22.407 -14.360 -8.127 1.00 97.31 373 THR A CA 1
ATOM 2946 C C . THR A 1 373 ? 21.720 -13.728 -6.920 1.00 97.31 373 THR A C 1
ATOM 2948 O O . THR A 1 373 ? 22.357 -13.669 -5.869 1.00 97.31 373 THR A O 1
ATOM 2951 N N . PRO A 1 374 ? 20.479 -13.226 -7.052 1.00 96.31 374 PRO A N 1
ATOM 2952 C CA . PRO A 1 374 ? 19.825 -12.516 -5.965 1.00 96.31 374 PRO A CA 1
ATOM 2953 C C . PRO A 1 374 ? 19.424 -13.477 -4.842 1.00 96.31 374 PRO A C 1
ATOM 2955 O O . PRO A 1 374 ? 19.062 -14.627 -5.103 1.00 96.31 374 PRO A O 1
ATOM 2958 N N . THR A 1 375 ? 19.459 -13.007 -3.596 1.00 95.69 375 THR A N 1
ATOM 2959 C CA . THR A 1 375 ? 18.894 -13.758 -2.465 1.00 95.69 375 THR A CA 1
ATOM 2960 C C . THR A 1 375 ? 17.367 -13.672 -2.469 1.00 95.69 375 THR A C 1
ATOM 2962 O O . THR A 1 375 ? 16.780 -12.761 -3.058 1.00 95.69 375 THR A O 1
ATOM 2965 N N . GLN A 1 376 ? 16.701 -14.595 -1.771 1.00 91.06 376 GLN A N 1
ATOM 2966 C CA . GLN A 1 376 ? 15.244 -14.554 -1.619 1.00 91.06 376 GLN A CA 1
ATOM 2967 C C . GLN A 1 376 ? 14.776 -13.233 -0.980 1.00 91.06 376 GLN A C 1
ATOM 2969 O O . GLN A 1 376 ? 13.836 -12.609 -1.469 1.00 91.06 376 GLN A O 1
ATOM 2974 N N . GLN A 1 377 ? 15.506 -12.758 0.035 1.00 89.75 377 GLN A N 1
ATOM 2975 C CA . GLN A 1 377 ? 15.254 -11.480 0.697 1.00 89.75 377 GLN A CA 1
ATOM 2976 C C . GLN A 1 377 ? 15.461 -10.287 -0.252 1.00 89.75 377 GLN A C 1
ATOM 2978 O O . GLN A 1 377 ? 14.646 -9.373 -0.250 1.00 89.75 377 GLN A O 1
ATOM 2983 N N . GLU A 1 378 ? 16.483 -10.296 -1.120 1.00 93.19 378 GLU A N 1
ATOM 2984 C CA . GLU A 1 378 ? 16.657 -9.244 -2.136 1.00 93.19 378 GLU A CA 1
ATOM 2985 C C . GLU A 1 378 ? 15.479 -9.209 -3.129 1.00 93.19 378 GLU A C 1
ATOM 2987 O O . GLU A 1 378 ? 15.017 -8.124 -3.490 1.00 93.19 378 GLU A O 1
ATOM 2992 N N . ILE A 1 379 ? 14.957 -10.372 -3.549 1.00 92.19 379 ILE A N 1
ATOM 2993 C CA . ILE A 1 379 ? 13.761 -10.465 -4.410 1.00 92.19 379 ILE A CA 1
ATOM 2994 C C . ILE A 1 379 ? 12.523 -9.938 -3.677 1.00 92.19 379 ILE A C 1
ATOM 2996 O O . ILE A 1 379 ? 11.750 -9.178 -4.258 1.00 92.19 379 ILE A O 1
ATOM 3000 N N . GLU A 1 380 ? 12.333 -10.292 -2.408 1.00 88.38 380 GLU A N 1
ATOM 3001 C CA . GLU A 1 380 ? 11.184 -9.858 -1.604 1.00 88.38 380 GLU A CA 1
ATOM 3002 C C . GLU A 1 380 ? 11.235 -8.367 -1.258 1.00 88.38 380 GLU A C 1
ATOM 3004 O O . GLU A 1 380 ? 10.214 -7.689 -1.360 1.00 88.38 380 GLU A O 1
ATOM 3009 N N . THR A 1 381 ? 12.414 -7.810 -0.970 1.00 86.81 381 THR A N 1
ATOM 3010 C CA . THR A 1 381 ? 12.619 -6.360 -0.844 1.00 86.81 381 THR A CA 1
ATOM 3011 C C . THR A 1 381 ? 12.391 -5.644 -2.180 1.00 86.81 381 THR A C 1
ATOM 3013 O O . THR A 1 381 ? 11.818 -4.554 -2.207 1.00 86.81 381 THR A O 1
ATOM 3016 N N . ALA A 1 382 ? 12.784 -6.240 -3.312 1.00 89.50 382 ALA A N 1
ATOM 3017 C CA . ALA A 1 382 ? 12.537 -5.657 -4.628 1.00 89.50 382 ALA A CA 1
ATOM 3018 C C . ALA A 1 382 ? 11.051 -5.676 -5.024 1.00 89.50 382 ALA A C 1
ATOM 3020 O O . ALA A 1 382 ? 10.567 -4.663 -5.530 1.00 89.50 382 ALA A O 1
ATOM 3021 N N . ALA A 1 383 ? 10.350 -6.783 -4.765 1.00 85.38 383 ALA A N 1
ATOM 3022 C CA . ALA A 1 383 ? 8.923 -6.959 -5.022 1.00 85.38 383 ALA A CA 1
ATOM 3023 C C . ALA A 1 383 ? 8.061 -6.127 -4.060 1.00 85.38 383 ALA A C 1
ATOM 3025 O O . ALA A 1 383 ? 7.273 -5.278 -4.477 1.00 85.38 383 ALA A O 1
ATOM 3026 N N . HIS A 1 384 ? 8.223 -6.360 -2.758 1.00 78.94 384 HIS A N 1
ATOM 3027 C CA . HIS A 1 384 ? 7.274 -5.961 -1.719 1.00 78.94 384 HIS A CA 1
ATOM 3028 C C . HIS A 1 384 ? 7.854 -5.005 -0.677 1.00 78.94 384 HIS A C 1
ATOM 3030 O O . HIS A 1 384 ? 7.147 -4.686 0.271 1.00 78.94 384 HIS A O 1
ATOM 3036 N N . GLY A 1 385 ? 9.084 -4.501 -0.822 1.00 64.81 385 GLY A N 1
ATOM 3037 C CA . GLY A 1 385 ? 9.743 -3.663 0.197 1.00 64.81 385 GLY A CA 1
ATOM 3038 C C . GLY A 1 385 ? 9.021 -2.360 0.585 1.00 64.81 385 GLY A C 1
ATOM 3039 O O . GLY A 1 385 ? 9.425 -1.722 1.547 1.00 64.81 385 GLY A O 1
ATOM 3040 N N . GLY A 1 386 ? 7.960 -1.968 -0.134 1.00 60.56 386 GLY A N 1
ATOM 3041 C CA . GLY A 1 386 ? 7.041 -0.881 0.239 1.00 60.56 386 GLY A CA 1
ATOM 3042 C C . GLY A 1 386 ? 5.609 -1.305 0.604 1.00 60.56 386 GLY A C 1
ATOM 3043 O O . GLY A 1 386 ? 4.784 -0.436 0.836 1.00 60.56 386 GLY A O 1
ATOM 3044 N N . MET A 1 387 ? 5.294 -2.607 0.601 1.00 61.97 387 MET A N 1
ATOM 3045 C CA . MET A 1 387 ? 3.967 -3.171 0.928 1.00 61.97 387 MET A CA 1
ATOM 3046 C C . MET A 1 387 ? 4.004 -4.172 2.091 1.00 61.97 387 MET A C 1
ATOM 3048 O O . MET A 1 387 ? 3.046 -4.239 2.865 1.00 61.97 387 MET A O 1
ATOM 3052 N N . VAL A 1 388 ? 5.085 -4.959 2.196 1.00 51.91 388 VAL A N 1
ATOM 3053 C CA . VAL A 1 388 ? 5.382 -5.798 3.367 1.00 51.91 388 VAL A CA 1
ATOM 3054 C C . VAL A 1 388 ? 5.603 -4.875 4.555 1.00 51.91 388 VAL A C 1
ATOM 3056 O O . VAL A 1 388 ? 4.692 -4.811 5.368 1.00 51.91 388 VAL A O 1
ATOM 3059 N N . ALA A 1 389 ? 6.655 -4.040 4.485 1.00 52.69 389 ALA A N 1
ATOM 3060 C CA . ALA A 1 389 ? 7.318 -3.239 5.533 1.00 52.69 389 ALA A CA 1
ATOM 3061 C C . ALA A 1 389 ? 6.470 -2.370 6.499 1.00 52.69 389 ALA A C 1
ATOM 3063 O O . ALA A 1 389 ? 7.034 -1.590 7.261 1.00 52.69 389 ALA A O 1
ATOM 3064 N N . GLY A 1 390 ? 5.141 -2.421 6.448 1.00 59.50 390 GLY A N 1
ATOM 3065 C CA . GLY A 1 390 ? 4.229 -1.693 7.331 1.00 59.50 390 GLY A CA 1
ATOM 3066 C C . GLY A 1 390 ? 3.997 -0.233 6.948 1.00 59.50 390 GLY A C 1
ATOM 3067 O O . GLY A 1 390 ? 3.169 0.416 7.571 1.00 59.50 390 GLY A O 1
ATOM 3068 N N . TRP A 1 391 ? 4.679 0.294 5.923 1.00 63.16 391 TRP A N 1
ATOM 3069 C CA . TRP A 1 391 ? 4.696 1.735 5.639 1.00 63.16 391 TRP A CA 1
ATOM 3070 C C . TRP A 1 391 ? 3.278 2.272 5.411 1.00 63.16 391 TRP A C 1
ATOM 3072 O O . TRP A 1 391 ? 2.546 1.787 4.545 1.00 63.16 391 TRP A O 1
ATOM 3082 N N . GLY A 1 392 ? 2.907 3.276 6.200 1.00 70.94 392 GLY A N 1
ATOM 3083 C CA . GLY A 1 392 ? 1.591 3.899 6.225 1.00 70.94 392 GLY A CA 1
ATOM 3084 C C . GLY A 1 392 ? 0.510 3.131 6.985 1.00 70.94 392 GLY A C 1
ATOM 3085 O O . GLY A 1 392 ? -0.555 3.697 7.208 1.00 70.94 392 GLY A O 1
ATOM 3086 N N . LYS A 1 393 ? 0.734 1.882 7.413 1.00 81.81 393 LYS A N 1
ATOM 3087 C CA . LYS A 1 393 ? -0.264 1.120 8.179 1.00 81.81 393 LYS A CA 1
ATOM 3088 C C . LYS A 1 393 ? -0.293 1.605 9.627 1.00 81.81 393 LYS A C 1
ATOM 3090 O O . LYS A 1 393 ? 0.585 1.280 10.432 1.00 81.81 393 LYS A O 1
ATOM 3095 N N . GLY A 1 394 ? -1.319 2.383 9.943 1.00 82.00 394 GLY A N 1
ATOM 3096 C CA . GLY A 1 394 ? -1.782 2.546 11.314 1.00 82.00 394 GLY A CA 1
ATOM 3097 C C . GLY A 1 394 ? -2.829 1.481 11.623 1.00 82.00 394 GLY A C 1
ATOM 3098 O O . GLY A 1 394 ? -3.584 1.093 10.735 1.00 82.00 394 GLY A O 1
ATOM 3099 N N . ASP A 1 395 ? -2.897 1.050 12.871 1.00 82.81 395 ASP A N 1
ATOM 3100 C CA . ASP A 1 395 ? -3.955 0.190 13.394 1.00 82.81 395 ASP A CA 1
ATOM 3101 C C . ASP A 1 395 ? -4.643 0.935 14.552 1.00 82.81 395 ASP A C 1
ATOM 3103 O O . ASP A 1 395 ? -3.978 1.567 15.382 1.00 82.81 395 ASP A O 1
ATOM 3107 N N . LEU A 1 396 ? -5.975 0.904 14.589 1.00 82.81 396 LEU A N 1
ATOM 3108 C CA . LEU A 1 396 ? -6.804 1.562 15.599 1.00 82.81 396 LEU A CA 1
ATOM 3109 C C . LEU A 1 396 ? -7.560 0.501 16.403 1.00 82.81 396 LEU A C 1
ATOM 3111 O O . LEU A 1 396 ? -8.550 -0.033 15.893 1.00 82.81 396 LEU A O 1
ATOM 3115 N N . PRO A 1 397 ? -7.135 0.212 17.645 1.00 77.69 397 PRO A N 1
ATOM 3116 C CA . PRO A 1 397 ? -7.882 -0.636 18.552 1.00 77.69 397 PRO A CA 1
ATOM 3117 C C . PRO A 1 397 ? -8.996 0.202 19.187 1.00 77.69 397 PRO A C 1
ATOM 3119 O O . PRO A 1 397 ? -8.769 1.336 19.614 1.00 77.69 397 PRO A O 1
ATOM 3122 N N . SER A 1 398 ? -10.205 -0.337 19.287 1.00 74.75 398 SER A N 1
ATOM 3123 C CA . SER A 1 398 ? -11.257 0.321 20.060 1.00 74.75 398 SER A CA 1
ATOM 3124 C C . SER A 1 398 ? -12.248 -0.686 20.627 1.00 74.75 398 SER A C 1
ATOM 3126 O O . SER A 1 398 ? -12.627 -1.661 19.979 1.00 74.75 398 SER A O 1
ATOM 3128 N N . GLU A 1 399 ? -12.674 -0.439 21.862 1.00 73.25 399 GLU A N 1
ATOM 3129 C CA . GLU A 1 399 ? -13.692 -1.214 22.561 1.00 73.25 399 GLU A CA 1
ATOM 3130 C C . GLU A 1 399 ? -14.805 -0.262 22.992 1.00 73.25 399 GLU A C 1
ATOM 3132 O O . GLU A 1 399 ? -14.602 0.552 23.892 1.00 73.25 399 GLU A O 1
ATOM 3137 N N . TYR A 1 400 ? -16.000 -0.359 22.402 1.00 74.94 400 TYR A N 1
ATOM 3138 C CA . TYR A 1 400 ? -17.141 0.504 22.764 1.00 74.94 400 TYR A CA 1
ATOM 3139 C C . TYR A 1 400 ? -17.599 0.381 24.237 1.00 74.94 400 TYR A C 1
ATOM 3141 O O . TYR A 1 400 ? -18.471 1.125 24.668 1.00 74.94 400 TYR A O 1
ATOM 3149 N N . VAL A 1 401 ? -17.016 -0.560 24.984 1.00 65.50 401 VAL A N 1
ATOM 3150 C CA . VAL A 1 401 ? -17.281 -0.907 26.390 1.00 65.50 401 VAL A CA 1
ATOM 3151 C C . VAL A 1 401 ? -16.187 -0.366 27.341 1.00 65.50 401 VAL A C 1
ATOM 3153 O O . VAL A 1 401 ? -16.285 -0.506 28.558 1.00 65.50 401 VAL A O 1
ATOM 3156 N N . ALA A 1 402 ? -15.136 0.279 26.818 1.00 53.00 402 ALA A N 1
ATOM 3157 C CA . ALA A 1 402 ? -14.067 0.859 27.633 1.00 53.00 402 ALA A CA 1
ATOM 3158 C C . ALA A 1 402 ? -14.539 2.103 28.415 1.00 53.00 402 ALA A C 1
ATOM 3160 O O . ALA A 1 402 ? -14.915 3.113 27.818 1.00 53.00 402 ALA A O 1
ATOM 3161 N N . GLY A 1 403 ? -14.453 2.044 29.750 1.00 56.62 403 GLY A N 1
ATOM 3162 C CA . GLY A 1 403 ? -14.701 3.187 30.639 1.00 56.62 403 GLY A CA 1
ATOM 3163 C C . GLY A 1 403 ? -16.176 3.468 30.956 1.00 56.62 403 GLY A C 1
ATOM 3164 O O . GLY A 1 403 ? -16.602 4.621 30.957 1.00 56.62 403 GLY A O 1
ATOM 3165 N N . PHE A 1 404 ? -16.978 2.438 31.252 1.00 60.06 404 PHE A N 1
ATOM 3166 C CA . PHE A 1 404 ? -18.426 2.550 31.515 1.00 60.06 404 PHE A CA 1
ATOM 3167 C C . PHE A 1 404 ? -18.853 3.254 32.825 1.00 60.06 404 PHE A C 1
ATOM 3169 O O . PHE A 1 404 ? -19.962 3.043 33.314 1.00 60.06 404 PHE A O 1
ATOM 3176 N N . LYS A 1 405 ? -18.085 4.233 33.319 1.00 66.31 405 LYS A N 1
ATOM 3177 C CA . LYS A 1 405 ? -18.506 5.130 34.418 1.00 66.31 405 LYS A CA 1
ATOM 3178 C C . LYS A 1 405 ? -19.839 5.848 34.127 1.00 66.31 405 LYS A C 1
ATOM 3180 O O . LYS A 1 405 ? -20.531 6.266 35.049 1.00 66.31 405 LYS A O 1
ATOM 3185 N N . HIS A 1 406 ? -20.232 5.949 32.852 1.00 73.12 406 HIS A N 1
ATOM 3186 C CA . HIS A 1 406 ? -21.531 6.472 32.417 1.00 73.12 406 HIS A CA 1
ATOM 3187 C C . HIS A 1 406 ? -22.675 5.424 32.361 1.00 73.12 406 HIS A C 1
ATOM 3189 O O . HIS A 1 406 ? -23.843 5.813 32.305 1.00 73.12 406 HIS A O 1
ATOM 3195 N N . TRP A 1 407 ? -22.384 4.113 32.384 1.00 85.06 407 TRP A N 1
ATOM 3196 C CA . TRP A 1 407 ? -23.385 3.029 32.340 1.00 85.06 407 TRP A CA 1
ATOM 3197 C C . TRP A 1 407 ? -23.011 1.766 33.169 1.00 85.06 407 TRP A C 1
ATOM 3199 O O . TRP A 1 407 ? -22.849 0.680 32.603 1.00 85.06 407 TRP A O 1
ATOM 3209 N N . PRO A 1 408 ? -22.935 1.852 34.516 1.00 83.81 408 PRO A N 1
ATOM 3210 C CA . PRO A 1 408 ? -22.529 0.731 35.383 1.00 83.81 408 PRO A CA 1
ATOM 3211 C C . PRO A 1 408 ? -23.314 -0.590 35.241 1.00 83.81 408 PRO A C 1
ATOM 3213 O O . PRO A 1 408 ? -22.775 -1.669 35.486 1.00 83.81 408 PRO A O 1
ATOM 3216 N N . GLU A 1 409 ? -24.586 -0.561 34.838 1.00 87.00 409 GLU A N 1
ATOM 3217 C CA . GLU A 1 409 ? -25.392 -1.770 34.601 1.00 87.00 409 GLU A CA 1
ATOM 3218 C C . GLU A 1 409 ? -24.932 -2.552 33.373 1.00 87.00 409 GLU A C 1
ATOM 3220 O O . GLU A 1 409 ? -25.101 -3.767 33.328 1.00 87.00 409 GLU A O 1
ATOM 3225 N N . LEU A 1 410 ? -24.347 -1.872 32.383 1.00 85.75 410 LEU A N 1
ATOM 3226 C CA . LEU A 1 410 ? -23.771 -2.519 31.210 1.00 85.75 410 LEU A CA 1
ATOM 3227 C C . LEU A 1 410 ? -22.342 -3.011 31.487 1.00 85.75 410 LEU A C 1
ATOM 3229 O O . LEU A 1 410 ? -21.958 -4.063 30.986 1.00 85.75 410 LEU A O 1
ATOM 3233 N N . GLU A 1 411 ? -21.600 -2.323 32.360 1.00 82.94 411 GLU A N 1
ATOM 3234 C CA . GLU A 1 411 ? -20.315 -2.784 32.913 1.00 82.94 411 GLU A CA 1
ATOM 3235 C C . GLU A 1 411 ? -20.450 -4.076 33.741 1.00 82.94 411 GLU A C 1
ATOM 3237 O O . GLU A 1 411 ? -19.573 -4.940 33.716 1.00 82.94 411 GLU A O 1
ATOM 3242 N N . SER A 1 412 ? -21.572 -4.225 34.452 1.00 84.06 412 SER A N 1
ATOM 3243 C CA . SER A 1 412 ? -21.903 -5.398 35.273 1.00 84.06 412 SER A CA 1
ATOM 3244 C C . SER A 1 412 ? -22.782 -6.440 34.560 1.00 84.06 412 SER A C 1
ATOM 3246 O O . SER A 1 412 ? -23.138 -7.462 35.155 1.00 84.06 412 SER A O 1
ATOM 3248 N N . ALA A 1 413 ? -23.115 -6.226 33.284 1.00 87.62 413 ALA A N 1
ATOM 3249 C CA . ALA A 1 413 ? -23.953 -7.138 32.513 1.00 87.62 413 ALA A CA 1
ATOM 3250 C C . ALA A 1 413 ? -23.229 -8.455 32.145 1.00 87.62 413 ALA A C 1
ATOM 3252 O O . ALA A 1 413 ? -22.002 -8.500 32.038 1.00 87.62 413 ALA A O 1
ATOM 3253 N N . PRO A 1 414 ? -23.964 -9.552 31.874 1.00 88.62 414 PRO A N 1
ATOM 3254 C CA . PRO A 1 414 ? -23.384 -10.758 31.281 1.00 88.62 414 PRO A CA 1
ATOM 3255 C C . PRO A 1 414 ? -22.702 -10.467 29.934 1.00 88.62 414 PRO A C 1
ATOM 3257 O O . PRO A 1 414 ? -23.194 -9.651 29.157 1.00 88.62 414 PRO A O 1
ATOM 3260 N N . SER A 1 415 ? -21.627 -11.190 29.597 1.00 81.94 415 SER A N 1
ATOM 3261 C CA . SER A 1 415 ? -20.828 -10.907 28.388 1.00 81.94 415 SER A CA 1
ATOM 3262 C C . SER A 1 415 ? -21.653 -10.864 27.098 1.00 81.94 415 SER A C 1
ATOM 3264 O O . SER A 1 415 ? -21.457 -9.967 26.292 1.00 81.94 415 SER A O 1
ATOM 3266 N N . HIS A 1 416 ? -22.649 -11.743 26.940 1.00 86.50 416 HIS A N 1
ATOM 3267 C CA . HIS A 1 416 ? -23.518 -11.760 25.756 1.00 86.50 416 HIS A CA 1
ATOM 3268 C C . HIS A 1 416 ? -24.360 -10.478 25.580 1.00 86.50 416 HIS A C 1
ATOM 3270 O O . HIS A 1 416 ? -24.793 -10.178 24.469 1.00 86.50 416 HIS A O 1
ATOM 3276 N N . VAL A 1 417 ? -24.589 -9.720 26.659 1.00 90.69 417 VAL A N 1
ATOM 3277 C CA . VAL A 1 417 ? -25.240 -8.403 26.632 1.00 90.69 417 VAL A CA 1
ATOM 3278 C C . VAL A 1 417 ? -24.241 -7.350 26.147 1.00 90.69 417 VAL A C 1
ATOM 3280 O O . VAL A 1 417 ? -24.564 -6.596 25.232 1.00 90.69 417 VAL A O 1
ATOM 3283 N N . MET A 1 418 ? -23.002 -7.362 26.660 1.00 85.75 418 MET A N 1
ATOM 3284 C CA . MET A 1 418 ? -21.908 -6.522 26.142 1.00 85.75 418 MET A CA 1
ATOM 3285 C C . MET A 1 418 ? -21.644 -6.801 24.651 1.00 85.75 418 MET A C 1
ATOM 3287 O O . MET A 1 418 ? -21.531 -5.874 23.852 1.00 85.75 418 MET A O 1
ATOM 3291 N N . ASP A 1 419 ? -21.619 -8.072 24.243 1.00 84.38 419 ASP A N 1
ATOM 3292 C CA . ASP A 1 419 ? -21.434 -8.485 22.850 1.00 84.38 419 ASP A CA 1
ATOM 3293 C C . ASP A 1 419 ? -22.557 -7.959 21.948 1.00 84.38 419 ASP A C 1
ATOM 3295 O O . ASP A 1 419 ? -22.324 -7.662 20.777 1.00 84.38 419 ASP A O 1
ATOM 3299 N N . ASP A 1 420 ? -23.798 -7.896 22.433 1.00 90.00 420 ASP A N 1
ATOM 3300 C CA . ASP A 1 420 ? -24.925 -7.314 21.694 1.00 90.00 420 ASP A CA 1
ATOM 3301 C C . ASP A 1 420 ? -24.898 -5.778 21.694 1.00 90.00 420 ASP A C 1
ATOM 3303 O O . ASP A 1 420 ? -25.389 -5.170 20.743 1.00 90.00 420 ASP A O 1
ATOM 3307 N N . TYR A 1 421 ? -24.275 -5.148 22.693 1.00 90.50 421 TYR A N 1
ATOM 3308 C CA . TYR A 1 421 ? -24.019 -3.708 22.686 1.00 90.50 421 TYR A CA 1
ATOM 3309 C C . TYR A 1 421 ? -22.972 -3.334 21.635 1.00 90.50 421 TYR A C 1
ATOM 3311 O O . TYR A 1 421 ? -23.203 -2.449 20.811 1.00 90.50 421 TYR A O 1
ATOM 3319 N N . HIS A 1 422 ? -21.854 -4.067 21.593 1.00 86.94 422 HIS A N 1
ATOM 3320 C CA . HIS A 1 422 ? -20.835 -3.901 20.557 1.00 86.94 422 HIS A CA 1
ATOM 3321 C C . HIS A 1 422 ? -21.432 -4.053 19.145 1.00 86.94 422 HIS A C 1
ATOM 3323 O O . HIS A 1 422 ? -21.108 -3.257 18.266 1.00 86.94 422 HIS A O 1
ATOM 3329 N N . LYS A 1 423 ? -22.366 -4.999 18.933 1.00 88.19 423 LYS A N 1
ATOM 3330 C CA . LYS A 1 423 ? -23.116 -5.124 17.665 1.00 88.19 423 LYS A CA 1
ATOM 3331 C C . LYS A 1 423 ? -23.942 -3.870 17.345 1.00 88.19 423 LYS A C 1
ATOM 3333 O O . LYS A 1 423 ? -23.854 -3.374 16.226 1.00 88.19 423 LYS A O 1
ATOM 3338 N N . ALA A 1 424 ? -24.691 -3.334 18.312 1.00 91.50 424 ALA A N 1
ATOM 3339 C CA . ALA A 1 424 ? -25.493 -2.122 18.118 1.00 91.50 424 ALA A CA 1
ATOM 3340 C C . ALA A 1 424 ? -24.630 -0.883 17.798 1.00 91.50 424 ALA A C 1
ATOM 3342 O O . ALA A 1 424 ? -25.022 -0.042 16.991 1.00 91.50 424 ALA A O 1
ATOM 3343 N N . MET A 1 425 ? -23.433 -0.783 18.382 1.00 91.44 425 MET A N 1
ATOM 3344 C CA . MET A 1 425 ? -22.472 0.276 18.058 1.00 91.44 425 MET A CA 1
ATOM 3345 C C . MET A 1 425 ? -21.810 0.071 16.686 1.00 91.44 425 MET A C 1
ATOM 3347 O O . MET A 1 425 ? -21.658 1.034 15.933 1.00 91.44 425 MET A O 1
ATOM 3351 N N . ASP A 1 426 ? -21.495 -1.166 16.290 1.00 88.44 426 ASP A N 1
ATOM 3352 C CA . ASP A 1 426 ? -21.037 -1.456 14.923 1.00 88.44 426 ASP A CA 1
ATOM 3353 C C . ASP A 1 426 ? -22.082 -1.064 13.868 1.00 88.44 426 ASP A C 1
ATOM 3355 O O . ASP A 1 426 ? -21.719 -0.533 12.822 1.00 88.44 426 ASP A O 1
ATOM 3359 N N . GLU A 1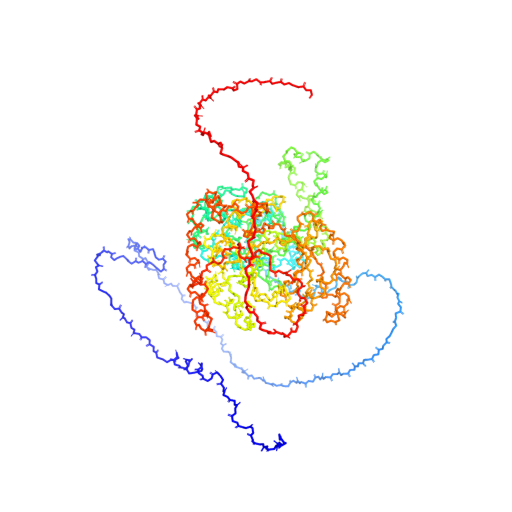 427 ? -23.377 -1.259 14.125 1.00 90.75 427 GLU A N 1
ATOM 3360 C CA . GLU A 1 427 ? -24.440 -0.803 13.216 1.00 90.75 427 GLU A CA 1
ATOM 3361 C C . GLU A 1 427 ? -24.447 0.730 13.042 1.00 90.75 427 GLU A C 1
ATOM 3363 O O . GLU A 1 427 ? -24.731 1.228 11.945 1.00 90.75 427 GLU A O 1
ATOM 3368 N N . VAL A 1 428 ? -24.048 1.489 14.072 1.00 92.69 428 VAL A N 1
ATOM 3369 C CA . VAL A 1 428 ? -23.868 2.949 14.002 1.00 92.69 428 VAL A CA 1
ATOM 3370 C C . VAL A 1 428 ? -22.621 3.331 13.201 1.00 92.69 428 VAL A C 1
ATOM 3372 O O . VAL A 1 428 ? -22.729 4.134 12.271 1.00 92.69 428 VAL A O 1
ATOM 3375 N N . PHE A 1 429 ? -21.452 2.762 13.498 1.00 92.00 429 PHE A N 1
ATOM 3376 C CA . PHE A 1 429 ? -20.187 3.227 12.911 1.00 92.00 429 PHE A CA 1
ATOM 3377 C C . PHE A 1 429 ? -19.771 2.527 11.614 1.00 92.00 429 PHE A C 1
ATOM 3379 O O . PHE A 1 429 ? -19.008 3.115 10.850 1.00 92.00 429 PHE A O 1
ATOM 3386 N N . ILE A 1 430 ? -20.261 1.319 11.329 1.00 90.81 430 ILE A N 1
ATOM 3387 C CA . ILE A 1 430 ? -19.809 0.472 10.213 1.00 90.81 430 ILE A CA 1
ATOM 3388 C C . ILE A 1 430 ? -20.921 0.300 9.166 1.00 90.81 430 ILE A C 1
ATOM 3390 O O . ILE A 1 430 ? -22.062 -0.043 9.488 1.00 90.81 430 ILE A O 1
ATOM 3394 N N . ASP A 1 431 ? -20.612 0.550 7.892 1.00 90.56 431 ASP A N 1
ATOM 3395 C CA . ASP A 1 431 ? -21.474 0.173 6.766 1.00 90.56 431 ASP A CA 1
ATOM 3396 C C . ASP A 1 431 ? -21.473 -1.362 6.642 1.00 90.56 431 ASP A C 1
ATOM 3398 O O . ASP A 1 431 ? -20.452 -1.989 6.358 1.00 90.56 431 ASP A O 1
ATOM 3402 N N . GLN A 1 432 ? -22.640 -1.972 6.867 1.00 88.94 432 GLN A N 1
ATOM 3403 C CA . GLN A 1 432 ? -22.818 -3.428 6.926 1.00 88.94 432 GLN A CA 1
ATOM 3404 C C . GLN A 1 432 ? -22.690 -4.132 5.557 1.00 88.94 432 GLN A C 1
ATOM 3406 O O . GLN A 1 432 ? -22.631 -5.358 5.500 1.00 88.94 432 GLN A O 1
ATOM 3411 N N . ARG A 1 433 ? -22.641 -3.381 4.447 1.00 88.81 433 ARG A N 1
ATOM 3412 C CA . ARG A 1 433 ? -22.400 -3.885 3.083 1.00 88.81 433 ARG A CA 1
ATOM 3413 C C . ARG A 1 433 ? -20.913 -3.836 2.721 1.00 88.81 433 ARG A C 1
ATOM 3415 O O . ARG A 1 433 ? -20.455 -4.700 1.979 1.00 88.81 433 ARG A O 1
ATOM 3422 N N . THR A 1 434 ? -20.170 -2.831 3.191 1.00 87.44 434 THR A N 1
ATOM 3423 C CA . THR A 1 434 ? -18.750 -2.631 2.831 1.00 87.44 434 THR A CA 1
ATOM 3424 C C . THR A 1 434 ? -17.761 -3.079 3.908 1.00 87.44 434 THR A C 1
ATOM 3426 O O . THR A 1 434 ? -16.594 -3.302 3.587 1.00 87.44 434 THR A O 1
ATOM 3429 N N . GLY A 1 435 ? -18.196 -3.198 5.167 1.00 88.00 435 GLY A N 1
ATOM 3430 C CA . GLY A 1 435 ? -17.319 -3.428 6.317 1.00 88.00 435 GLY A CA 1
ATOM 3431 C C . GLY A 1 435 ? -16.428 -2.225 6.652 1.00 88.00 435 GLY A C 1
ATOM 3432 O O . GLY A 1 435 ? -15.345 -2.406 7.208 1.00 88.00 435 GLY A O 1
ATOM 3433 N N . LYS A 1 436 ? -16.829 -1.004 6.267 1.00 89.62 436 LYS A N 1
ATOM 3434 C CA . LYS A 1 436 ? -16.026 0.220 6.438 1.00 89.62 436 LYS A CA 1
ATOM 3435 C C . LYS A 1 436 ? -16.637 1.163 7.466 1.00 89.62 436 LYS A C 1
ATOM 3437 O O . LYS A 1 436 ? -17.854 1.257 7.605 1.00 89.62 436 LYS A O 1
ATOM 3442 N N . ASN A 1 437 ? -15.774 1.854 8.200 1.00 92.12 437 ASN A N 1
ATOM 3443 C CA . ASN A 1 437 ? -16.143 2.863 9.179 1.00 92.12 437 ASN A CA 1
ATOM 3444 C C . ASN A 1 437 ? -16.601 4.143 8.462 1.00 92.12 437 ASN A C 1
ATOM 3446 O O . ASN A 1 437 ? -15.830 4.804 7.762 1.00 92.12 437 ASN A O 1
ATOM 3450 N N . LYS A 1 438 ? -17.870 4.498 8.663 1.00 91.88 438 LYS A N 1
ATOM 3451 C CA . LYS A 1 438 ? -18.565 5.579 7.955 1.00 91.88 438 LYS A CA 1
ATOM 3452 C C . LYS A 1 438 ? -17.935 6.958 8.222 1.00 91.88 438 LYS A C 1
ATOM 3454 O O . LYS A 1 438 ? -17.881 7.788 7.317 1.00 91.88 438 LYS A O 1
ATOM 3459 N N . ILE A 1 439 ? -17.400 7.187 9.429 1.00 91.38 439 ILE A N 1
ATOM 3460 C CA . ILE A 1 439 ? -16.686 8.425 9.797 1.00 91.38 439 ILE A CA 1
ATOM 3461 C C . ILE A 1 439 ? -15.385 8.547 8.996 1.00 91.38 439 ILE A C 1
ATOM 3463 O O . ILE A 1 439 ? -15.111 9.596 8.413 1.00 91.38 439 ILE A O 1
ATOM 3467 N N . PHE A 1 440 ? -14.596 7.475 8.911 1.00 91.62 440 PHE A N 1
ATOM 3468 C CA . PHE A 1 440 ? -13.358 7.471 8.130 1.00 91.62 440 PHE A CA 1
ATOM 3469 C C . PHE A 1 440 ? -13.606 7.492 6.611 1.00 91.62 440 PHE A C 1
ATOM 3471 O O . PHE A 1 440 ? -12.798 8.076 5.886 1.00 91.62 440 PHE A O 1
ATOM 3478 N N . GLU A 1 441 ? -14.728 6.954 6.113 1.00 89.38 441 GLU A N 1
ATOM 3479 C CA . GLU A 1 441 ? -15.146 7.158 4.716 1.00 89.38 441 GLU A CA 1
ATOM 3480 C C . GLU A 1 441 ? -15.495 8.631 4.425 1.00 89.38 441 GLU A C 1
ATOM 3482 O O . GLU A 1 441 ? -15.030 9.171 3.418 1.00 89.38 441 GLU A O 1
ATOM 3487 N N . GLU A 1 442 ? -16.242 9.311 5.307 1.00 88.31 442 GLU A N 1
ATOM 3488 C CA . GLU A 1 442 ? -16.593 10.737 5.157 1.00 88.31 442 GLU A CA 1
ATOM 3489 C C . GLU A 1 442 ? -15.365 11.661 5.293 1.00 88.31 442 GLU A C 1
ATOM 3491 O O . GLU A 1 442 ? -15.210 12.613 4.524 1.00 88.31 442 GLU A O 1
ATOM 3496 N N . LEU A 1 443 ? -14.432 11.338 6.196 1.00 87.75 443 LEU A N 1
ATOM 3497 C CA . LEU A 1 443 ? -13.142 12.029 6.338 1.00 87.75 443 LEU A CA 1
ATOM 3498 C C . LEU A 1 443 ? -12.137 11.702 5.225 1.00 87.75 443 LEU A C 1
ATOM 3500 O O . LEU A 1 443 ? -11.120 12.392 5.098 1.00 87.75 443 LEU A O 1
ATOM 3504 N N . GLY A 1 444 ? -12.400 10.681 4.406 1.00 87.25 444 GLY A N 1
ATOM 3505 C CA . GLY A 1 444 ? -11.517 10.280 3.317 1.00 87.25 444 GLY A CA 1
ATOM 3506 C C . GLY A 1 444 ? -10.198 9.665 3.777 1.00 87.25 444 GLY A C 1
ATOM 3507 O O . GLY A 1 444 ? -9.177 9.865 3.123 1.00 87.25 444 GLY A O 1
ATOM 3508 N N . ILE A 1 445 ? -10.211 8.927 4.885 1.00 90.94 445 ILE A N 1
ATOM 3509 C CA . ILE A 1 445 ? -9.075 8.138 5.370 1.00 90.94 445 ILE A CA 1
ATOM 3510 C C . ILE A 1 445 ? -9.209 6.731 4.762 1.00 90.94 445 ILE A C 1
ATOM 3512 O O . ILE A 1 445 ? -10.208 6.059 5.036 1.00 90.94 445 ILE A O 1
ATOM 3516 N N . PRO A 1 446 ? -8.269 6.256 3.918 1.00 92.62 446 PRO A N 1
ATOM 3517 C CA . PRO A 1 446 ? -8.312 4.887 3.416 1.00 92.62 446 PRO A CA 1
ATOM 3518 C C . PRO A 1 446 ? -8.116 3.919 4.578 1.00 92.62 446 PRO A C 1
ATOM 3520 O O . PRO A 1 446 ? -7.149 4.037 5.329 1.00 92.62 446 PRO A O 1
ATOM 3523 N N . HIS A 1 447 ? -9.029 2.974 4.738 1.00 92.94 447 HIS A N 1
ATOM 3524 C CA . HIS A 1 447 ? -9.052 2.070 5.874 1.00 92.94 447 HIS A CA 1
ATOM 3525 C C . HIS A 1 447 ? -9.845 0.805 5.555 1.00 92.94 447 HIS A C 1
ATOM 3527 O O . HIS A 1 447 ? -10.731 0.805 4.695 1.00 92.94 447 HIS A O 1
ATOM 3533 N N . LYS A 1 448 ? -9.565 -0.255 6.307 1.00 89.50 448 LYS A N 1
ATOM 3534 C CA . LYS A 1 448 ? -10.408 -1.442 6.393 1.00 89.50 448 LYS A CA 1
ATOM 3535 C C . LYS A 1 448 ? -10.675 -1.773 7.853 1.00 89.50 448 LYS A C 1
ATOM 3537 O O . LYS A 1 448 ? -9.769 -1.673 8.681 1.00 89.50 448 LYS A O 1
ATOM 3542 N N . MET A 1 449 ? -11.887 -2.214 8.170 1.00 79.81 449 MET A N 1
ATOM 3543 C CA . MET A 1 449 ? -12.078 -2.971 9.402 1.00 79.81 449 MET A CA 1
ATOM 3544 C C . MET A 1 449 ? -11.328 -4.295 9.240 1.00 79.81 449 MET A C 1
ATOM 3546 O O . MET A 1 449 ? -11.496 -4.990 8.238 1.00 79.81 449 MET A O 1
ATOM 3550 N N . VAL A 1 450 ? -10.448 -4.615 10.184 1.00 65.94 450 VAL A N 1
ATOM 3551 C CA . VAL A 1 450 ? -9.685 -5.861 10.164 1.00 65.94 450 VAL A CA 1
ATOM 3552 C C . VAL A 1 450 ? -10.580 -6.981 10.676 1.00 65.94 450 VAL A C 1
ATOM 3554 O O . VAL A 1 450 ? -10.888 -7.893 9.912 1.00 65.94 450 VAL A O 1
ATOM 3557 N N . ARG A 1 451 ? -11.014 -6.907 11.945 1.00 68.06 451 ARG A N 1
ATOM 3558 C CA . ARG A 1 451 ? -11.989 -7.814 12.591 1.00 68.06 451 ARG A CA 1
ATOM 3559 C C . ARG A 1 451 ? -12.644 -7.134 13.797 1.00 68.06 451 ARG A C 1
ATOM 3561 O O . ARG A 1 451 ? -12.128 -6.135 14.294 1.00 68.06 451 ARG A O 1
ATOM 3568 N N . ARG A 1 452 ? -13.684 -7.780 14.337 1.00 70.69 452 ARG A N 1
ATOM 3569 C CA . ARG A 1 452 ? -13.875 -7.840 15.795 1.00 70.69 452 ARG A CA 1
ATOM 3570 C C . ARG A 1 452 ? -12.780 -8.726 16.398 1.00 70.69 452 ARG A C 1
ATOM 3572 O O . ARG A 1 452 ? -12.571 -9.847 15.936 1.00 70.69 452 ARG A O 1
ATOM 3579 N N . THR A 1 453 ? -12.084 -8.227 17.402 1.00 70.69 453 THR A N 1
ATOM 3580 C CA . THR A 1 453 ? -10.978 -8.885 18.100 1.00 70.69 453 THR A CA 1
ATOM 3581 C C . THR A 1 453 ? -11.315 -8.951 19.579 1.00 70.69 453 THR A C 1
ATOM 3583 O O . THR A 1 453 ? -11.537 -7.913 20.195 1.00 70.69 453 THR A O 1
ATOM 3586 N N . GLU A 1 454 ? -11.323 -10.147 20.164 1.00 72.94 454 GLU A N 1
ATOM 3587 C CA . GLU A 1 454 ? -11.428 -10.274 21.619 1.00 72.94 454 GLU A CA 1
ATOM 3588 C C . GLU A 1 454 ? -10.186 -9.641 22.267 1.00 72.94 454 GLU A C 1
ATOM 3590 O O . GLU A 1 454 ? -9.065 -10.131 22.098 1.00 72.94 454 GLU A O 1
ATOM 3595 N N . GLY A 1 455 ? -10.390 -8.518 22.952 1.00 72.31 455 GLY A N 1
ATOM 3596 C CA . GLY A 1 455 ? -9.408 -7.883 23.823 1.00 72.31 455 GLY A CA 1
ATOM 3597 C C . GLY A 1 455 ? -9.614 -8.330 25.267 1.00 72.31 455 GLY A C 1
ATOM 3598 O O . GLY A 1 455 ? -10.634 -8.948 25.601 1.00 72.31 455 GLY A O 1
ATOM 3599 N N . VAL A 1 456 ? -8.647 -8.030 26.133 1.00 74.56 456 VAL A N 1
ATOM 3600 C CA . VAL A 1 456 ? -8.836 -8.113 27.585 1.00 74.56 456 VAL A CA 1
ATOM 3601 C C . VAL A 1 456 ? -8.458 -6.782 28.220 1.00 74.56 456 VAL A C 1
ATOM 3603 O O . VAL A 1 456 ? -7.298 -6.386 28.177 1.00 74.56 456 VAL A O 1
ATOM 3606 N N . TRP A 1 457 ? -9.437 -6.130 28.844 1.00 72.25 457 TRP A N 1
ATOM 3607 C CA . TRP A 1 457 ? -9.255 -4.929 29.656 1.00 72.25 457 TRP A CA 1
ATOM 3608 C C . TRP A 1 457 ? -9.660 -5.246 31.098 1.00 72.25 457 TRP A C 1
ATOM 3610 O O . TRP A 1 457 ? -10.724 -5.821 31.325 1.00 72.25 457 TRP A O 1
ATOM 3620 N N . GLU A 1 458 ? -8.805 -4.927 32.075 1.00 73.88 458 GLU A N 1
ATOM 3621 C CA . GLU A 1 458 ? -9.044 -5.196 33.511 1.00 73.88 458 GLU A CA 1
ATOM 3622 C C . GLU A 1 458 ? -9.426 -6.669 33.811 1.00 73.88 458 GLU A C 1
ATOM 3624 O O . GLU A 1 458 ? -10.243 -6.972 34.681 1.00 73.88 458 GLU A O 1
ATOM 3629 N N . GLY A 1 459 ? -8.866 -7.620 33.051 1.00 74.19 459 GLY A N 1
ATOM 3630 C CA . GLY A 1 459 ? -9.197 -9.050 33.132 1.00 74.19 459 GLY A CA 1
ATOM 3631 C C . GLY A 1 459 ? -10.564 -9.443 32.536 1.00 74.19 459 GLY A C 1
ATOM 3632 O O . GLY A 1 459 ? -10.858 -10.638 32.387 1.00 74.19 459 GLY A O 1
ATOM 3633 N N . GLN A 1 460 ? -11.398 -8.477 32.142 1.00 74.06 460 GLN A N 1
ATOM 3634 C CA . GLN A 1 460 ? -12.628 -8.714 31.390 1.00 74.06 460 GLN A CA 1
ATOM 3635 C C . GLN A 1 460 ? -12.308 -8.895 29.904 1.00 74.06 460 GLN A C 1
ATOM 3637 O O . GLN A 1 460 ? -11.634 -8.076 29.294 1.00 74.06 460 GLN A O 1
ATOM 3642 N N . GLY A 1 461 ? -12.819 -9.974 29.307 1.00 72.62 461 GLY A N 1
ATOM 3643 C CA . GLY A 1 461 ? -12.711 -10.194 27.863 1.00 72.62 461 GLY A CA 1
ATOM 3644 C C . GLY A 1 461 ? -13.851 -9.470 27.165 1.00 72.62 461 GLY A C 1
ATOM 3645 O O . GLY A 1 461 ? -14.999 -9.705 27.545 1.00 72.62 461 GLY A O 1
ATOM 3646 N N . ARG A 1 462 ? -13.535 -8.601 26.204 1.00 76.31 462 ARG A N 1
ATOM 3647 C CA . ARG A 1 462 ? -14.473 -7.665 25.563 1.00 76.31 462 ARG A CA 1
ATOM 3648 C C . ARG A 1 462 ? -14.345 -7.729 24.039 1.00 76.31 462 ARG A C 1
ATOM 3650 O O . ARG A 1 462 ? -13.285 -8.062 23.505 1.00 76.31 462 ARG A O 1
ATOM 3657 N N . ALA A 1 463 ? -15.429 -7.430 23.324 1.00 77.44 463 ALA A N 1
ATOM 3658 C CA . ALA A 1 463 ? -15.486 -7.532 21.865 1.00 77.44 463 ALA A CA 1
ATOM 3659 C C . ALA A 1 463 ? -14.964 -6.253 21.189 1.00 77.44 463 ALA A C 1
ATOM 3661 O O . ALA A 1 463 ? -15.708 -5.503 20.554 1.00 77.44 463 ALA A O 1
ATOM 3662 N N . GLY A 1 464 ? -13.664 -5.999 21.330 1.00 77.25 464 GLY A N 1
ATOM 3663 C CA . GLY A 1 464 ? -12.986 -4.932 20.604 1.00 77.25 464 GLY A CA 1
ATOM 3664 C C . GLY A 1 464 ? -13.043 -5.101 19.086 1.00 77.25 464 GLY A C 1
ATOM 3665 O O . GLY A 1 464 ? -13.473 -6.124 18.546 1.00 77.25 464 GLY A O 1
ATOM 3666 N N . TYR A 1 465 ? -12.574 -4.087 18.376 1.00 79.44 465 TYR A N 1
ATOM 3667 C CA . TYR A 1 465 ? -12.319 -4.153 16.945 1.00 79.44 465 TYR A CA 1
ATOM 3668 C C . TYR A 1 465 ? -11.052 -3.381 16.585 1.00 79.44 465 TYR A C 1
ATOM 3670 O O . TYR A 1 465 ? -10.569 -2.534 17.337 1.00 79.44 465 TYR A O 1
ATOM 3678 N N . ASP A 1 466 ? -10.523 -3.708 15.412 1.00 83.38 466 ASP A N 1
ATOM 3679 C CA . ASP A 1 466 ? -9.253 -3.211 14.895 1.00 83.38 466 ASP A CA 1
ATOM 3680 C C . ASP A 1 466 ? -9.490 -2.607 13.503 1.00 83.38 466 ASP A C 1
ATOM 3682 O O . ASP A 1 466 ? -9.928 -3.311 12.587 1.00 83.38 466 ASP A O 1
ATOM 3686 N N . ILE A 1 467 ? -9.269 -1.299 13.339 1.00 87.19 467 ILE A N 1
ATOM 3687 C CA . ILE A 1 467 ? -9.356 -0.613 12.039 1.00 87.19 467 ILE A CA 1
ATOM 3688 C C . ILE A 1 467 ? -7.944 -0.316 11.542 1.00 87.19 467 ILE A C 1
ATOM 3690 O O . ILE A 1 467 ? -7.251 0.539 12.087 1.00 87.19 467 ILE A O 1
ATOM 3694 N N . GLN A 1 468 ? -7.544 -0.963 10.451 1.00 88.19 468 GLN A N 1
ATOM 3695 C CA . GLN A 1 468 ? -6.255 -0.723 9.811 1.00 88.19 468 GLN A CA 1
ATOM 3696 C C . GLN A 1 468 ? -6.411 0.375 8.756 1.00 88.19 468 GLN A C 1
ATOM 3698 O O . GLN A 1 468 ? -7.172 0.239 7.794 1.00 88.19 468 GLN A O 1
ATOM 3703 N N . ILE A 1 469 ? -5.698 1.479 8.952 1.00 90.44 469 ILE A N 1
ATOM 3704 C CA . ILE A 1 469 ? -5.726 2.704 8.147 1.00 90.44 469 ILE A CA 1
ATOM 3705 C C . ILE A 1 469 ? -4.459 2.828 7.288 1.00 90.44 469 ILE A C 1
ATOM 3707 O O . ILE A 1 469 ? -3.420 2.263 7.623 1.00 90.44 469 ILE A O 1
ATOM 3711 N N . LEU A 1 470 ? -4.522 3.602 6.200 1.00 90.25 470 LEU A N 1
ATOM 3712 C CA . LEU A 1 470 ? -3.352 4.010 5.417 1.00 90.25 470 LEU A CA 1
ATOM 3713 C C . LEU A 1 470 ? -3.110 5.516 5.553 1.00 90.25 470 LEU A C 1
ATOM 3715 O O . LEU A 1 470 ? -3.858 6.338 5.022 1.00 90.25 470 LEU A O 1
ATOM 3719 N N . LEU A 1 471 ? -2.021 5.859 6.229 1.00 88.38 471 LEU A N 1
ATOM 3720 C CA . LEU A 1 471 ? -1.490 7.205 6.391 1.00 88.38 471 LEU A CA 1
ATOM 3721 C C . LEU A 1 471 ? -0.319 7.423 5.418 1.00 88.38 471 LEU A C 1
ATOM 3723 O O . LEU A 1 471 ? 0.526 6.539 5.282 1.00 88.38 471 LEU A O 1
ATOM 3727 N N . PRO A 1 472 ? -0.216 8.573 4.731 1.00 87.25 472 PRO A N 1
ATOM 3728 C CA . PRO A 1 472 ? 1.008 8.923 4.031 1.00 87.25 472 PRO A CA 1
ATOM 3729 C C . PRO A 1 472 ? 2.117 9.249 5.030 1.00 87.25 472 PRO A C 1
ATOM 3731 O O . PRO A 1 472 ? 1.882 9.934 6.021 1.00 87.25 472 PRO A O 1
ATOM 3734 N N . GLU A 1 473 ? 3.338 8.832 4.721 1.00 84.00 473 GLU A N 1
ATOM 3735 C CA . GLU A 1 473 ? 4.530 9.143 5.505 1.00 84.00 473 GLU A CA 1
ATOM 3736 C C . GLU A 1 473 ? 5.551 9.923 4.674 1.00 84.00 473 GLU A C 1
ATOM 3738 O O . GLU A 1 473 ? 5.707 9.696 3.470 1.00 84.00 473 GLU A O 1
ATOM 3743 N N . ASN A 1 474 ? 6.282 10.826 5.325 1.00 81.06 474 ASN A N 1
ATOM 3744 C CA . ASN A 1 474 ? 7.472 11.446 4.757 1.00 81.06 474 ASN A CA 1
ATOM 3745 C C . ASN A 1 474 ? 8.705 10.520 4.885 1.00 81.06 474 ASN A C 1
ATOM 3747 O O . ASN A 1 474 ? 8.640 9.420 5.433 1.00 81.06 474 ASN A O 1
ATOM 3751 N N . ALA A 1 475 ? 9.866 10.974 4.406 1.00 74.19 475 ALA A N 1
ATOM 3752 C CA . ALA A 1 475 ? 11.105 10.188 4.448 1.00 74.19 475 ALA A CA 1
ATOM 3753 C C . ALA A 1 475 ? 11.674 9.935 5.867 1.00 74.19 475 ALA A C 1
ATOM 3755 O O . ALA A 1 475 ? 12.588 9.124 6.001 1.00 74.19 475 ALA A O 1
ATOM 3756 N N . ALA A 1 476 ? 11.150 10.599 6.904 1.00 77.00 476 ALA A N 1
ATOM 3757 C CA . ALA A 1 476 ? 11.459 10.347 8.315 1.00 77.00 476 ALA A CA 1
ATOM 3758 C C . ALA A 1 476 ? 10.433 9.407 8.995 1.00 77.00 476 ALA A C 1
ATOM 3760 O O . ALA A 1 476 ? 10.57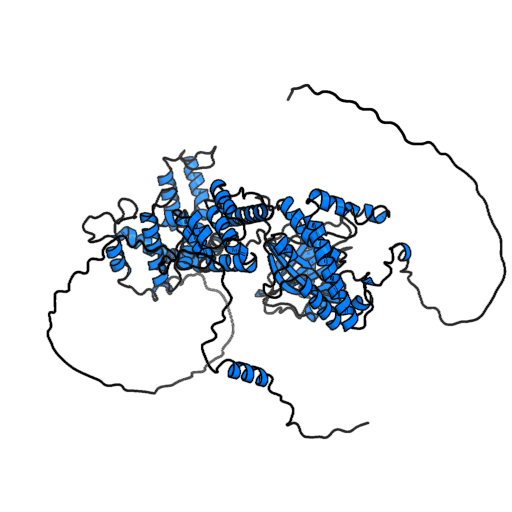1 9.078 10.173 1.00 77.00 476 ALA A O 1
ATOM 3761 N N . GLY A 1 477 ? 9.412 8.944 8.263 1.00 77.50 477 GLY A N 1
ATOM 3762 C CA . GLY A 1 477 ? 8.344 8.094 8.793 1.00 77.50 477 GLY A CA 1
ATOM 3763 C C . GLY A 1 477 ? 7.299 8.847 9.625 1.00 77.50 477 GLY A C 1
ATOM 3764 O O . GLY A 1 477 ? 6.603 8.220 10.433 1.00 77.50 477 GLY A O 1
ATOM 3765 N N . GLU A 1 478 ? 7.224 10.170 9.458 1.00 82.25 478 GLU A N 1
ATOM 3766 C CA . GLU A 1 478 ? 6.249 11.074 10.076 1.00 82.25 478 GLU A CA 1
ATOM 3767 C C . GLU A 1 478 ? 5.047 11.266 9.141 1.00 82.25 478 GLU A C 1
ATOM 3769 O O . GLU A 1 478 ? 5.205 11.339 7.919 1.00 82.25 478 GLU A O 1
ATOM 3774 N N . VAL A 1 479 ? 3.848 11.389 9.707 1.00 84.25 479 VAL A N 1
ATOM 3775 C CA . VAL A 1 479 ? 2.607 11.613 8.950 1.00 84.25 479 VAL A CA 1
ATOM 3776 C C . VAL A 1 479 ? 2.313 13.119 8.885 1.00 84.25 479 VAL A C 1
ATOM 3778 O O . VAL A 1 479 ? 2.491 13.801 9.895 1.00 84.25 479 VAL A O 1
ATOM 3781 N N . PRO A 1 480 ? 1.858 13.675 7.742 1.00 83.88 480 PRO A N 1
ATOM 3782 C CA . PRO A 1 480 ? 1.490 15.086 7.635 1.00 83.88 480 PRO A CA 1
ATOM 3783 C C . PRO A 1 480 ? 0.480 15.522 8.717 1.00 83.88 480 PRO A C 1
ATOM 3785 O O . PRO A 1 480 ? -0.558 14.864 8.866 1.00 83.88 480 PRO A O 1
ATOM 3788 N N . PRO A 1 481 ? 0.721 16.635 9.445 1.00 84.50 481 PRO A N 1
ATOM 3789 C CA . PRO A 1 481 ? -0.143 17.064 10.548 1.00 84.50 481 PRO A CA 1
ATOM 3790 C C . PRO A 1 481 ? -1.611 17.274 10.164 1.00 84.50 481 PRO A C 1
ATOM 3792 O O . PRO A 1 481 ? -2.500 17.001 10.958 1.00 84.50 481 PRO A O 1
ATOM 3795 N N . ASP A 1 482 ? -1.910 17.686 8.928 1.00 79.81 482 ASP A N 1
ATOM 3796 C CA . ASP A 1 482 ? -3.292 17.854 8.462 1.00 79.81 482 ASP A CA 1
ATOM 3797 C C . ASP A 1 482 ? -4.066 16.531 8.318 1.00 79.81 482 ASP A C 1
ATOM 3799 O O . ASP A 1 482 ? -5.299 16.531 8.316 1.00 79.81 482 ASP A O 1
ATOM 3803 N N . ILE A 1 483 ? -3.350 15.411 8.209 1.00 84.12 483 ILE A N 1
ATOM 3804 C CA . ILE A 1 483 ? -3.915 14.066 8.083 1.00 84.12 483 ILE A CA 1
ATOM 3805 C C . ILE A 1 483 ? -3.993 13.396 9.457 1.00 84.12 483 ILE A C 1
ATOM 3807 O O . ILE A 1 483 ? -4.998 12.748 9.744 1.00 84.12 483 ILE A O 1
ATOM 3811 N N . ILE A 1 484 ? -3.020 13.649 10.340 1.00 84.88 484 ILE A N 1
ATOM 3812 C CA . ILE A 1 484 ? -3.137 13.340 11.774 1.00 84.88 484 ILE A CA 1
ATOM 3813 C C . ILE A 1 484 ? -4.342 14.056 12.387 1.00 84.88 484 ILE A C 1
ATOM 3815 O O . ILE A 1 484 ? -5.189 13.398 12.982 1.00 84.88 484 ILE A O 1
ATOM 3819 N N . ASN A 1 485 ? -4.521 15.354 12.129 1.00 82.50 485 ASN A N 1
ATOM 3820 C CA . ASN A 1 485 ? -5.698 16.088 12.596 1.00 82.50 485 ASN A CA 1
ATOM 3821 C C . ASN A 1 485 ? -7.005 15.459 12.082 1.00 82.50 4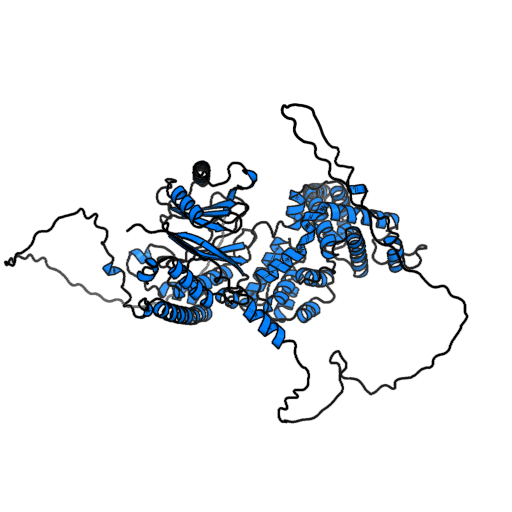85 ASN A C 1
ATOM 3823 O O . ASN A 1 485 ? -7.971 15.373 12.831 1.00 82.50 485 ASN A O 1
ATOM 3827 N N . ARG A 1 486 ? -7.055 14.954 10.838 1.00 83.94 486 ARG A N 1
ATOM 3828 C CA . ARG A 1 486 ? -8.235 14.220 10.338 1.00 83.94 486 ARG A CA 1
ATOM 3829 C C . ARG A 1 486 ? -8.461 12.888 11.040 1.00 83.94 486 ARG A C 1
ATOM 3831 O O . ARG A 1 486 ? -9.610 12.559 11.321 1.00 83.94 486 ARG A O 1
ATOM 3838 N N . LEU A 1 487 ? -7.401 12.143 11.332 1.00 86.75 487 LEU A N 1
ATOM 3839 C CA . LEU A 1 487 ? -7.502 10.913 12.108 1.00 86.75 487 LEU A CA 1
ATOM 3840 C C . LEU A 1 487 ? -8.036 11.204 13.519 1.00 86.75 487 LEU A C 1
ATOM 3842 O O . LEU A 1 487 ? -8.992 10.562 13.953 1.00 86.75 487 LEU A O 1
ATOM 3846 N N . HIS A 1 488 ? -7.500 12.237 14.173 1.00 84.06 488 HIS A N 1
ATOM 3847 C CA . HIS A 1 488 ? -7.914 12.671 15.505 1.00 84.06 488 HIS A CA 1
ATOM 3848 C C . HIS A 1 488 ? -9.371 13.157 15.529 1.00 84.06 488 HIS A C 1
ATOM 3850 O O . HIS A 1 488 ? -10.107 12.755 16.420 1.00 84.06 488 HIS A O 1
ATOM 3856 N N . ILE A 1 489 ? -9.841 13.905 14.520 1.00 83.81 489 ILE A N 1
ATOM 3857 C CA . ILE A 1 489 ? -11.266 14.270 14.361 1.00 83.81 489 ILE A CA 1
ATOM 3858 C C . ILE A 1 489 ? -12.162 13.028 14.309 1.00 83.81 489 ILE A C 1
ATOM 3860 O O . ILE A 1 489 ? -13.216 12.997 14.940 1.00 83.81 489 ILE A O 1
ATOM 3864 N N . GLY A 1 490 ? -11.768 12.002 13.550 1.00 86.88 490 GLY A N 1
ATOM 3865 C CA . GLY A 1 490 ? -12.566 10.783 13.421 1.00 86.88 490 GLY A CA 1
ATOM 3866 C C . GLY A 1 490 ? -12.602 9.968 14.713 1.00 86.88 490 GLY A C 1
ATOM 3867 O O . GLY A 1 490 ? -13.678 9.576 15.159 1.00 86.88 490 GLY A O 1
ATOM 3868 N N . MET A 1 491 ? -11.444 9.796 15.357 1.00 85.12 491 MET A N 1
ATOM 3869 C CA . MET A 1 491 ? -11.326 9.178 16.683 1.00 85.12 491 MET A CA 1
ATOM 3870 C C . MET A 1 491 ? -12.130 9.950 17.740 1.00 85.12 491 MET A C 1
ATOM 3872 O O . MET A 1 491 ? -12.857 9.344 18.520 1.00 85.12 491 MET A O 1
ATOM 3876 N N . ALA A 1 492 ? -12.073 11.281 17.736 1.00 79.38 492 ALA A N 1
ATOM 3877 C CA . ALA A 1 492 ? -12.820 12.131 18.656 1.00 79.38 492 ALA A CA 1
ATOM 3878 C C . ALA A 1 492 ? -14.333 12.051 18.427 1.00 79.38 492 ALA A C 1
ATOM 3880 O O . ALA A 1 492 ? -15.088 11.932 19.388 1.00 79.38 492 ALA A O 1
ATOM 3881 N N . ALA A 1 493 ? -14.791 12.069 17.172 1.00 82.75 493 ALA A N 1
ATOM 3882 C CA . ALA A 1 493 ? -16.206 11.912 16.843 1.00 82.75 493 ALA A CA 1
ATOM 3883 C C . ALA A 1 493 ? -16.744 10.537 17.278 1.00 82.75 493 ALA A C 1
ATOM 3885 O O . ALA A 1 493 ? -17.852 10.467 17.807 1.00 82.75 493 ALA A O 1
ATOM 3886 N N . MET A 1 494 ? -15.951 9.468 17.118 1.00 85.69 494 MET A N 1
ATOM 3887 C CA . MET A 1 494 ? -16.268 8.135 17.645 1.00 85.69 494 MET A CA 1
ATOM 3888 C C . MET A 1 494 ? -16.326 8.145 19.177 1.00 85.69 494 MET A C 1
ATOM 3890 O O . MET A 1 494 ? -17.391 7.904 19.741 1.00 85.69 494 MET A O 1
ATOM 3894 N N . GLY A 1 495 ? -15.219 8.491 19.842 1.00 81.69 495 GLY A N 1
ATOM 3895 C CA . GLY A 1 495 ? -15.067 8.395 21.296 1.00 81.69 495 GLY A CA 1
ATOM 3896 C C . GLY A 1 495 ? -16.003 9.313 22.079 1.00 81.69 495 GLY A C 1
ATOM 3897 O O . GLY A 1 495 ? -16.503 8.928 23.130 1.00 81.69 495 GLY A O 1
ATOM 3898 N N . ARG A 1 496 ? -16.323 10.502 21.550 1.00 76.25 496 ARG A N 1
ATOM 3899 C CA . ARG A 1 496 ? -17.336 11.395 22.137 1.00 76.25 496 ARG A CA 1
ATOM 3900 C C . ARG A 1 496 ? -18.749 10.839 21.989 1.00 76.25 496 ARG A C 1
ATOM 3902 O O . ARG A 1 496 ? -19.543 10.983 22.913 1.00 76.25 496 ARG A O 1
ATOM 3909 N N . ALA A 1 497 ? -19.077 10.223 20.851 1.00 81.00 497 ALA A N 1
ATOM 3910 C CA . ALA A 1 497 ? -20.398 9.640 20.636 1.00 81.00 497 ALA A CA 1
ATOM 3911 C C . ALA A 1 497 ? -20.637 8.429 21.558 1.00 81.00 497 ALA A C 1
ATOM 3913 O O . ALA A 1 497 ? -21.725 8.309 22.109 1.00 81.00 497 ALA A O 1
ATOM 3914 N N . THR A 1 498 ? -19.615 7.597 21.785 1.00 80.81 498 THR A N 1
ATOM 3915 C CA . THR A 1 498 ? -19.638 6.405 22.665 1.00 80.81 498 THR A CA 1
ATOM 3916 C C . THR A 1 498 ? -19.229 6.680 24.117 1.00 80.81 498 THR A C 1
ATOM 3918 O O . THR A 1 498 ? -19.235 5.765 24.937 1.00 80.81 498 THR A O 1
ATOM 3921 N N . LYS A 1 499 ? -18.863 7.928 24.439 1.00 78.31 499 LYS A N 1
ATOM 3922 C CA . LYS A 1 499 ? -18.349 8.392 25.743 1.00 78.31 499 LYS A CA 1
ATOM 3923 C C . LYS A 1 499 ? -17.171 7.549 26.275 1.00 78.31 499 LYS A C 1
ATOM 3925 O O . LYS A 1 499 ? -17.074 7.311 27.479 1.00 78.31 499 LYS A O 1
ATOM 3930 N N . GLN A 1 500 ? -16.293 7.092 25.382 1.00 72.62 500 GLN A N 1
ATOM 3931 C CA . GLN A 1 500 ? -15.056 6.386 25.734 1.00 72.62 500 GLN A CA 1
ATOM 3932 C C . GLN A 1 500 ? -14.062 7.337 26.412 1.00 72.62 500 GLN A C 1
ATOM 3934 O O . GLN A 1 500 ? -13.907 8.486 25.996 1.00 72.62 500 GLN A O 1
ATOM 3939 N N . GLU A 1 501 ? -13.335 6.841 27.415 1.00 65.31 501 GLU A N 1
ATOM 3940 C CA . GLU A 1 501 ? -12.330 7.639 28.136 1.00 65.31 501 GLU A CA 1
ATOM 3941 C C . GLU A 1 501 ? -11.084 7.941 27.296 1.00 65.31 501 GLU A C 1
ATOM 3943 O O . GLU A 1 501 ? -10.429 8.957 27.531 1.00 65.31 501 GLU A O 1
ATOM 3948 N N . ALA A 1 502 ? -10.775 7.095 26.307 1.00 67.19 502 ALA A N 1
ATOM 3949 C CA . ALA A 1 502 ? -9.746 7.338 25.303 1.00 67.19 502 ALA A CA 1
ATOM 3950 C C . ALA A 1 502 ? -10.010 6.566 23.998 1.00 67.19 502 ALA A C 1
ATOM 3952 O O . ALA A 1 502 ? -10.537 5.454 24.018 1.00 67.19 502 ALA A O 1
ATOM 3953 N N . ILE A 1 503 ? -9.536 7.109 22.871 1.00 70.62 503 ILE A N 1
ATOM 3954 C CA . ILE A 1 503 ? -9.155 6.311 21.693 1.00 70.62 503 ILE A CA 1
ATOM 3955 C C . ILE A 1 503 ? -7.700 6.648 21.345 1.00 70.62 503 ILE A C 1
ATOM 3957 O O . ILE A 1 503 ? -7.310 7.817 21.345 1.00 70.62 503 ILE A O 1
ATOM 3961 N N . GLY A 1 504 ? -6.902 5.624 21.045 1.00 71.50 504 GLY A N 1
ATOM 3962 C CA . GLY A 1 504 ? -5.542 5.750 20.517 1.00 71.50 504 GLY A CA 1
ATOM 3963 C C . GLY A 1 504 ? -5.413 5.112 19.132 1.00 71.50 504 GLY A C 1
ATOM 3964 O O . GLY A 1 504 ? -6.325 4.446 18.644 1.00 71.50 504 GLY A O 1
ATOM 3965 N N . TYR A 1 505 ? -4.257 5.295 18.504 1.00 76.88 505 TYR A N 1
ATOM 3966 C CA . TYR A 1 505 ? -3.846 4.537 17.323 1.00 76.88 505 TYR A CA 1
ATOM 3967 C C . TYR A 1 505 ? -2.366 4.185 17.447 1.00 76.88 505 TYR A C 1
ATOM 3969 O O . TYR A 1 505 ? -1.602 4.893 18.097 1.00 76.88 505 TYR A O 1
ATOM 3977 N N . TYR A 1 506 ? -1.921 3.113 16.805 1.00 75.12 506 TYR A N 1
ATOM 3978 C CA . TYR A 1 506 ? -0.504 2.762 16.788 1.00 75.12 506 TYR A CA 1
ATOM 3979 C C . TYR A 1 506 ? -0.013 2.502 15.373 1.00 75.12 506 TYR A C 1
ATOM 3981 O O . TYR A 1 506 ? -0.781 2.221 14.454 1.00 75.12 506 TYR A O 1
ATOM 3989 N N . LYS A 1 507 ? 1.301 2.634 15.187 1.00 71.00 507 LYS A N 1
ATOM 3990 C CA . LYS A 1 507 ? 1.948 2.400 13.903 1.00 71.00 507 LYS A CA 1
ATOM 3991 C C . LYS A 1 507 ? 2.416 0.953 13.854 1.00 71.00 507 LYS A C 1
ATOM 3993 O O . LYS A 1 507 ? 3.154 0.517 14.737 1.00 71.00 507 LYS A O 1
ATOM 3998 N N . ALA A 1 508 ? 2.052 0.226 12.802 1.00 64.50 508 ALA A N 1
ATOM 3999 C CA . ALA A 1 508 ? 2.625 -1.086 12.544 1.00 64.50 508 ALA A CA 1
ATOM 4000 C C . ALA A 1 508 ? 4.088 -0.922 12.094 1.00 64.50 508 ALA A C 1
ATOM 4002 O O . ALA A 1 508 ? 4.373 -0.724 10.913 1.00 64.50 508 ALA A O 1
ATOM 4003 N N . ILE A 1 509 ? 5.026 -0.984 13.042 1.00 58.56 509 ILE A N 1
ATOM 4004 C CA . ILE A 1 509 ? 6.457 -1.110 12.740 1.00 58.56 509 ILE A CA 1
ATOM 4005 C C . ILE A 1 509 ? 6.798 -2.605 12.704 1.00 58.56 509 ILE A C 1
ATOM 4007 O O . ILE A 1 509 ? 6.382 -3.357 13.578 1.00 58.56 509 ILE A O 1
ATOM 4011 N N . GLU A 1 510 ? 7.512 -3.048 11.665 1.00 54.53 510 GLU A N 1
ATOM 4012 C CA . GLU A 1 510 ? 7.896 -4.463 11.483 1.00 54.53 510 GLU A CA 1
ATOM 4013 C C . GLU A 1 510 ? 9.296 -4.800 12.030 1.00 54.53 510 GLU A C 1
ATOM 4015 O O . GLU A 1 510 ? 9.733 -5.947 11.958 1.00 54.53 510 GLU A O 1
ATOM 4020 N N . MET A 1 511 ? 10.016 -3.811 12.565 1.00 55.97 511 MET A N 1
ATOM 4021 C CA . MET A 1 511 ? 11.333 -3.974 13.184 1.00 55.97 511 MET A CA 1
ATOM 4022 C C . MET A 1 511 ? 11.364 -3.245 14.534 1.00 55.97 511 MET A C 1
ATOM 4024 O O . MET A 1 511 ? 10.980 -2.074 14.568 1.00 55.97 511 MET A O 1
ATOM 4028 N N . PRO A 1 512 ? 11.867 -3.879 15.610 1.00 57.66 512 PRO A N 1
ATOM 4029 C CA . PRO A 1 512 ? 12.028 -3.229 16.904 1.00 57.66 512 PRO A CA 1
ATOM 4030 C C . PRO A 1 512 ? 12.836 -1.931 16.826 1.00 57.66 512 PRO A C 1
ATOM 4032 O O . PRO A 1 512 ? 13.936 -1.902 16.268 1.00 57.66 512 PRO A O 1
ATOM 4035 N N . THR A 1 513 ? 12.323 -0.882 17.461 1.00 64.44 513 THR A N 1
ATOM 4036 C CA . THR A 1 513 ? 13.086 0.321 17.827 1.00 64.44 513 THR A CA 1
ATOM 4037 C C . THR A 1 513 ? 13.127 0.434 19.357 1.00 64.44 513 THR A C 1
ATOM 4039 O O . THR A 1 513 ? 12.226 -0.102 20.003 1.00 64.44 513 THR A O 1
ATOM 4042 N N . PRO A 1 514 ? 14.115 1.109 19.978 1.00 64.88 514 PRO A N 1
ATOM 4043 C CA . PRO A 1 514 ? 14.180 1.250 21.440 1.00 64.88 514 PRO A CA 1
ATOM 4044 C C . PRO A 1 514 ? 12.925 1.872 22.074 1.00 64.88 514 PRO A C 1
ATOM 4046 O O . PRO A 1 514 ? 12.642 1.637 23.241 1.00 64.88 514 PRO A O 1
ATOM 4049 N N . GLU A 1 515 ? 12.169 2.644 21.295 1.00 64.88 515 GLU A N 1
ATOM 4050 C CA . GLU A 1 515 ? 10.947 3.345 21.691 1.00 64.88 515 GLU A CA 1
ATOM 4051 C C . GLU A 1 515 ? 9.667 2.516 21.450 1.00 64.88 515 GLU A C 1
ATOM 4053 O O . GLU A 1 515 ? 8.560 3.021 21.634 1.00 64.88 515 GLU A O 1
ATOM 4058 N N . SER A 1 516 ? 9.790 1.269 20.982 1.00 68.38 516 SER A N 1
ATOM 4059 C CA . SER A 1 516 ? 8.659 0.371 20.724 1.00 68.38 516 SER A CA 1
ATOM 4060 C C . SER A 1 516 ? 8.068 -0.166 22.033 1.00 68.38 516 SER A C 1
ATOM 4062 O O . SER A 1 516 ? 8.782 -0.746 22.843 1.00 68.38 516 SER A O 1
ATOM 4064 N N . ASN A 1 517 ? 6.757 -0.015 22.231 1.00 74.00 517 ASN A N 1
ATOM 4065 C CA . ASN A 1 517 ? 6.033 -0.454 23.434 1.00 74.00 517 ASN A CA 1
ATOM 4066 C C . ASN A 1 517 ? 4.998 -1.564 23.166 1.00 74.00 517 ASN A C 1
ATOM 4068 O O . ASN A 1 517 ? 4.248 -1.926 24.067 1.00 74.00 517 ASN A O 1
ATOM 4072 N N . ILE A 1 518 ? 4.932 -2.096 21.943 1.00 78.88 518 ILE A N 1
ATOM 4073 C CA . ILE A 1 518 ? 4.017 -3.178 21.563 1.00 78.88 518 ILE A CA 1
ATOM 4074 C C . ILE A 1 518 ? 4.853 -4.408 21.231 1.00 78.88 518 ILE A C 1
ATOM 4076 O O . ILE A 1 518 ? 5.695 -4.334 20.342 1.00 78.88 518 ILE A O 1
ATOM 4080 N N . PHE A 1 519 ? 4.616 -5.542 21.882 1.00 81.12 519 PHE A N 1
ATOM 4081 C CA . PHE A 1 519 ? 5.294 -6.805 21.581 1.00 81.12 519 PHE A CA 1
ATOM 4082 C C . PHE A 1 519 ? 4.333 -7.789 20.909 1.00 81.12 519 PHE A C 1
ATOM 4084 O O . PHE A 1 519 ? 3.347 -8.218 21.505 1.00 81.12 519 PHE A O 1
ATOM 4091 N N . ARG A 1 520 ? 4.617 -8.153 19.657 1.00 84.25 520 ARG A N 1
ATOM 4092 C CA . ARG A 1 520 ? 3.815 -9.078 18.853 1.00 84.25 520 ARG A CA 1
ATOM 4093 C C . ARG A 1 520 ? 4.291 -10.508 19.042 1.00 84.25 520 ARG A C 1
ATOM 4095 O O . ARG A 1 520 ? 5.411 -10.851 18.664 1.00 84.25 520 ARG A O 1
ATOM 4102 N N . ILE A 1 521 ? 3.391 -11.361 19.511 1.00 84.50 521 ILE A N 1
ATOM 4103 C CA . ILE A 1 521 ? 3.528 -12.815 19.457 1.00 84.50 521 ILE A CA 1
ATOM 4104 C C . ILE A 1 521 ? 2.782 -13.263 18.204 1.00 84.50 521 ILE A C 1
ATOM 4106 O O . ILE A 1 521 ? 1.554 -13.321 18.218 1.00 84.50 521 ILE A O 1
ATOM 4110 N N . ASN A 1 522 ? 3.485 -13.553 17.107 1.00 81.62 522 ASN A N 1
ATOM 4111 C CA . ASN A 1 522 ? 2.840 -14.183 15.954 1.00 81.62 522 ASN A CA 1
ATOM 4112 C C . ASN A 1 522 ? 2.527 -15.655 16.275 1.00 81.62 522 ASN A C 1
ATOM 4114 O O . ASN A 1 522 ? 3.240 -16.292 17.048 1.00 81.62 522 ASN A O 1
ATOM 4118 N N . LEU A 1 523 ? 1.471 -16.175 15.651 1.00 82.56 523 LEU A N 1
ATOM 4119 C CA . LEU A 1 523 ? 1.000 -17.562 15.704 1.00 82.56 523 LEU A CA 1
ATOM 4120 C C . LEU A 1 523 ? 0.481 -17.976 14.308 1.00 82.56 523 LEU A C 1
ATOM 4122 O O . LEU A 1 523 ? 0.431 -17.184 13.360 1.00 82.56 523 LEU A O 1
ATOM 4126 N N . ASP A 1 524 ? 0.052 -19.223 14.145 1.00 81.75 524 ASP A N 1
ATOM 4127 C CA . ASP A 1 524 ? -0.704 -19.674 12.966 1.00 81.75 524 ASP A CA 1
ATOM 4128 C C . ASP A 1 524 ? -2.225 -19.438 13.082 1.00 81.75 524 ASP A C 1
ATOM 4130 O O . ASP A 1 524 ? -2.928 -19.545 12.077 1.00 81.75 524 ASP A O 1
ATOM 4134 N N . ARG A 1 525 ? -2.707 -19.039 14.267 1.00 85.25 525 ARG A N 1
ATOM 4135 C CA . ARG A 1 525 ? -4.123 -18.838 14.617 1.00 85.25 525 ARG A CA 1
ATOM 4136 C C . ARG A 1 525 ? -4.369 -17.629 15.531 1.00 85.25 525 ARG A C 1
ATOM 4138 O O . ARG A 1 525 ? -3.439 -17.096 16.136 1.00 85.25 525 ARG A O 1
ATOM 4145 N N . THR A 1 526 ? -5.639 -17.271 15.703 1.00 84.06 526 THR A N 1
ATOM 4146 C CA . THR A 1 526 ? -6.134 -16.401 16.783 1.00 84.06 526 THR A CA 1
ATOM 4147 C C . THR A 1 526 ? -6.096 -17.143 18.130 1.00 84.06 526 THR A C 1
ATOM 4149 O O . THR A 1 526 ? -6.232 -18.372 18.183 1.00 84.06 526 THR A O 1
ATOM 4152 N N . LEU A 1 527 ? -5.955 -16.402 19.231 1.00 85.38 527 LEU A N 1
ATOM 4153 C CA . LEU A 1 527 ? -6.256 -16.906 20.574 1.00 85.38 527 LEU A CA 1
ATOM 4154 C C . LEU A 1 527 ? -7.769 -16.941 20.836 1.00 85.38 527 LEU A C 1
ATOM 4156 O O . LEU A 1 527 ? -8.526 -16.138 20.295 1.00 85.38 527 LEU A O 1
ATOM 4160 N N . SER A 1 528 ? -8.197 -17.854 21.701 1.00 84.31 528 SER A N 1
ATOM 4161 C CA . SER A 1 528 ? -9.531 -17.839 22.311 1.00 84.31 528 SER A CA 1
ATOM 4162 C C . SER A 1 528 ? -9.576 -16.935 23.549 1.00 84.31 528 SER A C 1
ATOM 4164 O O . SER A 1 528 ? -8.559 -16.744 24.215 1.00 84.31 528 SER A O 1
ATOM 4166 N N . THR A 1 529 ? -10.762 -16.457 23.938 1.00 80.50 529 THR A N 1
ATOM 4167 C CA . THR A 1 529 ? -10.977 -15.604 25.129 1.00 80.50 529 THR A CA 1
ATOM 4168 C C . THR A 1 529 ? -10.333 -16.158 26.401 1.00 80.50 529 THR A C 1
ATOM 4170 O O . THR A 1 529 ? -9.860 -15.403 27.250 1.00 80.50 529 THR A O 1
ATOM 4173 N N . ALA A 1 530 ? -10.327 -17.486 26.557 1.00 84.62 530 ALA A N 1
ATOM 4174 C CA . ALA A 1 530 ? -9.715 -18.164 27.695 1.00 84.62 530 ALA A CA 1
ATOM 4175 C C . ALA A 1 530 ? -8.181 -18.065 27.666 1.00 84.62 530 ALA A C 1
ATOM 4177 O O . ALA A 1 530 ? -7.564 -17.795 28.694 1.00 84.62 530 ALA A O 1
ATOM 4178 N N . GLU A 1 531 ? -7.563 -18.228 26.496 1.00 87.88 531 GLU A N 1
ATOM 4179 C CA . GLU A 1 531 ? -6.117 -18.078 26.309 1.00 87.88 531 GLU A CA 1
ATOM 4180 C C . GLU A 1 531 ? -5.679 -16.622 26.481 1.00 87.88 531 GLU A C 1
ATOM 4182 O O . GLU A 1 531 ? -4.699 -16.364 27.176 1.00 87.88 531 GLU A O 1
ATOM 4187 N N . THR A 1 532 ? -6.437 -15.661 25.946 1.00 87.12 532 THR A N 1
ATOM 4188 C CA . THR A 1 532 ? -6.152 -14.226 26.107 1.00 87.12 532 THR A CA 1
ATOM 4189 C C . THR A 1 532 ? -6.271 -13.787 27.568 1.00 87.12 532 THR A C 1
ATOM 4191 O O . THR A 1 532 ? -5.413 -13.055 28.048 1.00 87.12 532 THR A O 1
ATOM 4194 N N . LYS A 1 533 ? -7.248 -14.305 28.331 1.00 86.06 533 LYS A N 1
ATOM 4195 C CA . LYS A 1 533 ? -7.347 -14.074 29.789 1.00 86.06 533 LYS A CA 1
ATOM 4196 C C . LYS A 1 533 ? -6.232 -14.757 30.589 1.00 86.06 533 LYS A C 1
ATOM 4198 O O . LYS A 1 533 ? -5.770 -14.210 31.589 1.00 86.06 533 LYS A O 1
ATOM 4203 N N . LEU A 1 534 ? -5.776 -15.941 30.171 1.00 87.44 534 LEU A N 1
ATOM 4204 C CA . LEU A 1 534 ? -4.598 -16.584 30.767 1.00 87.44 534 LEU A CA 1
ATOM 4205 C C . LEU A 1 534 ? -3.314 -15.799 30.467 1.00 87.44 534 LEU A C 1
ATOM 4207 O O . LEU A 1 534 ? -2.431 -15.738 31.321 1.00 87.44 534 LEU A O 1
ATOM 4211 N N . LEU A 1 535 ? -3.221 -15.191 29.282 1.00 89.19 535 LEU A N 1
ATOM 4212 C CA . LEU A 1 535 ? -2.109 -14.345 28.865 1.00 89.19 535 LEU A CA 1
ATOM 4213 C C . LEU A 1 535 ? -2.100 -13.006 29.612 1.00 89.19 535 LEU A C 1
ATOM 4215 O O . LEU A 1 535 ? -1.074 -12.673 30.191 1.00 89.19 535 LEU A O 1
ATOM 4219 N N . ASP A 1 536 ? -3.228 -12.296 29.689 1.00 88.69 536 ASP A N 1
ATOM 4220 C CA . ASP A 1 536 ? -3.411 -11.090 30.516 1.00 88.69 536 ASP A CA 1
ATOM 4221 C C . ASP A 1 536 ? -2.932 -11.337 31.954 1.00 88.69 536 ASP A C 1
ATOM 4223 O O . ASP A 1 536 ? -1.993 -10.699 32.437 1.00 88.69 536 ASP A O 1
ATOM 4227 N N . LYS A 1 537 ? -3.479 -12.371 32.604 1.00 88.44 537 LYS A N 1
ATOM 4228 C CA . LYS A 1 537 ? -3.105 -12.743 33.971 1.00 88.44 537 LYS A CA 1
ATOM 4229 C C . LYS A 1 537 ? -1.618 -13.087 34.102 1.00 88.44 537 LYS A C 1
ATOM 4231 O O . LYS A 1 537 ? -1.024 -12.848 35.153 1.00 88.44 537 LYS A O 1
ATOM 4236 N N . ALA A 1 538 ? -1.000 -13.646 33.065 1.00 88.25 538 ALA A N 1
ATOM 4237 C CA . ALA A 1 538 ? 0.431 -13.928 33.039 1.00 88.25 538 ALA A CA 1
ATOM 4238 C C . ALA A 1 538 ? 1.279 -12.650 32.882 1.00 88.25 538 ALA A C 1
ATOM 4240 O O . ALA A 1 538 ? 2.324 -12.534 33.533 1.00 88.25 538 ALA A O 1
ATOM 4241 N N . MET A 1 539 ? 0.823 -11.694 32.067 1.00 88.81 539 MET A N 1
ATOM 4242 C CA . MET A 1 539 ? 1.540 -10.460 31.734 1.00 88.81 539 MET A CA 1
ATOM 4243 C C . MET A 1 539 ? 1.408 -9.376 32.815 1.00 88.81 539 MET A C 1
ATOM 4245 O O . MET A 1 539 ? 2.406 -8.768 33.198 1.00 88.81 539 MET A O 1
ATOM 4249 N N . ASN A 1 540 ? 0.238 -9.236 33.439 1.00 81.62 540 ASN A N 1
ATOM 4250 C CA . ASN A 1 540 ? 0.048 -8.363 34.606 1.00 81.62 540 ASN A CA 1
ATOM 4251 C C . ASN A 1 540 ? 0.869 -8.816 35.837 1.00 81.62 540 ASN A C 1
ATOM 4253 O O . ASN A 1 540 ? 1.093 -8.048 36.767 1.00 81.62 540 ASN A O 1
ATOM 4257 N N . ASN A 1 541 ? 1.410 -10.042 35.819 1.00 79.69 541 ASN A N 1
ATOM 4258 C CA . ASN A 1 541 ? 2.359 -10.557 36.811 1.00 79.69 541 ASN A CA 1
ATOM 4259 C C . ASN A 1 541 ? 3.842 -10.449 36.372 1.00 79.69 541 ASN A C 1
ATOM 4261 O O . ASN A 1 541 ? 4.684 -11.187 36.886 1.00 79.69 541 ASN A O 1
ATOM 4265 N N . LEU A 1 542 ? 4.207 -9.577 35.421 1.00 83.00 542 LEU A N 1
ATOM 4266 C CA . LEU A 1 542 ? 5.614 -9.354 35.023 1.00 83.00 542 LEU A CA 1
ATOM 4267 C C . LEU A 1 542 ? 6.409 -8.412 35.949 1.00 83.00 542 LEU A C 1
ATOM 4269 O O . LEU A 1 542 ? 7.633 -8.321 35.819 1.00 83.00 542 LEU A O 1
ATOM 4273 N N . GLY A 1 543 ? 5.744 -7.694 36.860 1.00 80.94 543 GLY A N 1
ATOM 4274 C CA . GLY A 1 543 ? 6.394 -6.723 37.748 1.00 80.94 543 GLY A CA 1
ATOM 4275 C C . GLY A 1 543 ? 7.088 -5.607 36.963 1.00 80.94 543 GLY A C 1
ATOM 4276 O O . GLY A 1 543 ? 8.317 -5.507 36.973 1.00 80.94 543 GLY A O 1
ATOM 4277 N N . LEU A 1 544 ? 6.311 -4.801 36.234 1.00 77.38 544 LEU A N 1
ATOM 4278 C CA . LEU A 1 544 ? 6.794 -3.708 35.375 1.00 77.38 544 LEU A CA 1
ATOM 4279 C C . LEU A 1 544 ? 6.659 -2.321 36.034 1.00 77.38 544 LEU A C 1
ATOM 4281 O O . LEU A 1 544 ? 6.574 -1.307 35.344 1.00 77.38 544 LEU A O 1
ATOM 4285 N N . GLY A 1 545 ? 6.635 -2.278 37.370 1.00 81.75 545 GLY A N 1
ATOM 4286 C CA . GLY A 1 545 ? 6.390 -1.056 38.136 1.00 81.75 545 GLY A CA 1
ATOM 4287 C C . GLY A 1 545 ? 4.934 -0.608 38.016 1.00 81.75 545 GLY A C 1
ATOM 4288 O O . GLY A 1 545 ? 4.028 -1.399 38.255 1.00 81.75 545 GLY A O 1
ATOM 4289 N N . GLU A 1 546 ? 4.736 0.650 37.630 1.00 78.56 546 GLU A N 1
ATOM 4290 C CA . GLU A 1 546 ? 3.430 1.305 37.451 1.00 78.56 546 GLU A CA 1
ATOM 4291 C C . GLU A 1 546 ? 2.821 1.067 36.051 1.00 78.56 546 GLU A C 1
ATOM 4293 O O . GLU A 1 546 ? 1.852 1.720 35.672 1.00 78.56 546 GLU A O 1
ATOM 4298 N N . GLY A 1 547 ? 3.412 0.179 35.244 1.00 79.44 547 GLY A N 1
ATOM 4299 C CA . GLY A 1 547 ? 2.903 -0.170 33.918 1.00 79.44 547 GLY A CA 1
ATOM 4300 C C . GLY A 1 547 ? 2.224 -1.537 33.867 1.00 79.44 547 GLY A C 1
ATOM 4301 O O . GLY A 1 547 ? 2.695 -2.502 34.476 1.00 79.44 547 GLY A O 1
ATOM 4302 N N . TYR A 1 548 ? 1.144 -1.616 33.095 1.00 81.56 548 TYR A N 1
ATOM 4303 C CA . TYR A 1 548 ? 0.352 -2.817 32.825 1.00 81.56 548 TYR A CA 1
ATOM 4304 C C . TYR A 1 548 ? 0.541 -3.290 31.374 1.00 81.56 548 TYR A C 1
ATOM 4306 O O . TYR A 1 548 ? 1.229 -2.639 30.581 1.00 81.56 548 TYR A O 1
ATOM 4314 N N . VAL A 1 549 ? -0.002 -4.467 31.038 1.00 85.69 549 VAL A N 1
ATOM 4315 C CA . VAL A 1 549 ? 0.154 -5.070 29.704 1.00 85.69 549 VAL A CA 1
ATOM 4316 C C . VAL A 1 549 ? -1.182 -5.577 29.180 1.00 85.69 549 VAL A C 1
ATOM 4318 O O . VAL A 1 549 ? -1.695 -6.583 29.663 1.00 85.69 549 VAL A O 1
ATOM 4321 N N . VAL A 1 550 ? -1.706 -4.920 28.147 1.00 83.94 550 VAL A N 1
ATOM 4322 C CA . VAL A 1 550 ? -2.984 -5.271 27.511 1.00 83.94 550 VAL A CA 1
ATOM 4323 C C . VAL A 1 550 ? -2.736 -6.227 26.334 1.00 83.94 550 VAL A C 1
ATOM 4325 O O . VAL A 1 550 ? -2.006 -5.851 25.416 1.00 83.94 550 VAL A O 1
ATOM 4328 N N . PRO A 1 551 ? -3.305 -7.448 26.304 1.00 87.44 551 PRO A N 1
ATOM 4329 C CA . PRO A 1 551 ? -3.248 -8.326 25.136 1.00 87.44 551 PRO A CA 1
ATOM 4330 C C . PRO A 1 551 ? -4.433 -8.092 24.180 1.00 87.44 551 PRO A C 1
ATOM 4332 O O . PRO A 1 551 ? -5.593 -8.239 24.569 1.00 87.44 551 PRO A O 1
ATOM 4335 N N . ILE A 1 552 ? -4.151 -7.801 22.904 1.00 82.69 552 ILE A N 1
ATOM 4336 C CA . ILE A 1 552 ? -5.164 -7.657 21.840 1.00 82.69 552 ILE A CA 1
ATOM 4337 C C . ILE A 1 552 ? -4.963 -8.740 20.774 1.00 82.69 552 ILE A C 1
ATOM 4339 O O . ILE A 1 552 ? -3.907 -8.826 20.139 1.00 82.69 552 ILE A O 1
ATOM 4343 N N . ASN A 1 553 ? -5.976 -9.586 20.571 1.00 84.12 553 ASN A N 1
ATOM 4344 C CA . ASN A 1 553 ? -5.903 -10.719 19.646 1.00 84.12 553 ASN A CA 1
ATOM 4345 C C . ASN A 1 553 ? -5.783 -10.289 18.174 1.00 84.12 553 ASN A C 1
ATOM 4347 O O . ASN A 1 553 ? -6.455 -9.369 17.714 1.00 84.12 553 ASN A O 1
ATOM 4351 N N . ARG A 1 554 ? -4.995 -11.036 17.392 1.00 80.38 554 ARG A N 1
ATOM 4352 C CA . ARG A 1 554 ? -4.868 -10.909 15.929 1.00 80.38 554 ARG A CA 1
ATOM 4353 C C . ARG A 1 554 ? -5.193 -12.252 15.261 1.00 80.38 554 ARG A C 1
ATOM 4355 O O . ARG A 1 554 ? -5.236 -13.279 15.920 1.00 80.38 554 ARG A O 1
ATOM 4362 N N . GLU A 1 555 ? -5.367 -12.279 13.935 1.00 76.75 555 GLU A N 1
ATOM 4363 C CA . GLU A 1 555 ? -5.650 -13.515 13.151 1.00 76.75 555 GLU A CA 1
ATOM 4364 C C . GLU A 1 555 ? -4.674 -14.669 13.391 1.00 76.75 555 GLU A C 1
ATOM 4366 O O . GLU A 1 555 ? -4.968 -15.838 13.154 1.00 76.75 555 GLU A O 1
ATOM 4371 N N . ARG A 1 556 ? -3.449 -14.276 13.720 1.00 81.25 556 ARG A N 1
ATOM 4372 C CA . ARG A 1 556 ? -2.224 -15.054 13.647 1.00 81.25 556 ARG A CA 1
ATOM 4373 C C . ARG A 1 556 ? -1.295 -14.573 14.748 1.00 81.25 556 ARG A C 1
ATOM 4375 O O . ARG A 1 556 ? -0.162 -14.180 14.481 1.00 81.25 556 ARG A O 1
ATOM 4382 N N . GLY A 1 557 ? -1.819 -14.502 15.968 1.00 86.62 557 GLY A N 1
ATOM 4383 C CA . GLY A 1 557 ? -1.087 -13.977 17.108 1.00 86.62 557 GLY A CA 1
ATOM 4384 C C . GLY A 1 557 ? -1.893 -13.112 18.063 1.00 86.62 557 GLY A C 1
ATOM 4385 O O . GLY A 1 557 ? -3.123 -13.120 18.088 1.00 86.62 557 GLY A O 1
ATOM 4386 N N . VAL A 1 558 ? -1.148 -12.342 18.843 1.00 86.94 558 VAL A N 1
ATOM 4387 C CA . VAL A 1 558 ? -1.627 -11.376 19.829 1.00 86.94 558 VAL A CA 1
ATOM 4388 C C . VAL A 1 558 ? -0.559 -10.295 19.996 1.00 86.94 558 VAL A C 1
ATOM 4390 O O . VAL A 1 558 ? 0.639 -10.589 19.970 1.00 86.94 558 VAL A O 1
ATOM 4393 N N . ASP A 1 559 ? -0.994 -9.051 20.155 1.00 85.69 559 ASP A N 1
ATOM 4394 C CA . ASP A 1 559 ? -0.119 -7.919 20.449 1.00 85.69 559 ASP A CA 1
ATOM 4395 C C . ASP A 1 559 ? -0.242 -7.552 21.931 1.00 85.69 559 ASP A C 1
ATOM 4397 O O . ASP A 1 559 ? -1.348 -7.414 22.449 1.00 85.69 559 ASP A O 1
ATOM 4401 N N . LEU A 1 560 ? 0.895 -7.411 22.612 1.00 86.75 560 LEU A N 1
ATOM 4402 C CA . LEU A 1 560 ? 1.002 -6.998 24.009 1.00 86.75 560 LEU A CA 1
ATOM 4403 C C . LEU A 1 560 ? 1.377 -5.516 24.078 1.00 86.75 560 LEU A C 1
ATOM 4405 O O . LEU A 1 560 ? 2.508 -5.156 23.751 1.00 86.75 560 LEU A O 1
ATOM 4409 N N . TYR A 1 561 ? 0.455 -4.666 24.516 1.00 80.19 561 TYR A N 1
ATOM 4410 C CA . TYR A 1 561 ? 0.665 -3.223 24.649 1.00 80.19 561 TYR A CA 1
ATOM 4411 C C . TYR A 1 561 ? 1.170 -2.926 26.050 1.00 80.19 561 TYR A C 1
ATOM 4413 O O . TYR A 1 561 ? 0.445 -3.159 27.014 1.00 80.19 561 TYR A O 1
ATOM 4421 N N . TYR A 1 562 ? 2.390 -2.405 26.167 1.00 82.00 562 TYR A N 1
ATOM 4422 C CA . TYR A 1 562 ? 2.849 -1.802 27.410 1.00 82.00 562 TYR A CA 1
ATOM 4423 C C . TYR A 1 562 ? 2.284 -0.387 27.542 1.00 82.00 562 TYR A C 1
ATOM 4425 O O . TYR A 1 562 ? 2.484 0.467 26.669 1.00 82.00 562 TYR A O 1
ATOM 4433 N N . THR A 1 563 ? 1.608 -0.158 28.659 1.00 75.19 563 THR A N 1
ATOM 4434 C CA . THR A 1 563 ? 0.876 1.062 29.005 1.00 75.19 563 THR A CA 1
ATOM 4435 C C . THR A 1 563 ? 1.237 1.482 30.422 1.00 75.19 563 THR A C 1
ATOM 4437 O O . THR A 1 563 ? 1.366 0.642 31.311 1.00 75.19 563 THR A O 1
ATOM 4440 N N . THR A 1 564 ? 1.410 2.781 30.648 1.00 74.75 564 THR A N 1
ATOM 4441 C CA . THR A 1 564 ? 1.688 3.340 31.974 1.00 74.75 564 THR A CA 1
ATOM 4442 C C . THR A 1 564 ? 1.163 4.765 32.061 1.00 74.75 564 THR A C 1
ATOM 4444 O O . THR A 1 564 ? 1.334 5.555 31.133 1.00 74.75 564 THR A O 1
ATOM 4447 N N . ASP A 1 565 ? 0.541 5.091 33.191 1.00 70.56 565 ASP A N 1
ATOM 4448 C CA . ASP A 1 565 ? -0.058 6.407 33.432 1.00 70.56 565 ASP A CA 1
ATOM 4449 C C . ASP A 1 565 ? 0.989 7.430 33.927 1.00 70.56 565 ASP A C 1
ATOM 4451 O O . ASP A 1 565 ? 0.700 8.619 34.080 1.00 70.56 565 ASP A O 1
ATOM 4455 N N . ASN A 1 566 ? 2.228 6.980 34.173 1.00 73.69 566 ASN A N 1
ATOM 4456 C CA . ASN A 1 566 ? 3.355 7.821 34.560 1.00 73.69 566 ASN A CA 1
ATOM 4457 C C . ASN A 1 566 ? 4.257 8.110 33.340 1.00 73.69 566 ASN A C 1
ATOM 4459 O O . ASN A 1 566 ? 5.062 7.257 32.957 1.00 73.69 566 ASN A O 1
ATOM 4463 N N . PRO A 1 567 ? 4.220 9.328 32.760 1.00 67.81 567 PRO A N 1
ATOM 4464 C CA . PRO A 1 567 ? 4.981 9.665 31.551 1.00 67.81 567 PRO A CA 1
ATOM 4465 C C . PRO A 1 567 ? 6.506 9.711 31.756 1.00 67.81 567 PRO A C 1
ATOM 4467 O O . PRO A 1 567 ? 7.244 9.917 30.797 1.00 67.81 567 PRO A O 1
ATOM 4470 N N . ASN A 1 568 ? 6.994 9.531 32.989 1.00 74.88 568 ASN A N 1
ATOM 4471 C CA . ASN A 1 568 ? 8.422 9.461 33.308 1.00 74.88 568 ASN A CA 1
ATOM 4472 C C . ASN A 1 568 ? 8.970 8.018 33.280 1.00 74.88 568 ASN A C 1
ATOM 4474 O O . ASN A 1 568 ? 10.176 7.821 33.440 1.00 74.88 568 ASN A O 1
ATOM 4478 N N . VAL A 1 569 ? 8.111 7.003 33.111 1.00 69.56 569 VAL A N 1
ATOM 4479 C CA . VAL A 1 569 ? 8.519 5.592 33.061 1.00 69.56 569 VAL A CA 1
ATOM 4480 C C . VAL A 1 569 ? 8.976 5.234 31.647 1.00 69.56 569 VAL A C 1
ATOM 4482 O O . VAL A 1 569 ? 8.194 4.834 30.786 1.00 69.56 569 VAL A O 1
ATOM 4485 N N . THR A 1 570 ? 10.281 5.356 31.406 1.00 69.12 570 THR A N 1
ATOM 4486 C CA . THR A 1 570 ? 10.914 4.837 30.187 1.00 69.12 570 THR A CA 1
ATOM 4487 C C . THR A 1 570 ? 10.909 3.308 30.209 1.00 69.12 570 THR A C 1
ATOM 4489 O O . THR A 1 570 ? 11.507 2.694 31.094 1.00 69.12 570 THR A O 1
ATOM 4492 N N . LEU A 1 571 ? 10.278 2.684 29.213 1.00 70.19 571 LEU A N 1
ATOM 4493 C CA . LEU A 1 571 ? 10.292 1.231 29.050 1.00 70.19 571 LEU A CA 1
ATOM 4494 C C . LEU A 1 571 ? 11.696 0.739 28.666 1.00 70.19 571 LEU A C 1
ATOM 4496 O O . LEU A 1 571 ? 12.182 1.015 27.571 1.00 70.19 571 LEU A O 1
ATOM 4500 N N . ASP A 1 572 ? 12.322 -0.066 29.526 1.00 77.69 572 ASP A N 1
ATOM 4501 C CA . ASP A 1 572 ? 13.411 -0.950 29.102 1.00 77.69 572 ASP A CA 1
ATOM 4502 C C . ASP A 1 572 ? 12.818 -2.060 28.224 1.00 77.69 572 ASP A C 1
ATOM 4504 O O . ASP A 1 572 ? 12.344 -3.081 28.725 1.00 77.69 572 ASP A O 1
ATOM 4508 N N . LEU A 1 573 ? 12.817 -1.850 26.905 1.00 73.19 573 LEU A N 1
ATOM 4509 C CA . LEU A 1 573 ? 12.275 -2.808 25.943 1.00 73.19 573 LEU A CA 1
ATOM 4510 C C . LEU A 1 573 ? 13.019 -4.154 25.968 1.00 73.19 573 LEU A C 1
ATOM 4512 O O . LEU A 1 573 ? 12.393 -5.195 25.775 1.00 73.19 573 LEU A O 1
ATOM 4516 N N . ALA A 1 574 ? 14.326 -4.167 26.243 1.00 78.38 574 ALA A N 1
ATOM 4517 C CA . ALA A 1 574 ? 15.094 -5.409 26.319 1.00 78.38 574 ALA A CA 1
ATOM 4518 C C . ALA A 1 574 ? 14.725 -6.207 27.582 1.00 78.38 574 ALA A C 1
ATOM 4520 O O . ALA A 1 574 ? 14.496 -7.417 27.514 1.00 78.38 574 ALA A O 1
ATOM 4521 N N . GLY A 1 575 ? 14.591 -5.525 28.723 1.00 82.25 575 GLY A N 1
ATOM 4522 C CA . GLY A 1 575 ? 14.072 -6.099 29.962 1.00 82.25 575 GLY A CA 1
ATOM 4523 C C . GLY A 1 575 ? 12.609 -6.536 29.856 1.00 82.25 575 GLY A C 1
ATOM 4524 O O . GLY A 1 575 ? 12.255 -7.598 30.367 1.00 82.25 575 GLY A O 1
ATOM 4525 N N . PHE A 1 576 ? 11.763 -5.773 29.157 1.00 82.62 576 PHE A N 1
ATOM 4526 C CA . PHE A 1 576 ? 10.364 -6.119 28.895 1.00 82.62 576 PHE A CA 1
ATOM 4527 C C . PHE A 1 576 ? 10.245 -7.360 28.012 1.00 82.62 576 PHE A C 1
ATOM 4529 O O . PHE A 1 576 ? 9.590 -8.316 28.421 1.00 82.62 576 PHE A O 1
ATOM 4536 N N . GLN A 1 577 ? 10.934 -7.399 26.867 1.00 82.12 577 GLN A N 1
ATOM 4537 C CA . GLN A 1 577 ? 10.971 -8.581 26.007 1.00 82.12 577 GLN A CA 1
ATOM 4538 C C . GLN A 1 577 ? 11.485 -9.806 26.777 1.00 82.12 577 GLN A C 1
ATOM 4540 O O . GLN A 1 577 ? 10.829 -10.841 26.770 1.00 82.12 577 GLN A O 1
ATOM 4545 N N . SER A 1 578 ? 12.598 -9.681 27.507 1.00 83.81 578 SER A N 1
ATOM 4546 C CA . SER A 1 578 ? 13.154 -10.774 28.318 1.00 83.81 578 SER A CA 1
ATOM 4547 C C . SER A 1 578 ? 12.150 -11.303 29.357 1.00 83.81 578 SER A C 1
ATOM 4549 O O . SER A 1 578 ? 11.978 -12.515 29.504 1.00 83.81 578 SER A O 1
ATOM 4551 N N . LYS A 1 579 ? 11.411 -10.406 30.026 1.00 87.56 579 LYS A N 1
ATOM 4552 C CA . LYS A 1 579 ? 10.324 -10.752 30.958 1.00 87.56 579 LYS A CA 1
ATOM 4553 C C . LYS A 1 579 ? 9.145 -11.441 30.263 1.00 87.56 579 LYS A C 1
ATOM 4555 O O . LYS A 1 579 ? 8.642 -12.437 30.785 1.00 87.56 579 LYS A O 1
ATOM 4560 N N . VAL A 1 580 ? 8.714 -10.943 29.102 1.00 85.88 580 VAL A N 1
ATOM 4561 C CA . VAL A 1 580 ? 7.657 -11.564 28.288 1.00 85.88 580 VAL A CA 1
ATOM 4562 C C . VAL A 1 580 ? 8.091 -12.962 27.854 1.00 85.88 580 VAL A C 1
ATOM 4564 O O . VAL A 1 580 ? 7.397 -13.922 28.174 1.00 85.88 580 VAL A O 1
ATOM 4567 N N . ASP A 1 581 ? 9.258 -13.111 27.228 1.00 84.31 581 ASP A N 1
ATOM 4568 C CA . ASP A 1 581 ? 9.799 -14.395 26.769 1.00 84.31 581 ASP A CA 1
ATOM 4569 C C . ASP A 1 581 ? 9.941 -15.390 27.941 1.00 84.31 581 ASP A C 1
ATOM 4571 O O . ASP A 1 581 ? 9.509 -16.543 27.842 1.00 84.31 581 ASP A O 1
ATOM 4575 N N . GLN A 1 582 ? 10.445 -14.952 29.104 1.00 86.31 582 GLN A N 1
ATOM 4576 C CA . GLN A 1 582 ? 10.487 -15.771 30.322 1.00 86.31 582 GLN A CA 1
ATOM 4577 C C . GLN A 1 582 ? 9.086 -16.238 30.752 1.00 86.31 582 GLN A C 1
ATOM 4579 O O . GLN A 1 582 ? 8.906 -17.400 31.126 1.00 86.31 582 GLN A O 1
ATOM 4584 N N . ARG A 1 583 ? 8.077 -15.361 30.697 1.00 87.88 583 ARG A N 1
ATOM 4585 C CA . ARG A 1 583 ? 6.701 -15.688 31.090 1.00 87.88 583 ARG A CA 1
ATOM 4586 C C . ARG A 1 583 ? 6.001 -16.583 30.069 1.00 87.88 583 ARG A C 1
ATOM 4588 O O . ARG A 1 583 ? 5.334 -17.527 30.490 1.00 87.88 583 ARG A O 1
ATOM 4595 N N . LEU A 1 584 ? 6.189 -16.369 28.767 1.00 85.31 584 LEU A N 1
ATOM 4596 C CA . LEU A 1 584 ? 5.666 -17.241 27.707 1.00 85.31 584 LEU A CA 1
ATOM 4597 C C . LEU A 1 584 ? 6.196 -18.672 27.855 1.00 85.31 584 LEU A C 1
ATOM 4599 O O . LEU A 1 584 ? 5.424 -19.624 27.767 1.00 85.31 584 LEU A O 1
ATOM 4603 N N . ASN A 1 585 ? 7.469 -18.837 28.228 1.00 82.69 585 ASN A N 1
ATOM 4604 C CA . ASN A 1 585 ? 8.038 -20.148 28.555 1.00 82.69 585 ASN A CA 1
ATOM 4605 C C . ASN A 1 585 ? 7.333 -20.862 29.733 1.00 82.69 585 ASN A C 1
ATOM 4607 O O . ASN A 1 585 ? 7.388 -22.091 29.817 1.00 82.69 585 ASN A O 1
ATOM 4611 N N . THR A 1 586 ? 6.611 -20.151 30.611 1.00 83.69 586 THR A N 1
ATOM 4612 C CA . THR A 1 586 ? 5.783 -20.771 31.672 1.00 83.69 586 THR A CA 1
ATOM 4613 C C . THR A 1 586 ? 4.387 -21.207 31.205 1.00 83.69 586 THR A C 1
ATOM 4615 O O . THR A 1 586 ? 3.739 -21.995 31.891 1.00 83.69 586 THR A O 1
ATOM 4618 N N . LEU A 1 587 ? 3.922 -20.759 30.033 1.00 82.19 587 LEU A N 1
ATOM 4619 C CA . LEU A 1 587 ? 2.598 -21.094 29.503 1.00 82.19 587 LEU A CA 1
ATOM 4620 C C . LEU A 1 587 ? 2.645 -22.411 28.720 1.00 82.19 587 LEU A C 1
ATOM 4622 O O . LEU A 1 587 ? 3.219 -22.498 27.640 1.00 82.19 587 LEU A O 1
ATOM 4626 N N . ASN A 1 588 ? 2.026 -23.459 29.267 1.00 75.81 588 ASN A N 1
ATOM 4627 C CA . ASN A 1 588 ? 2.022 -24.802 28.667 1.00 75.81 588 ASN A CA 1
ATOM 4628 C C . ASN A 1 588 ? 0.975 -25.001 27.552 1.00 75.81 588 ASN A C 1
ATOM 4630 O O . ASN A 1 588 ? 0.929 -26.080 26.971 1.00 75.81 588 ASN A O 1
ATOM 4634 N N . TRP A 1 589 ? 0.131 -24.001 27.275 1.00 73.75 589 TRP A N 1
ATOM 4635 C CA . TRP A 1 589 ? -0.898 -24.053 26.225 1.00 73.75 589 TRP A CA 1
ATOM 4636 C C . TRP A 1 589 ? -0.431 -23.476 24.878 1.00 73.75 589 TRP A C 1
ATOM 4638 O O . TRP A 1 589 ? -1.022 -23.778 23.843 1.00 73.75 589 TRP A O 1
ATOM 4648 N N . ILE A 1 590 ? 0.644 -22.681 24.873 1.00 67.94 590 ILE A N 1
ATOM 4649 C CA . ILE A 1 590 ? 1.356 -22.307 23.648 1.00 67.94 590 ILE A CA 1
ATOM 4650 C C . ILE A 1 590 ? 2.172 -23.538 23.231 1.00 67.94 590 ILE A C 1
ATOM 4652 O O . ILE A 1 590 ? 2.896 -24.090 24.062 1.00 67.94 590 ILE A O 1
ATOM 4656 N N . ASP A 1 591 ? 2.041 -24.007 21.985 1.00 62.62 591 ASP A N 1
ATOM 4657 C CA . ASP A 1 591 ? 2.633 -25.289 21.579 1.00 62.62 591 ASP A CA 1
ATOM 4658 C C . ASP A 1 591 ? 4.163 -25.220 21.456 1.00 62.62 591 ASP A C 1
ATOM 4660 O O . ASP A 1 591 ? 4.735 -24.894 20.415 1.00 62.62 591 ASP A O 1
ATOM 4664 N N . LYS A 1 592 ? 4.828 -25.609 22.545 1.00 57.78 592 LYS A N 1
ATOM 4665 C CA . LYS A 1 592 ? 6.288 -25.706 22.671 1.00 57.78 592 LYS A CA 1
ATOM 4666 C C . LYS A 1 592 ? 6.923 -26.698 21.686 1.00 57.78 592 LYS A C 1
ATOM 4668 O O . LYS A 1 592 ? 8.132 -26.632 21.478 1.00 57.78 592 LYS A O 1
ATOM 4673 N N . ASN A 1 593 ? 6.142 -27.590 21.070 1.00 50.94 593 ASN A N 1
ATOM 4674 C CA . ASN A 1 593 ? 6.622 -28.533 20.055 1.00 50.94 593 ASN A CA 1
ATOM 4675 C C . ASN A 1 593 ? 6.630 -27.923 18.644 1.00 50.94 593 ASN A C 1
ATOM 4677 O O . ASN A 1 593 ? 7.290 -28.459 17.754 1.00 50.94 593 ASN A O 1
ATOM 4681 N N . ASN A 1 594 ? 5.962 -26.781 18.447 1.00 54.19 594 ASN A N 1
ATOM 4682 C CA . ASN A 1 594 ? 5.991 -26.003 17.213 1.00 54.19 594 ASN A CA 1
ATOM 4683 C C . ASN A 1 594 ? 6.636 -24.617 17.441 1.00 54.19 594 ASN A C 1
ATOM 4685 O O . ASN A 1 594 ? 5.973 -23.589 17.276 1.00 54.19 594 ASN A O 1
ATOM 4689 N N . PRO A 1 595 ? 7.943 -24.538 17.775 1.00 50.22 595 PRO A N 1
ATOM 4690 C CA . PRO A 1 595 ? 8.638 -23.261 17.962 1.00 50.22 595 PRO A CA 1
ATOM 4691 C C . PRO A 1 595 ? 8.704 -22.417 16.676 1.00 50.22 595 PRO A C 1
ATOM 4693 O O . PRO A 1 595 ? 8.954 -21.220 16.745 1.00 50.22 595 PRO A O 1
ATOM 4696 N N . ALA A 1 596 ? 8.430 -23.007 15.505 1.00 45.00 596 ALA A N 1
ATOM 4697 C CA . ALA A 1 596 ? 8.283 -22.280 14.245 1.00 45.00 596 ALA A CA 1
ATOM 4698 C C . ALA A 1 596 ? 6.965 -21.481 14.141 1.00 45.00 596 ALA A C 1
ATOM 4700 O O . ALA A 1 596 ? 6.839 -20.644 13.248 1.00 45.00 596 ALA A O 1
ATOM 4701 N N . SER A 1 597 ? 5.994 -21.715 15.035 1.00 48.81 597 SER A N 1
ATOM 4702 C CA . SER A 1 597 ? 4.764 -20.914 15.118 1.00 48.81 597 SER A CA 1
ATOM 4703 C C . SER A 1 597 ? 4.957 -19.588 15.861 1.00 48.81 597 SER A C 1
ATOM 4705 O O . SER A 1 597 ? 4.261 -18.627 15.545 1.00 48.81 597 SER A O 1
ATOM 4707 N N . ILE A 1 598 ? 5.920 -19.512 16.791 1.00 54.50 598 ILE A N 1
ATOM 4708 C CA . ILE A 1 598 ? 6.149 -18.357 17.671 1.00 54.50 598 ILE A CA 1
ATOM 4709 C C . ILE A 1 598 ? 7.236 -17.452 17.073 1.00 54.50 598 ILE A C 1
ATOM 4711 O O . ILE A 1 598 ? 8.399 -17.495 17.473 1.00 54.50 598 ILE A O 1
ATOM 4715 N N . ALA A 1 599 ? 6.867 -16.607 16.111 1.00 56.84 599 ALA A N 1
ATOM 4716 C CA . ALA A 1 599 ? 7.740 -15.513 15.683 1.00 56.84 599 ALA A CA 1
ATOM 4717 C C . ALA A 1 599 ? 7.448 -14.265 16.528 1.00 56.84 599 ALA A C 1
ATOM 4719 O O . ALA A 1 599 ? 6.325 -13.761 16.521 1.00 56.84 599 ALA A O 1
ATOM 4720 N N . THR A 1 600 ? 8.442 -13.743 17.242 1.00 57.66 600 THR A N 1
ATOM 4721 C CA . THR A 1 600 ? 8.304 -12.505 18.021 1.00 57.66 600 THR A CA 1
ATOM 4722 C C . THR A 1 600 ? 8.679 -11.282 17.183 1.00 57.66 600 THR A C 1
ATOM 4724 O O . THR A 1 600 ? 9.549 -11.340 16.313 1.00 57.66 600 THR A O 1
ATOM 4727 N N . GLY A 1 601 ? 8.004 -10.161 17.424 1.00 54.84 601 GLY A N 1
ATOM 4728 C CA . GLY A 1 601 ? 8.321 -8.857 16.839 1.00 54.84 601 GLY A CA 1
ATOM 4729 C C . GLY A 1 601 ? 7.864 -7.730 17.761 1.00 54.84 601 GLY A C 1
ATOM 4730 O O . GLY A 1 601 ? 7.255 -7.990 18.796 1.00 54.84 601 GLY A O 1
ATOM 4731 N N . SER A 1 602 ? 8.120 -6.473 17.405 1.00 53.41 602 SER A N 1
ATOM 4732 C CA . SER A 1 602 ? 7.588 -5.337 18.163 1.00 53.41 602 SER A CA 1
ATOM 4733 C C . SER A 1 602 ? 7.276 -4.131 17.284 1.00 53.41 602 SER A C 1
ATOM 4735 O O . SER A 1 602 ? 7.864 -3.953 16.217 1.00 53.41 602 SER A O 1
ATOM 4737 N N . ALA A 1 603 ? 6.316 -3.331 17.747 1.00 54.25 603 ALA A N 1
ATOM 4738 C CA . ALA A 1 603 ? 5.812 -2.129 17.101 1.00 54.25 603 ALA A CA 1
ATOM 4739 C C . ALA A 1 603 ? 5.749 -0.954 18.096 1.00 54.25 603 ALA A C 1
ATOM 4741 O O . ALA A 1 603 ? 5.881 -1.130 19.309 1.00 54.25 603 ALA A O 1
ATOM 4742 N N . GLN A 1 604 ? 5.528 0.258 17.582 1.00 53.06 604 GLN A N 1
ATOM 4743 C CA . GLN A 1 604 ? 5.520 1.484 18.379 1.00 53.06 604 GLN A CA 1
ATOM 4744 C C . GLN A 1 604 ? 4.150 2.166 18.361 1.00 53.06 604 GLN A C 1
ATOM 4746 O O . GLN A 1 604 ? 3.623 2.536 17.305 1.00 53.06 604 GLN A O 1
ATOM 4751 N N . HIS A 1 605 ? 3.622 2.445 19.549 1.00 49.88 605 HIS A N 1
ATOM 4752 C CA . HIS A 1 605 ? 2.568 3.427 19.736 1.00 49.88 605 HIS A CA 1
ATOM 4753 C C . HIS A 1 605 ? 3.134 4.835 19.495 1.00 49.88 605 HIS A C 1
ATOM 4755 O O . HIS A 1 605 ? 3.709 5.459 20.382 1.00 49.88 605 HIS A O 1
ATOM 4761 N N . LYS A 1 606 ? 2.986 5.331 18.261 1.00 50.09 606 LYS A N 1
ATOM 4762 C CA . LYS A 1 606 ? 3.187 6.750 17.915 1.00 50.09 606 LYS A CA 1
ATOM 4763 C C . LYS A 1 606 ? 1.905 7.584 18.041 1.00 50.09 606 LYS A C 1
ATOM 4765 O O . LYS A 1 606 ? 1.913 8.749 17.658 1.00 50.09 606 LYS A O 1
ATOM 4770 N N . GLY A 1 607 ? 0.810 6.995 18.520 1.00 42.09 607 GLY A N 1
ATOM 4771 C CA . GLY A 1 607 ? -0.429 7.725 18.734 1.00 42.09 607 GLY A CA 1
ATOM 4772 C C . GLY A 1 607 ? -0.352 8.661 19.927 1.00 42.09 607 GLY A C 1
ATOM 4773 O O . GLY A 1 607 ? 0.293 8.372 20.936 1.00 42.09 607 GLY A O 1
ATOM 4774 N N . GLU A 1 608 ? -1.096 9.750 19.822 1.00 47.31 608 GLU A N 1
ATOM 4775 C CA . GLU A 1 608 ? -1.595 10.464 20.985 1.00 47.31 608 GLU A CA 1
ATOM 4776 C C . GLU A 1 608 ? -2.821 9.688 21.488 1.00 47.31 608 GLU A C 1
ATOM 4778 O O . GLU A 1 608 ? -3.722 9.365 20.708 1.00 47.31 608 GLU A O 1
ATOM 4783 N N . TYR A 1 609 ? -2.858 9.347 22.778 1.00 41.47 609 TYR A N 1
ATOM 4784 C CA . TYR A 1 609 ? -4.107 8.911 23.395 1.00 41.47 609 TYR A CA 1
ATOM 4785 C C . TYR A 1 609 ? -4.998 10.143 23.530 1.00 41.47 609 TYR A C 1
ATOM 4787 O O . TYR A 1 609 ? -4.693 11.037 24.320 1.00 41.47 609 TYR A O 1
ATOM 4795 N N . LEU A 1 610 ? -6.107 10.184 22.790 1.00 41.16 610 LEU A N 1
ATOM 4796 C CA . LEU A 1 610 ? -7.132 11.213 22.958 1.00 41.16 610 LEU A CA 1
ATOM 4797 C C . LEU A 1 610 ? -7.946 10.910 24.218 1.00 41.16 610 LEU A C 1
ATOM 4799 O O . LEU A 1 610 ? -9.093 10.475 24.139 1.00 41.16 610 LEU A O 1
ATOM 4803 N N . THR A 1 611 ? -7.306 11.073 25.377 1.00 38.00 611 THR A N 1
ATOM 4804 C CA . THR A 1 611 ? -7.939 10.903 26.686 1.00 38.00 611 THR A CA 1
ATOM 4805 C C . THR A 1 611 ? -8.905 12.048 26.979 1.00 38.00 611 THR A C 1
ATOM 4807 O O . THR A 1 611 ? -8.710 13.179 26.527 1.00 38.00 611 THR A O 1
ATOM 4810 N N . TYR A 1 612 ? -9.918 11.782 27.802 1.00 34.88 612 TYR A N 1
ATOM 4811 C CA . TYR A 1 612 ? -10.807 12.823 28.327 1.00 34.88 612 TYR A CA 1
ATOM 4812 C C . TYR A 1 612 ? -10.068 13.837 29.232 1.00 34.88 612 TYR A C 1
ATOM 4814 O O . TYR A 1 612 ? -10.516 14.974 29.371 1.00 34.88 612 TYR A O 1
ATOM 4822 N N . GLU A 1 613 ? -8.925 13.445 29.814 1.00 35.47 613 GLU A N 1
ATOM 4823 C CA . GLU A 1 613 ? -8.171 14.234 30.804 1.00 35.47 613 GLU A CA 1
ATOM 4824 C C . GLU A 1 613 ? -6.928 14.963 30.260 1.00 35.47 613 GLU A C 1
ATOM 4826 O O . GLU A 1 613 ? -6.310 15.738 30.995 1.00 35.47 613 GLU A O 1
ATOM 4831 N N . GLY A 1 614 ? -6.528 14.762 28.999 1.00 36.34 614 GLY A N 1
ATOM 4832 C CA . GLY A 1 614 ? -5.378 15.493 28.474 1.00 36.34 614 GLY A CA 1
ATOM 4833 C C . GLY A 1 614 ? -4.935 15.203 27.041 1.00 36.34 614 GLY A C 1
ATOM 4834 O O . GLY A 1 614 ? -4.415 14.134 26.732 1.00 36.34 614 GLY A O 1
ATOM 4835 N N . ILE A 1 615 ? -4.881 16.280 26.257 1.00 33.44 615 ILE A N 1
ATOM 4836 C CA . ILE A 1 615 ? -3.556 16.787 25.884 1.00 33.44 615 ILE A CA 1
ATOM 4837 C C . ILE A 1 615 ? -3.043 17.578 27.103 1.00 33.44 615 ILE A C 1
ATOM 4839 O O . ILE A 1 615 ? -3.664 18.548 27.520 1.00 33.44 615 ILE A O 1
ATOM 4843 N N . THR A 1 616 ? -1.939 17.121 27.703 1.00 34.94 616 THR A N 1
ATOM 4844 C CA . THR A 1 616 ? -1.357 17.584 28.988 1.00 34.94 616 THR A CA 1
ATOM 4845 C C . THR A 1 616 ? -2.234 17.399 30.243 1.00 34.94 616 THR A C 1
ATOM 4847 O O . THR A 1 616 ? -2.949 18.293 30.684 1.00 34.94 616 THR A O 1
ATOM 4850 N N . GLY A 1 617 ? -2.079 16.249 30.912 1.00 30.80 617 GLY A N 1
ATOM 4851 C CA . GLY A 1 617 ? -2.783 15.877 32.156 1.00 30.80 617 GLY A CA 1
ATOM 4852 C C . GLY A 1 617 ? -2.405 16.657 33.432 1.00 30.80 617 GLY A C 1
ATOM 4853 O O . GLY A 1 617 ? -2.446 16.097 34.528 1.00 30.80 617 GLY A O 1
ATOM 4854 N N . GLN A 1 618 ? -2.011 17.931 33.319 1.00 32.72 618 GLN A N 1
ATOM 4855 C CA . GLN A 1 618 ? -1.951 18.856 34.460 1.00 32.72 618 GLN A CA 1
ATOM 4856 C C . GLN A 1 618 ? -3.263 19.632 34.643 1.00 32.72 618 GLN A C 1
ATOM 4858 O O . GLN A 1 618 ? -3.621 19.940 35.777 1.00 32.72 618 GLN A O 1
ATOM 4863 N N . GLU A 1 619 ? -4.001 19.918 33.565 1.00 35.38 619 GLU A N 1
ATOM 4864 C CA . GLU A 1 619 ? -5.148 20.838 33.620 1.00 35.38 619 GLU A CA 1
ATOM 4865 C C . GLU A 1 619 ? -6.374 20.213 34.312 1.00 35.38 619 GLU A C 1
ATOM 4867 O O . GLU A 1 619 ? -7.016 20.854 35.149 1.00 35.38 619 GLU A O 1
ATOM 4872 N N . TYR A 1 620 ? -6.649 18.925 34.067 1.00 30.86 620 TYR A N 1
ATOM 4873 C CA . TYR A 1 620 ? -7.800 18.226 34.659 1.00 30.86 620 TYR A CA 1
ATOM 4874 C C . TYR A 1 620 ? -7.705 18.109 36.193 1.00 30.86 620 TYR A C 1
ATOM 4876 O O . TYR A 1 620 ? -8.696 18.287 36.903 1.00 30.86 620 TYR A O 1
ATOM 4884 N N . ARG A 1 621 ? -6.488 17.935 36.737 1.00 34.44 621 ARG A N 1
ATOM 4885 C CA . ARG A 1 621 ? -6.220 17.845 38.190 1.00 34.44 621 ARG A CA 1
ATOM 4886 C C . ARG A 1 621 ? -6.451 19.150 38.963 1.00 34.44 621 ARG A C 1
ATOM 4888 O O . ARG A 1 621 ? -6.256 19.175 40.180 1.00 34.44 621 ARG A O 1
ATOM 4895 N N . HIS A 1 622 ? -6.821 20.239 38.293 1.00 34.84 622 HIS A N 1
ATOM 4896 C CA . HIS A 1 622 ? -7.064 21.540 38.919 1.00 34.84 622 HIS A CA 1
ATOM 4897 C C . HIS A 1 622 ? -8.504 22.048 38.760 1.00 34.84 622 HIS A C 1
ATOM 4899 O O . HIS A 1 622 ? -8.789 23.166 39.177 1.00 34.84 622 HIS A O 1
ATOM 4905 N N . GLY A 1 623 ? -9.424 21.237 38.217 1.00 34.75 623 GLY A N 1
ATOM 4906 C CA . GLY A 1 623 ? -10.862 21.555 38.171 1.00 34.75 623 GLY A CA 1
ATOM 4907 C C . GLY A 1 623 ? -11.230 22.749 37.281 1.00 34.75 623 GLY A C 1
ATOM 4908 O O . GLY A 1 623 ? -12.358 23.236 37.324 1.00 34.75 623 GLY A O 1
ATOM 4909 N N . ILE A 1 624 ? -10.285 23.238 36.473 1.00 36.06 624 ILE A N 1
ATOM 4910 C CA . ILE A 1 624 ? -10.442 24.401 35.600 1.00 36.06 624 ILE A CA 1
ATOM 4911 C C . ILE A 1 624 ? -10.093 23.974 34.174 1.00 36.06 624 ILE A C 1
ATOM 4913 O O . ILE A 1 624 ? -9.019 24.284 33.680 1.00 36.06 624 ILE A O 1
ATOM 4917 N N . HIS A 1 625 ? -11.011 23.267 33.512 1.00 44.25 625 HIS A N 1
ATOM 4918 C CA . HIS A 1 625 ? -11.456 23.634 32.163 1.00 44.25 625 HIS A CA 1
ATOM 4919 C C . HIS A 1 625 ? -12.692 22.833 31.726 1.00 44.25 625 HIS A C 1
ATOM 4921 O O . HIS A 1 625 ? -12.906 21.685 32.097 1.00 44.25 625 HIS A O 1
ATOM 4927 N N . ASN A 1 626 ? -13.523 23.477 30.908 1.00 48.34 626 ASN A N 1
ATOM 4928 C CA . ASN A 1 626 ? -14.672 22.876 30.240 1.00 48.34 626 ASN A CA 1
ATOM 4929 C C . ASN A 1 626 ? -14.184 21.847 29.189 1.00 48.34 626 ASN A C 1
ATOM 4931 O O . ASN A 1 626 ? -13.444 22.264 28.294 1.00 48.34 626 ASN A O 1
ATOM 4935 N N . PRO A 1 627 ? -14.645 20.576 29.190 1.00 45.81 627 PRO A N 1
ATOM 4936 C CA . PRO A 1 627 ? -14.342 19.583 28.145 1.00 45.81 627 PRO A CA 1
ATOM 4937 C C . PRO A 1 627 ? -14.839 19.933 26.730 1.00 45.81 627 PRO A C 1
ATOM 4939 O O . PRO A 1 627 ? -14.708 19.136 25.803 1.00 45.81 627 PRO A O 1
ATOM 4942 N N . ASN A 1 628 ? -15.403 21.124 26.522 1.00 46.91 628 ASN A N 1
ATOM 4943 C CA . ASN A 1 628 ? -15.604 21.701 25.198 1.00 46.91 628 ASN A CA 1
ATOM 4944 C C . ASN A 1 628 ? -14.473 22.655 24.779 1.00 46.91 628 ASN A C 1
ATOM 4946 O O . ASN A 1 628 ? -14.220 22.741 23.593 1.00 46.91 628 ASN A O 1
ATOM 4950 N N . ALA A 1 629 ? -13.730 23.301 25.684 1.00 48.78 629 ALA A N 1
ATOM 4951 C CA . ALA A 1 629 ? -12.758 24.347 25.330 1.00 48.78 629 ALA A CA 1
ATOM 4952 C C . ALA A 1 629 ? -11.541 23.820 24.539 1.00 48.78 629 ALA A C 1
ATOM 4954 O O . ALA A 1 629 ? -11.182 24.376 23.502 1.00 48.78 629 ALA A O 1
ATOM 4955 N N . HIS A 1 630 ? -10.943 22.705 24.976 1.00 48.94 630 HIS A N 1
ATOM 4956 C CA . HIS A 1 630 ? -9.858 22.045 24.232 1.00 48.94 630 HIS A CA 1
ATOM 4957 C C . HIS A 1 630 ? -10.320 21.587 22.834 1.00 48.94 630 HIS A C 1
ATOM 4959 O O . HIS A 1 630 ? -9.606 21.699 21.840 1.00 48.94 630 HIS A O 1
ATOM 4965 N N . TRP A 1 631 ? -11.563 21.122 22.746 1.00 50.72 631 TRP A N 1
ATOM 4966 C CA . TRP A 1 631 ? -12.146 20.585 21.521 1.00 50.72 631 TRP A CA 1
ATOM 4967 C C . TRP A 1 631 ? -12.716 21.674 20.609 1.00 50.72 631 TRP A C 1
ATOM 4969 O O . TRP A 1 631 ? -12.747 21.503 19.399 1.00 50.72 631 TRP A O 1
ATOM 4979 N N . GLU A 1 632 ? -13.066 22.837 21.152 1.00 51.47 632 GLU A N 1
ATOM 4980 C CA . GLU A 1 632 ? -13.258 24.076 20.406 1.00 51.47 632 GLU A CA 1
ATOM 4981 C C . GLU A 1 632 ? -11.925 24.543 19.806 1.00 51.47 632 GLU A C 1
ATOM 4983 O O . GLU A 1 632 ? -11.926 25.039 18.687 1.00 51.47 632 GLU A O 1
ATOM 4988 N N . ALA A 1 633 ? -10.775 24.329 20.460 1.00 56.59 633 ALA A N 1
ATOM 4989 C CA . ALA A 1 633 ? -9.466 24.595 19.851 1.00 56.59 633 ALA A CA 1
ATOM 4990 C C . ALA A 1 633 ? -9.117 23.601 18.721 1.00 56.59 633 ALA A C 1
ATOM 4992 O O . ALA A 1 633 ? -8.634 24.028 17.666 1.00 56.59 633 ALA A O 1
ATOM 4993 N N . LEU A 1 634 ? -9.423 22.305 18.875 1.00 50.44 634 LEU A N 1
ATOM 4994 C CA . LEU A 1 634 ? -9.315 21.325 17.780 1.00 50.44 634 LEU A CA 1
ATOM 4995 C C . LEU A 1 634 ? -10.271 21.658 16.625 1.00 50.44 634 LEU A C 1
ATOM 4997 O O . LEU A 1 634 ? -9.823 21.770 15.488 1.00 50.44 634 LEU A O 1
ATOM 5001 N N . ALA A 1 635 ? -11.535 21.976 16.910 1.00 49.25 635 ALA A N 1
ATOM 5002 C CA . ALA A 1 635 ? -12.501 22.436 15.916 1.00 49.25 635 ALA A CA 1
ATOM 5003 C C . ALA A 1 635 ? -12.020 23.713 15.196 1.00 49.25 635 ALA A C 1
ATOM 5005 O O . ALA A 1 635 ? -12.006 23.784 13.967 1.00 49.25 635 ALA A O 1
ATOM 5006 N N . ASN A 1 636 ? -11.555 24.721 15.936 1.00 54.25 636 ASN A N 1
ATOM 5007 C CA . ASN A 1 636 ? -11.062 25.977 15.366 1.00 54.25 636 ASN A CA 1
ATOM 5008 C C . ASN A 1 636 ? -9.787 25.792 14.520 1.00 54.25 636 ASN A C 1
ATOM 5010 O O . ASN A 1 636 ? -9.575 26.556 13.579 1.00 54.25 636 ASN A O 1
ATOM 5014 N N . THR A 1 637 ? -8.964 24.772 14.793 1.00 53.62 637 THR A N 1
ATOM 5015 C CA . THR A 1 637 ? -7.798 24.421 13.959 1.00 53.62 637 THR A CA 1
ATOM 5016 C C . THR A 1 637 ? -8.127 23.442 12.821 1.00 53.62 637 THR A C 1
ATOM 5018 O O . THR A 1 637 ? -7.429 23.441 11.805 1.00 53.62 637 THR A O 1
ATOM 5021 N N . SER A 1 638 ? -9.209 22.660 12.923 1.00 49.59 638 SER A N 1
ATOM 5022 C CA . SER A 1 638 ? -9.672 21.720 11.890 1.00 49.59 638 SER A CA 1
ATOM 5023 C C . SER A 1 638 ? -10.564 22.347 10.810 1.00 49.59 638 SER A C 1
ATOM 5025 O O . SER A 1 638 ? -10.710 21.782 9.721 1.00 49.59 638 SER A O 1
ATOM 5027 N N . GLY A 1 639 ? -11.149 23.517 11.087 1.00 50.28 639 GLY A N 1
ATOM 5028 C CA . GLY A 1 639 ? -12.137 24.191 10.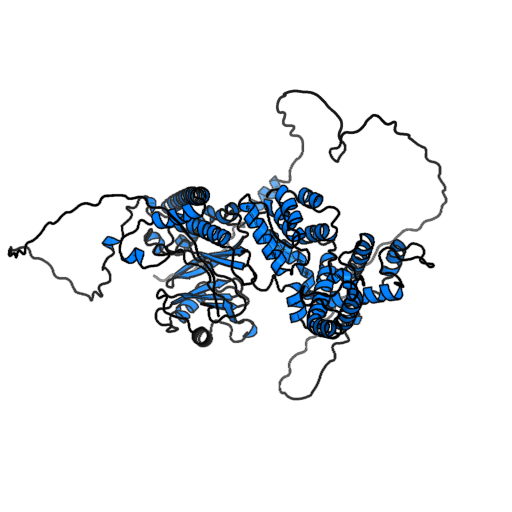231 1.00 50.28 639 GLY A CA 1
ATOM 5029 C C . GLY A 1 639 ? -13.587 24.067 10.724 1.00 50.28 639 GLY A C 1
ATOM 5030 O O . GLY A 1 639 ? -14.508 24.528 10.045 1.00 50.28 639 GLY A O 1
ATOM 5031 N N . GLY A 1 640 ? -13.793 23.456 11.896 1.00 53.47 640 GLY A N 1
ATOM 5032 C CA . GLY A 1 640 ? -14.923 23.625 12.820 1.00 53.47 640 GLY A CA 1
ATOM 5033 C C . GLY A 1 640 ? -16.256 22.998 12.422 1.00 53.47 640 GLY A C 1
ATOM 5034 O O . GLY A 1 640 ? -16.957 22.424 13.251 1.00 53.47 640 GLY A O 1
ATOM 5035 N N . THR A 1 641 ? -16.613 23.083 11.146 1.00 62.66 641 THR A N 1
ATOM 5036 C CA . THR A 1 641 ? -17.917 22.657 10.625 1.00 62.66 641 THR A CA 1
ATOM 5037 C C . THR A 1 641 ? -18.000 21.146 10.411 1.00 62.66 641 THR A C 1
ATOM 5039 O O . THR A 1 641 ? -19.011 20.542 10.761 1.00 62.66 641 THR A O 1
ATOM 5042 N N . SER A 1 642 ? -16.944 20.520 9.883 1.00 65.75 642 SER A N 1
ATOM 5043 C CA . SER A 1 642 ? -16.925 19.082 9.567 1.00 65.75 642 SER A CA 1
ATOM 5044 C C . SER A 1 642 ? -16.890 18.193 10.811 1.00 65.75 642 SER A C 1
ATOM 5046 O O . SER A 1 642 ? -17.661 17.245 10.906 1.00 65.75 642 SER A O 1
ATOM 5048 N N . GLU A 1 643 ? -16.018 18.507 11.771 1.00 65.88 643 GLU A N 1
ATOM 5049 C CA . GLU A 1 643 ? -15.858 17.760 13.026 1.00 65.88 643 GLU A CA 1
ATOM 5050 C C . GLU A 1 643 ? -17.132 17.800 13.871 1.00 65.88 643 GLU A C 1
ATOM 5052 O O . GLU A 1 643 ? -17.659 16.755 14.251 1.00 65.88 643 GLU A O 1
ATOM 5057 N N . ARG A 1 644 ? -17.689 19.000 14.074 1.00 73.19 644 ARG A N 1
ATOM 5058 C CA . ARG A 1 644 ? -18.950 19.172 14.795 1.00 73.19 644 ARG A CA 1
ATOM 5059 C C . ARG A 1 644 ? -20.109 18.454 14.105 1.00 73.19 644 ARG A C 1
ATOM 5061 O O . ARG A 1 644 ? -20.850 17.749 14.774 1.00 73.19 644 ARG A O 1
ATOM 5068 N N . ARG A 1 645 ? -20.234 18.566 12.776 1.00 85.44 645 ARG A N 1
ATOM 5069 C CA . ARG A 1 645 ? -21.249 17.832 11.999 1.00 85.44 645 ARG A CA 1
ATOM 5070 C C . ARG A 1 645 ? -21.126 16.320 12.184 1.00 85.44 645 ARG A C 1
ATOM 5072 O O . ARG A 1 645 ? -22.149 15.669 12.361 1.00 85.44 645 ARG A O 1
ATOM 5079 N N . LEU A 1 646 ? -19.912 15.767 12.114 1.00 84.94 646 LEU A N 1
ATOM 5080 C CA . LEU A 1 646 ? -19.679 14.339 12.341 1.00 84.94 646 LEU A CA 1
ATOM 5081 C C . LEU A 1 646 ? -20.132 13.956 13.752 1.00 84.94 646 LEU A C 1
ATOM 5083 O O . LEU A 1 646 ? -20.979 13.079 13.895 1.00 84.94 646 LEU A O 1
ATOM 5087 N N . TYR A 1 647 ? -19.644 14.651 14.780 1.00 82.25 647 TYR A N 1
ATOM 5088 C CA . TYR A 1 647 ? -20.055 14.391 16.158 1.00 82.25 647 TYR A CA 1
ATOM 5089 C C . TYR A 1 647 ? -21.581 14.478 16.342 1.00 82.25 647 TYR A C 1
ATOM 5091 O O . TYR A 1 647 ? -22.174 13.510 16.807 1.00 82.25 647 TYR A O 1
ATOM 5099 N N . ASP A 1 648 ? -22.232 15.563 15.913 1.00 84.94 648 ASP A N 1
ATOM 5100 C CA . ASP A 1 648 ? -23.681 15.761 16.070 1.00 84.94 648 ASP A CA 1
ATOM 5101 C C . ASP A 1 648 ? -24.489 14.632 15.376 1.00 84.94 648 ASP A C 1
ATOM 5103 O O . ASP A 1 648 ? -25.483 14.140 15.918 1.00 84.94 648 ASP A O 1
ATOM 5107 N N . VAL A 1 649 ? -24.038 14.162 14.203 1.00 90.94 649 VAL A N 1
ATOM 5108 C CA . VAL A 1 649 ? -24.670 13.070 13.434 1.00 90.94 649 VAL A CA 1
ATOM 5109 C C . VAL A 1 649 ? -24.469 11.693 14.075 1.00 90.94 649 VAL A C 1
ATOM 5111 O O . VAL A 1 649 ? -25.409 10.893 14.102 1.00 90.94 649 VAL A O 1
ATOM 5114 N N . TYR A 1 650 ? -23.271 11.379 14.574 1.00 89.00 650 TYR A N 1
ATOM 5115 C CA . TYR A 1 650 ? -22.989 10.064 15.162 1.00 89.00 650 TYR A CA 1
ATOM 5116 C C . TYR A 1 650 ? -23.405 9.970 16.632 1.00 89.00 650 TYR A C 1
ATOM 5118 O O . TYR A 1 650 ? -23.896 8.921 17.032 1.00 89.00 650 TYR A O 1
ATOM 5126 N N . ALA A 1 651 ? -23.353 11.052 17.411 1.00 85.00 651 ALA A N 1
ATOM 5127 C CA . ALA A 1 651 ? -23.876 11.086 18.778 1.00 85.00 651 ALA A CA 1
ATOM 5128 C C . ALA A 1 651 ? -25.398 10.870 18.818 1.00 85.00 651 ALA A C 1
ATOM 5130 O O . ALA A 1 651 ? -25.890 10.136 19.673 1.00 85.00 651 ALA A O 1
ATOM 5131 N N . GLN A 1 652 ? -26.158 11.425 17.862 1.00 90.56 652 GLN A N 1
ATOM 5132 C CA . GLN A 1 652 ? -27.594 11.142 17.762 1.00 90.56 652 GLN A CA 1
ATOM 5133 C C . GLN A 1 652 ? -27.875 9.695 17.315 1.00 90.56 652 GLN A C 1
ATOM 5135 O O . GLN A 1 652 ? -28.847 9.094 17.778 1.00 90.56 652 GLN A O 1
ATOM 5140 N N . GLN A 1 653 ? -27.035 9.100 16.460 1.00 93.00 653 GLN A N 1
ATOM 5141 C CA . GLN A 1 653 ? -27.156 7.680 16.103 1.00 93.00 653 GLN A CA 1
ATOM 5142 C C . GLN A 1 653 ? -26.822 6.763 17.286 1.00 93.00 653 GLN A C 1
ATOM 5144 O O . GLN A 1 653 ? -27.630 5.890 17.595 1.00 93.00 653 GLN A O 1
ATOM 5149 N N . VAL A 1 654 ? -25.706 7.000 17.990 1.00 89.88 654 VAL A N 1
ATOM 5150 C CA . VAL A 1 654 ? -25.343 6.263 19.211 1.00 89.88 654 VAL A CA 1
ATOM 5151 C C . VAL A 1 654 ? -26.449 6.389 20.248 1.00 89.88 654 VAL A C 1
ATOM 5153 O O . VAL A 1 654 ? -26.959 5.361 20.670 1.00 89.88 654 VAL A O 1
ATOM 5156 N N . LYS A 1 655 ? -26.938 7.599 20.558 1.00 91.12 655 LYS A N 1
ATOM 5157 C CA . LYS A 1 655 ? -28.081 7.780 21.469 1.00 91.12 655 LYS A CA 1
ATOM 5158 C C . LYS A 1 655 ? -29.292 6.934 21.068 1.00 91.12 655 LYS A C 1
ATOM 5160 O O . LYS A 1 655 ? -29.907 6.295 21.914 1.00 91.12 655 LYS A O 1
ATOM 5165 N N . THR A 1 656 ? -29.634 6.908 19.780 1.00 94.69 656 THR A N 1
ATOM 5166 C CA . THR A 1 656 ? -30.779 6.125 19.285 1.00 94.69 656 THR A CA 1
ATOM 5167 C C . THR A 1 656 ? -30.548 4.615 19.460 1.00 94.69 656 THR A C 1
ATOM 5169 O O . THR A 1 656 ? -31.471 3.890 19.834 1.00 94.69 656 THR A O 1
ATOM 5172 N N . ALA A 1 657 ? -29.317 4.143 19.241 1.00 93.50 657 ALA A N 1
ATOM 5173 C CA . ALA A 1 657 ? -28.924 2.749 19.435 1.00 93.50 657 ALA A CA 1
ATOM 5174 C C . ALA A 1 657 ? -28.844 2.356 20.922 1.00 93.50 657 ALA A C 1
ATOM 5176 O O . ALA A 1 657 ? -29.377 1.314 21.293 1.00 93.50 657 ALA A O 1
ATOM 5177 N N . GLU A 1 658 ? -28.270 3.199 21.786 1.00 92.06 658 GLU A N 1
ATOM 5178 C CA . GLU A 1 658 ? -28.252 3.019 23.243 1.00 92.06 658 GLU A CA 1
ATOM 5179 C C . GLU A 1 658 ? -29.673 2.941 23.812 1.00 92.06 658 GLU A C 1
ATOM 5181 O O . GLU A 1 658 ? -29.982 2.013 24.555 1.00 92.06 658 GLU A O 1
ATOM 5186 N N . GLN A 1 659 ? -30.573 3.841 23.401 1.00 93.62 659 GLN A N 1
ATOM 5187 C CA . GLN A 1 659 ? -31.979 3.834 23.823 1.00 93.62 659 GLN A CA 1
ATOM 5188 C C . GLN A 1 659 ? -32.721 2.564 23.375 1.00 93.62 659 GLN A C 1
ATOM 5190 O O . GLN A 1 659 ? -33.466 1.962 24.154 1.00 93.62 659 GLN A O 1
ATOM 5195 N N . ALA A 1 660 ? -32.506 2.120 22.132 1.00 95.12 660 ALA A N 1
ATOM 5196 C CA . ALA A 1 660 ? -33.080 0.873 21.627 1.00 95.12 660 ALA A CA 1
ATOM 5197 C C . ALA A 1 660 ? -32.516 -0.361 22.358 1.00 95.12 660 ALA A C 1
ATOM 5199 O O . ALA A 1 660 ? -33.265 -1.286 22.683 1.00 95.12 660 ALA A O 1
ATOM 5200 N N . PHE A 1 661 ? -31.215 -0.359 22.653 1.00 94.94 661 PHE A N 1
ATOM 5201 C CA . PHE A 1 661 ? -30.518 -1.421 23.370 1.00 94.94 661 PHE A CA 1
ATOM 5202 C C . PHE A 1 661 ? -30.953 -1.514 24.840 1.00 94.94 661 PHE A C 1
ATOM 5204 O O . PHE A 1 661 ? -31.314 -2.598 25.299 1.00 94.94 661 PHE A O 1
ATOM 5211 N N . ALA A 1 662 ? -30.996 -0.386 25.555 1.00 93.88 662 ALA A N 1
ATOM 5212 C CA . ALA A 1 662 ? -31.434 -0.304 26.947 1.00 93.88 662 ALA A CA 1
ATOM 5213 C C . ALA A 1 662 ? -32.848 -0.880 27.101 1.00 93.88 662 ALA A C 1
ATOM 5215 O O . ALA A 1 662 ? -33.072 -1.820 27.867 1.00 93.88 662 ALA A O 1
ATOM 5216 N N . LYS A 1 663 ? -33.775 -0.418 26.250 1.00 95.88 663 LYS A N 1
ATOM 5217 C CA . LYS A 1 663 ? -35.152 -0.920 26.173 1.00 95.88 663 LYS A CA 1
ATOM 5218 C C . LYS A 1 663 ? -35.236 -2.416 25.846 1.00 95.88 663 LYS A C 1
ATOM 5220 O O . LYS A 1 663 ? -36.127 -3.090 26.358 1.00 95.88 663 LYS A O 1
ATOM 5225 N N . ARG A 1 664 ? -34.346 -2.942 24.996 1.00 96.62 664 ARG A N 1
ATOM 5226 C CA . ARG A 1 664 ? -34.305 -4.368 24.628 1.00 96.62 664 ARG A CA 1
ATOM 5227 C C . ARG A 1 664 ? -33.864 -5.262 25.792 1.00 96.62 664 ARG A C 1
ATOM 5229 O O . ARG A 1 664 ? -34.381 -6.370 25.909 1.00 96.62 664 ARG A O 1
ATOM 5236 N N . TRP A 1 665 ? -32.938 -4.794 26.627 1.00 95.88 665 TRP A N 1
ATOM 5237 C CA . TRP A 1 665 ? -32.367 -5.567 27.740 1.00 95.88 665 TRP A CA 1
ATOM 5238 C C . TRP A 1 665 ? -32.955 -5.236 29.120 1.00 95.88 665 TRP A C 1
ATOM 5240 O O . TRP A 1 665 ? -32.591 -5.877 30.101 1.00 95.88 665 TRP A O 1
ATOM 5250 N N . GLY A 1 666 ? -33.880 -4.275 29.208 1.00 94.88 666 GLY A N 1
ATOM 5251 C CA . GLY A 1 666 ? -34.472 -3.842 30.479 1.00 94.88 666 GLY A CA 1
ATOM 5252 C C . GLY A 1 666 ? -33.538 -2.980 31.335 1.00 94.88 666 GLY A C 1
ATOM 5253 O O . GLY A 1 666 ? -33.750 -2.866 32.539 1.00 94.88 666 GLY A O 1
ATOM 5254 N N . LEU A 1 667 ? -32.510 -2.386 30.723 1.00 91.94 667 LEU A N 1
ATOM 5255 C CA . LEU A 1 667 ? -31.613 -1.430 31.372 1.00 91.94 667 LEU A CA 1
ATOM 5256 C C . LEU A 1 667 ? -32.247 -0.029 31.356 1.00 91.94 667 LEU A C 1
ATOM 5258 O O . LEU A 1 667 ? -33.046 0.289 30.473 1.00 91.94 667 LEU A O 1
ATOM 5262 N N . GLN A 1 668 ? -31.858 0.831 32.299 1.00 91.19 668 GLN A N 1
ATOM 5263 C CA . GLN A 1 668 ? -32.185 2.258 32.229 1.00 91.19 668 GLN A CA 1
ATOM 5264 C C . GLN A 1 668 ? -31.486 2.904 31.020 1.00 91.19 668 GLN A C 1
ATOM 5266 O O . GLN A 1 668 ? -30.347 2.551 30.711 1.00 91.19 668 GLN A O 1
ATOM 5271 N N . ASP A 1 669 ? -32.140 3.877 30.375 1.00 88.62 669 ASP A N 1
ATOM 5272 C CA . ASP A 1 669 ? -31.504 4.721 29.361 1.00 88.62 669 ASP A CA 1
ATOM 5273 C C . ASP A 1 669 ? -30.340 5.523 29.990 1.00 88.62 669 ASP A C 1
ATOM 5275 O O . ASP A 1 669 ? -30.576 6.329 30.901 1.00 88.62 669 ASP A O 1
ATOM 5279 N N . PRO A 1 670 ? -29.088 5.358 29.524 1.00 83.81 670 PRO A N 1
ATOM 5280 C CA . PRO A 1 670 ? -27.951 6.147 30.002 1.00 83.81 670 PRO A CA 1
ATOM 5281 C C . PRO A 1 670 ? -28.099 7.652 29.716 1.00 83.81 670 PRO A C 1
ATOM 5283 O O . PRO A 1 670 ? -27.455 8.461 30.382 1.00 83.81 670 PRO A O 1
ATOM 5286 N N . HIS A 1 671 ? -28.959 8.056 28.774 1.00 83.56 671 HIS A N 1
ATOM 5287 C CA . HIS A 1 671 ? -29.264 9.457 28.471 1.00 83.56 671 HIS A CA 1
ATOM 5288 C C . HIS A 1 671 ? -30.398 10.068 29.315 1.00 83.56 671 HIS A C 1
ATOM 5290 O O . HIS A 1 671 ? -30.595 11.282 29.243 1.00 83.56 671 HIS A O 1
ATOM 5296 N N . GLU A 1 672 ? -31.121 9.281 30.120 1.00 83.94 672 GLU A N 1
ATOM 5297 C CA . GLU A 1 672 ? -32.090 9.782 31.116 1.00 83.94 672 GLU A CA 1
ATOM 5298 C C . GLU A 1 672 ? -31.441 10.042 32.488 1.00 83.94 672 GLU A C 1
ATOM 5300 O O . GLU A 1 672 ? -32.107 10.436 33.447 1.00 83.94 672 GLU A O 1
ATOM 5305 N N . ARG A 1 673 ? -30.126 9.826 32.601 1.00 74.62 673 ARG A N 1
ATOM 5306 C CA . ARG A 1 673 ? -29.365 9.987 33.842 1.00 74.62 673 ARG A CA 1
ATOM 5307 C C . ARG A 1 673 ? -28.978 11.437 34.081 1.00 74.62 673 ARG A C 1
ATOM 5309 O O . ARG A 1 673 ? -28.531 12.136 33.173 1.00 74.62 673 ARG A O 1
ATOM 5316 N N . ALA A 1 674 ? -29.057 11.857 35.342 1.00 66.38 674 ALA A N 1
ATOM 5317 C CA . ALA A 1 674 ? -28.296 13.011 35.794 1.00 66.38 674 ALA A CA 1
ATOM 5318 C C . ALA A 1 674 ? -26.801 12.687 35.643 1.00 66.38 674 ALA A C 1
ATOM 5320 O O . ALA A 1 674 ? -26.332 11.662 36.137 1.00 66.38 674 ALA A O 1
ATOM 5321 N N . PHE A 1 675 ? -26.064 13.542 34.937 1.00 52.78 675 PHE A N 1
ATOM 5322 C CA . PHE A 1 675 ? -24.629 13.367 34.744 1.00 52.78 675 PHE A CA 1
ATOM 5323 C C . PHE A 1 675 ? -23.922 13.708 36.062 1.00 52.78 675 PHE A C 1
ATOM 5325 O O . PHE A 1 675 ? -23.842 14.880 36.429 1.00 52.78 675 PHE A O 1
ATOM 5332 N N . VAL A 1 676 ? -23.466 12.693 36.801 1.00 52.78 676 VAL A N 1
ATOM 5333 C CA . VAL A 1 676 ? -22.800 12.888 38.098 1.00 52.78 676 VAL A CA 1
ATOM 5334 C C . VAL A 1 676 ? -21.429 13.517 37.854 1.00 52.78 676 VAL A C 1
ATOM 5336 O O . VAL A 1 676 ? -20.500 12.859 37.387 1.00 52.78 676 VAL A O 1
ATOM 5339 N N . THR A 1 677 ? -21.310 14.813 38.133 1.00 44.62 677 THR A N 1
ATOM 5340 C CA . THR A 1 677 ? -20.038 15.538 38.081 1.00 44.62 677 THR A CA 1
ATOM 5341 C C . THR A 1 677 ? -19.090 15.014 39.160 1.00 44.62 677 THR A C 1
ATOM 5343 O O . THR A 1 677 ? -19.515 14.744 40.280 1.00 44.62 677 THR A O 1
ATOM 5346 N N . GLY A 1 678 ? -17.806 14.862 38.818 1.00 41.62 678 GLY A N 1
ATOM 5347 C CA . GLY A 1 678 ? -16.844 14.033 39.561 1.00 41.62 678 GLY A CA 1
ATOM 5348 C C . GLY A 1 678 ? -16.563 14.404 41.024 1.00 41.62 678 GLY A C 1
ATOM 5349 O O . GLY A 1 678 ? -15.959 13.598 41.729 1.00 41.62 678 GLY A O 1
ATOM 5350 N N . ASP A 1 679 ? -17.021 15.563 41.500 1.00 42.94 679 ASP A N 1
ATOM 5351 C CA . ASP A 1 679 ? -16.828 16.035 42.877 1.00 42.94 679 ASP A CA 1
ATOM 5352 C C . ASP A 1 679 ? -17.376 15.051 43.934 1.00 42.94 679 ASP A C 1
ATOM 5354 O O . ASP A 1 679 ? -16.791 14.915 45.008 1.00 42.94 679 ASP A O 1
ATOM 5358 N N . GLU A 1 680 ? -18.448 14.307 43.628 1.00 41.50 680 GLU A N 1
ATOM 5359 C CA . GLU A 1 680 ? -19.026 13.300 44.541 1.00 41.50 680 GLU A CA 1
ATOM 5360 C C . GLU A 1 680 ? -18.228 11.980 44.609 1.00 41.50 680 GLU A C 1
ATOM 5362 O O . GLU A 1 680 ? -18.467 11.163 45.497 1.00 41.50 680 GLU A O 1
ATOM 5367 N N . TRP A 1 681 ? -17.249 11.772 43.720 1.00 43.44 681 TRP A N 1
ATOM 5368 C CA . TRP A 1 681 ? -16.386 10.578 43.707 1.00 43.44 681 TRP A CA 1
ATOM 5369 C C . TRP A 1 681 ? -15.041 10.790 44.426 1.00 43.44 681 TRP A C 1
ATOM 5371 O O . TRP A 1 681 ? -14.217 9.873 44.521 1.00 43.44 681 TRP A O 1
ATOM 5381 N N . GLY A 1 682 ? -14.817 11.982 44.988 1.00 38.34 682 GLY A N 1
ATOM 5382 C CA . GLY A 1 682 ? -13.658 12.287 45.822 1.00 38.34 682 GLY A CA 1
ATOM 5383 C C . GLY A 1 682 ? -13.665 11.519 47.151 1.00 38.34 682 GLY A C 1
ATOM 5384 O O . GLY A 1 682 ? -14.431 11.840 48.053 1.00 38.34 682 GLY A O 1
ATOM 5385 N N . HIS A 1 683 ? -12.730 10.572 47.301 1.00 39.91 683 HIS A N 1
ATOM 5386 C CA . HIS A 1 683 ? -12.431 9.809 48.531 1.00 39.91 683 HIS A CA 1
ATOM 5387 C C . HIS A 1 683 ? -13.430 8.697 48.936 1.00 39.91 683 HIS A C 1
ATOM 5389 O O . HIS A 1 683 ? -13.952 8.693 50.049 1.00 39.91 683 HIS A O 1
ATOM 5395 N N . GLY A 1 684 ? -13.611 7.685 48.073 1.00 30.83 684 GLY A N 1
ATOM 5396 C CA . GLY A 1 684 ? -14.421 6.485 48.372 1.00 30.83 684 GLY A CA 1
ATOM 5397 C C . GLY A 1 684 ? -13.673 5.205 48.807 1.00 30.83 684 GLY A C 1
ATOM 5398 O O . GLY A 1 684 ? -14.249 4.384 49.518 1.00 30.83 684 GLY A O 1
ATOM 5399 N N . ILE A 1 685 ? -12.403 4.998 48.424 1.00 30.81 685 ILE A N 1
ATOM 5400 C CA . ILE A 1 685 ? -11.678 3.731 48.696 1.00 30.81 685 ILE A CA 1
ATOM 5401 C C . ILE A 1 685 ? -11.005 3.761 50.079 1.00 30.81 685 ILE A C 1
ATOM 5403 O O . ILE A 1 685 ? -9.782 3.814 50.218 1.00 30.81 685 ILE A O 1
ATOM 5407 N N . GLY A 1 686 ? -11.826 3.729 51.128 1.00 27.98 686 GLY A N 1
ATOM 5408 C CA . GLY A 1 686 ? -11.376 3.403 52.480 1.00 27.98 686 GLY A CA 1
ATOM 5409 C C . GLY A 1 686 ? -11.212 1.890 52.642 1.00 27.98 686 GLY A C 1
ATOM 5410 O O . GLY A 1 686 ? -12.135 1.134 52.346 1.00 27.98 686 GLY A O 1
ATOM 5411 N N . VAL A 1 687 ? -10.061 1.429 53.145 1.00 33.97 687 VAL A N 1
ATOM 5412 C CA . VAL A 1 687 ? -9.832 0.003 53.459 1.00 33.97 687 VAL A CA 1
ATOM 5413 C C . VAL A 1 687 ? -10.612 -0.367 54.729 1.00 33.97 687 VAL A C 1
ATOM 5415 O O . VAL A 1 687 ? -10.080 -0.357 55.837 1.00 33.97 687 VAL A O 1
ATOM 5418 N N . GLY A 1 688 ? -11.910 -0.627 54.563 1.00 25.72 688 GLY A N 1
ATOM 5419 C CA . GLY A 1 688 ? -12.853 -0.907 55.646 1.00 25.72 688 GLY A CA 1
ATOM 5420 C C . GLY A 1 688 ? -12.836 -2.368 56.091 1.00 25.72 688 GLY A C 1
ATOM 5421 O O . GLY A 1 688 ? -13.374 -3.240 55.412 1.00 25.72 688 GLY A O 1
ATOM 5422 N N . SER A 1 689 ? -12.259 -2.636 57.260 1.00 28.98 689 SER A N 1
ATOM 5423 C CA . SER A 1 689 ? -12.446 -3.900 57.976 1.00 28.98 689 SER A CA 1
ATOM 5424 C C . SER A 1 689 ? -13.875 -4.034 58.530 1.00 28.98 689 SER A C 1
ATOM 5426 O O . SER A 1 689 ? -14.525 -3.042 58.851 1.00 28.98 689 SER A O 1
ATOM 5428 N N . ASN A 1 690 ? -14.347 -5.279 58.681 1.00 34.19 690 ASN A N 1
ATOM 5429 C CA . ASN A 1 690 ? -15.627 -5.621 59.324 1.00 34.19 690 ASN A CA 1
ATOM 5430 C C . ASN A 1 690 ? -15.860 -4.878 60.654 1.00 34.19 690 ASN A C 1
ATOM 5432 O O . ASN A 1 690 ? -14.974 -4.867 61.514 1.00 34.19 690 ASN A O 1
ATOM 5436 N N . PRO A 1 691 ? -17.117 -4.482 60.911 1.00 34.91 691 PRO A N 1
ATOM 5437 C CA . PRO A 1 691 ? -17.706 -4.717 62.227 1.00 34.91 691 PRO A CA 1
ATOM 5438 C C . PRO A 1 691 ? -19.063 -5.446 62.176 1.00 34.91 691 PRO A C 1
ATOM 5440 O O . PRO A 1 691 ? -19.714 -5.562 61.141 1.00 34.91 691 PRO A O 1
ATOM 5443 N N . VAL A 1 692 ? -19.468 -5.962 63.338 1.00 28.00 692 VAL A N 1
ATOM 5444 C CA . VAL A 1 692 ? -20.701 -6.735 63.572 1.00 28.00 692 VAL A CA 1
ATOM 5445 C C . VAL A 1 692 ? -21.821 -5.830 64.113 1.00 28.00 692 VAL A C 1
ATOM 5447 O O . VAL A 1 692 ? -21.557 -4.765 64.665 1.00 28.00 692 VAL A O 1
ATOM 5450 N N . LEU A 1 693 ? -23.069 -6.285 63.961 1.00 31.20 693 LEU A N 1
ATOM 5451 C CA . LEU A 1 693 ? -24.312 -5.723 64.514 1.00 31.20 693 LEU A CA 1
ATOM 5452 C C . LEU A 1 693 ? -24.214 -5.205 65.968 1.00 31.20 693 LEU A C 1
ATOM 5454 O O . LEU A 1 693 ? -23.815 -5.950 66.863 1.00 31.20 693 LEU A O 1
ATOM 5458 N N . ALA A 1 694 ? -24.741 -3.999 66.205 1.00 27.41 694 ALA A N 1
ATOM 5459 C CA . ALA A 1 694 ? -25.357 -3.540 67.460 1.00 27.41 694 ALA A CA 1
ATOM 5460 C C . ALA A 1 694 ? -26.290 -2.338 67.164 1.00 27.41 694 ALA A C 1
ATOM 5462 O O . ALA A 1 694 ? -26.197 -1.754 66.085 1.00 27.41 694 ALA A O 1
ATOM 5463 N N . ASP A 1 695 ? -27.200 -1.992 68.082 1.00 27.97 695 ASP A N 1
ATOM 5464 C CA . ASP A 1 695 ? -28.392 -1.164 67.801 1.00 27.97 695 ASP A CA 1
ATOM 5465 C C . ASP A 1 695 ? -28.731 -0.166 68.946 1.00 27.97 695 ASP A C 1
ATOM 5467 O O . ASP A 1 695 ? -28.248 -0.323 70.066 1.00 27.97 695 ASP A O 1
ATOM 5471 N N . PHE A 1 696 ? -29.609 0.808 68.656 1.00 29.61 696 PHE A N 1
ATOM 5472 C CA . PHE A 1 696 ? -30.252 1.823 69.521 1.00 29.61 696 PHE A CA 1
ATOM 5473 C C . PHE A 1 696 ? -29.416 2.958 70.169 1.00 29.61 696 PHE A C 1
ATOM 5475 O O . PHE A 1 696 ? -28.442 2.738 70.881 1.00 29.61 696 PHE A O 1
ATOM 5482 N N . GLY A 1 697 ? -29.933 4.200 70.061 1.00 25.89 697 GLY A N 1
ATOM 5483 C CA . GLY A 1 697 ? -29.603 5.320 70.969 1.00 25.89 697 GLY A CA 1
ATOM 5484 C C . GLY A 1 697 ? -29.756 6.743 70.392 1.00 25.89 697 GLY A C 1
ATOM 5485 O O . GLY A 1 697 ? -28.920 7.185 69.611 1.00 25.89 697 GLY A O 1
ATOM 5486 N N . GLN A 1 698 ? -30.775 7.503 70.824 1.00 28.20 698 GLN A N 1
ATOM 5487 C CA . GLN A 1 698 ? -30.869 8.973 70.644 1.00 28.20 698 GLN A CA 1
ATOM 5488 C C . GLN A 1 698 ? -30.562 9.716 71.987 1.00 28.20 698 GLN A C 1
ATOM 5490 O O . GLN A 1 698 ? -30.186 9.058 72.955 1.00 28.20 698 GLN A O 1
ATOM 5495 N N . PRO A 1 699 ? -30.712 11.055 72.119 1.00 49.53 699 PRO A N 1
ATOM 5496 C CA . PRO A 1 699 ? -29.749 12.052 71.632 1.00 49.53 699 PRO A CA 1
ATOM 5497 C C . PRO A 1 699 ? -29.326 13.075 72.722 1.00 49.53 699 PRO A C 1
ATOM 5499 O O . PRO A 1 699 ? -30.059 13.312 73.681 1.00 49.53 699 PRO A O 1
ATOM 5502 N N . ALA A 1 700 ? -28.198 13.782 72.552 1.00 27.34 700 ALA A N 1
ATOM 5503 C CA . ALA A 1 700 ? -27.843 14.908 73.433 1.00 27.34 700 ALA A CA 1
ATOM 5504 C C . ALA A 1 700 ? -27.008 16.019 72.762 1.00 27.34 700 ALA A C 1
ATOM 5506 O O . ALA A 1 700 ? -26.247 15.799 71.825 1.00 27.34 700 ALA A O 1
ATOM 5507 N N . SER A 1 701 ? -27.176 17.236 73.281 1.00 30.22 701 SER A N 1
ATOM 5508 C CA . SER A 1 701 ? -26.618 18.516 72.822 1.00 30.22 701 SER A CA 1
ATOM 5509 C C . SER A 1 701 ? -25.113 18.727 73.056 1.00 30.22 701 SER A C 1
ATOM 5511 O O . SER A 1 701 ? -24.598 18.326 74.096 1.00 30.22 701 SER A O 1
ATOM 5513 N N . GLY A 1 702 ? -24.464 19.557 72.225 1.00 26.77 702 GLY A N 1
ATOM 5514 C CA . GLY A 1 702 ? -23.156 20.151 72.548 1.00 26.77 702 GLY A CA 1
ATOM 5515 C C . GLY A 1 702 ? -22.743 21.319 71.639 1.00 26.77 702 GLY A C 1
ATOM 5516 O O . GLY A 1 702 ? -22.370 21.109 70.491 1.00 26.77 702 GLY A O 1
ATOM 5517 N N . ARG A 1 703 ? -22.766 22.563 72.147 1.00 29.30 703 ARG A N 1
ATOM 5518 C CA . ARG A 1 703 ? -22.150 23.734 71.484 1.00 29.30 703 ARG A CA 1
ATOM 5519 C C . ARG A 1 703 ? -20.722 23.940 71.991 1.00 29.30 703 ARG A C 1
ATOM 5521 O O . ARG A 1 703 ? -20.542 24.032 73.201 1.00 29.30 703 ARG A O 1
ATOM 5528 N N . GLN A 1 704 ? -19.781 24.250 71.099 1.00 28.28 704 GLN A N 1
ATOM 5529 C CA . GLN A 1 704 ? -18.786 25.307 71.342 1.00 28.28 704 GLN A CA 1
ATOM 5530 C C . GLN A 1 704 ? -18.214 25.840 70.019 1.00 28.28 704 GLN A C 1
ATOM 5532 O O . GLN A 1 704 ? -18.375 25.217 68.975 1.00 28.28 704 GLN A O 1
ATOM 5537 N N . ALA A 1 705 ? -17.614 27.033 70.049 1.00 27.94 705 ALA A N 1
ATOM 5538 C CA . ALA A 1 705 ? -17.202 27.770 68.853 1.00 27.94 705 ALA A CA 1
ATOM 5539 C C . ALA A 1 705 ? -15.873 28.509 69.066 1.00 27.94 705 ALA A C 1
ATOM 5541 O O . ALA A 1 705 ? -15.558 28.915 70.186 1.00 27.94 705 ALA A O 1
ATOM 5542 N N . ARG A 1 706 ? -15.140 28.775 67.976 1.00 27.83 706 ARG A N 1
ATOM 5543 C CA . ARG A 1 706 ? -14.073 29.789 67.926 1.00 27.83 706 ARG A CA 1
ATOM 5544 C C . ARG A 1 706 ? -14.157 30.596 66.627 1.00 27.83 706 ARG A C 1
ATOM 5546 O O . ARG A 1 706 ? -14.382 30.036 65.562 1.00 27.83 706 ARG A O 1
ATOM 5553 N N . LYS A 1 707 ? -13.970 31.914 66.743 1.00 28.95 707 LYS A N 1
ATOM 5554 C CA . LYS A 1 707 ? -13.757 32.852 65.627 1.00 28.95 707 LYS A CA 1
ATOM 5555 C C . LYS A 1 707 ? -12.258 33.015 65.370 1.00 28.95 707 LYS A C 1
ATOM 5557 O O . LYS A 1 707 ? -11.513 33.072 66.343 1.00 28.95 707 LYS A O 1
ATOM 5562 N N . ILE A 1 708 ? -11.880 33.290 64.121 1.00 26.73 708 ILE A N 1
ATOM 5563 C CA . ILE A 1 708 ? -10.850 34.287 63.753 1.00 26.73 708 ILE A CA 1
ATOM 5564 C C . ILE A 1 708 ? -11.439 35.142 62.600 1.00 26.73 708 ILE A C 1
ATOM 5566 O O . ILE A 1 708 ? -12.463 34.769 62.027 1.00 26.73 708 ILE A O 1
ATOM 5570 N N . GLN A 1 709 ? -10.900 36.340 62.349 1.00 26.59 709 GLN A N 1
ATOM 5571 C CA . GLN A 1 709 ? -11.485 37.391 61.497 1.00 26.59 709 GLN A CA 1
ATOM 5572 C C . GLN A 1 709 ? -10.590 37.780 60.307 1.00 26.59 709 GLN A C 1
ATOM 5574 O O . GLN A 1 709 ? -9.371 37.708 60.415 1.00 26.59 709 GLN A O 1
ATOM 5579 N N . GLY A 1 710 ? -11.207 38.380 59.279 1.00 25.56 710 GLY A N 1
ATOM 5580 C CA . GLY A 1 710 ? -10.552 39.286 58.320 1.00 25.56 710 GLY A CA 1
ATOM 5581 C C . GLY A 1 710 ? -10.118 38.637 56.997 1.00 25.56 710 GLY A C 1
ATOM 5582 O O . GLY A 1 710 ? -9.690 37.492 56.986 1.00 25.56 710 GLY A O 1
ATOM 5583 N N . GLY A 1 711 ? -10.212 39.320 55.851 1.00 24.95 711 GLY A N 1
ATOM 5584 C CA . GLY A 1 711 ? -10.779 40.656 55.602 1.00 24.95 711 GLY A CA 1
ATOM 5585 C C . GLY A 1 711 ? -10.847 40.975 54.099 1.00 24.95 711 GLY A C 1
ATOM 5586 O O . GLY A 1 711 ? -10.156 40.343 53.307 1.00 24.95 711 GLY A O 1
ATOM 5587 N N . LEU A 1 712 ? -11.695 41.930 53.695 1.00 24.89 712 LEU A N 1
ATOM 5588 C CA . LEU A 1 712 ? -11.829 42.340 52.288 1.00 24.89 712 LEU A CA 1
ATOM 5589 C C . LEU A 1 712 ? -10.654 43.216 51.833 1.00 24.89 712 LEU A C 1
ATOM 5591 O O . LEU A 1 712 ? -10.233 44.109 52.566 1.00 24.89 712 LEU A O 1
ATOM 5595 N N . LEU A 1 713 ? -10.256 43.071 50.567 1.00 25.41 713 LEU A N 1
ATOM 5596 C CA . LEU A 1 713 ? -9.671 44.157 49.777 1.00 25.41 713 LEU A CA 1
ATOM 5597 C C . LEU A 1 713 ? -9.980 43.948 48.285 1.00 25.41 713 LEU A C 1
ATOM 5599 O O . LEU A 1 713 ? -9.903 42.831 47.782 1.00 25.41 713 LEU A O 1
ATOM 5603 N N . SER A 1 714 ? -10.363 45.019 47.588 1.00 27.14 714 SER A N 1
ATOM 5604 C CA . SER A 1 714 ? -10.854 44.979 46.203 1.00 27.14 714 SER A CA 1
ATOM 5605 C C . SER A 1 714 ? -10.334 46.172 45.400 1.00 27.14 714 SER A C 1
ATOM 5607 O O . SER A 1 714 ? -10.590 47.315 45.778 1.00 27.14 714 SER A O 1
ATOM 5609 N N . VAL A 1 715 ? -9.653 45.918 44.278 1.00 26.28 715 VAL A N 1
ATOM 5610 C CA . VAL A 1 715 ? -9.174 46.937 43.325 1.00 26.28 715 VAL A CA 1
ATOM 5611 C C . VAL A 1 715 ? -9.366 46.396 41.893 1.00 26.28 715 VAL A C 1
ATOM 5613 O O . VAL A 1 715 ? -9.088 45.217 41.675 1.00 26.28 715 VAL A O 1
ATOM 5616 N N . PRO A 1 716 ? -9.881 47.185 40.926 1.00 33.22 716 PRO A N 1
ATOM 5617 C CA . PRO A 1 716 ? -10.322 46.668 39.627 1.00 33.22 716 PRO A CA 1
ATOM 5618 C C . PRO A 1 716 ? -9.239 46.676 38.534 1.00 33.22 716 PRO A C 1
ATOM 5620 O O . PRO A 1 716 ? -8.287 47.454 38.569 1.00 33.22 716 PRO A O 1
ATOM 5623 N N . TYR A 1 717 ? -9.456 45.860 37.500 1.00 26.45 717 TYR A N 1
ATOM 5624 C CA . TYR A 1 717 ? -8.697 45.893 36.246 1.00 26.45 717 TYR A CA 1
ATOM 5625 C C . TYR A 1 717 ? -9.150 47.039 35.328 1.00 26.45 717 TYR A C 1
ATOM 5627 O O . TYR A 1 717 ? -10.348 47.278 35.180 1.00 26.45 717 TYR A O 1
ATOM 5635 N N . GLY A 1 718 ? -8.206 47.666 34.615 1.00 26.80 718 GLY A N 1
ATOM 5636 C CA . GLY A 1 718 ? -8.535 48.431 33.407 1.00 26.80 718 GLY A CA 1
ATOM 5637 C C . GLY A 1 718 ? -7.547 49.523 32.993 1.00 26.80 718 GLY A C 1
ATOM 5638 O O . GLY A 1 718 ? -7.601 50.628 33.529 1.00 26.80 718 GLY A O 1
ATOM 5639 N N . LYS A 1 719 ? -6.762 49.265 31.932 1.00 28.75 719 LYS A N 1
ATOM 5640 C CA . LYS A 1 719 ? -6.791 50.054 30.678 1.00 28.75 719 LYS A CA 1
ATOM 5641 C C . LYS A 1 719 ? -5.838 49.519 29.601 1.00 28.75 719 LYS A C 1
ATOM 5643 O O . LYS A 1 719 ? -4.828 48.890 29.885 1.00 28.75 719 LYS A O 1
ATOM 5648 N N . SER A 1 720 ? -6.196 49.816 28.356 1.00 31.44 720 SER A N 1
ATOM 5649 C CA . SER A 1 720 ? -5.441 49.580 27.121 1.00 31.44 720 SER A CA 1
ATOM 5650 C C . SER A 1 720 ? -4.394 50.663 26.838 1.00 31.44 720 SER A C 1
ATOM 5652 O O . SER A 1 720 ? -4.675 51.837 27.084 1.00 31.44 720 SER A O 1
ATOM 5654 N N . VAL A 1 721 ? -3.299 50.310 26.154 1.00 29.36 721 VAL A N 1
ATOM 5655 C CA . VAL A 1 721 ? -2.491 51.233 25.326 1.00 29.36 721 VAL A CA 1
ATOM 5656 C C . VAL A 1 721 ? -2.045 50.505 24.046 1.00 29.36 721 VAL A C 1
ATOM 5658 O O . VAL A 1 721 ? -1.736 49.317 24.087 1.00 29.36 721 VAL A O 1
ATOM 5661 N N . GLN A 1 722 ? -2.032 51.208 22.909 1.00 30.81 722 GLN A N 1
ATOM 5662 C CA . GLN A 1 722 ? -1.478 50.739 21.629 1.00 30.81 722 GLN A CA 1
ATOM 5663 C C . GLN A 1 722 ? -0.002 51.157 21.506 1.00 30.81 722 GLN A C 1
ATOM 5665 O O . GLN A 1 722 ? 0.349 52.252 21.939 1.00 30.81 722 GLN A O 1
ATOM 5670 N N . GLY A 1 723 ? 0.846 50.360 20.848 1.00 27.08 723 GLY A N 1
ATOM 5671 C CA . GLY A 1 723 ? 2.236 50.750 20.582 1.00 27.08 723 GLY A CA 1
ATOM 5672 C C . GLY A 1 723 ? 2.889 49.947 19.457 1.00 27.08 723 GLY A C 1
ATOM 5673 O O . GLY A 1 723 ? 3.188 48.771 19.624 1.00 27.08 723 GLY A O 1
ATOM 5674 N N . THR A 1 724 ? 3.118 50.585 18.311 1.00 31.47 724 THR A N 1
ATOM 5675 C CA . THR A 1 724 ? 3.903 50.047 17.189 1.00 31.47 724 THR A CA 1
ATOM 5676 C C . THR A 1 724 ? 5.339 50.581 17.224 1.00 31.47 724 THR A C 1
ATOM 5678 O O . THR A 1 724 ? 5.535 51.723 17.636 1.00 31.47 724 THR A O 1
ATOM 5681 N N . LEU A 1 725 ? 6.316 49.800 16.725 1.00 28.64 725 LEU A N 1
ATOM 5682 C CA . LEU A 1 725 ? 7.291 50.172 15.665 1.00 28.64 725 LEU A CA 1
ATOM 5683 C C . LEU A 1 725 ? 8.624 49.375 15.709 1.00 28.64 725 LEU A C 1
ATOM 5685 O O . LEU A 1 725 ? 9.261 49.287 16.749 1.00 28.64 725 LEU A O 1
ATOM 5689 N N . ARG A 1 726 ? 9.094 48.999 14.504 1.00 28.47 726 ARG A N 1
ATOM 5690 C CA . ARG A 1 726 ? 10.500 49.008 14.010 1.00 28.47 726 ARG A CA 1
ATOM 5691 C C . ARG A 1 726 ? 11.565 47.999 14.505 1.00 28.47 726 ARG A C 1
ATOM 5693 O O . ARG A 1 726 ? 12.227 48.211 15.512 1.00 28.47 726 ARG A O 1
ATOM 5700 N N . ASP A 1 727 ? 11.889 47.077 13.592 1.00 35.22 727 ASP A N 1
ATOM 5701 C CA . ASP A 1 727 ? 13.257 46.755 13.109 1.00 35.22 727 ASP A CA 1
ATOM 5702 C C . ASP A 1 727 ? 14.042 48.017 12.632 1.00 35.22 727 ASP A C 1
ATOM 5704 O O . ASP A 1 727 ? 13.379 49.032 12.368 1.00 35.22 727 ASP A O 1
ATOM 5708 N N . PRO A 1 728 ? 15.390 48.011 12.407 1.00 50.59 728 PRO A N 1
ATOM 5709 C CA . PRO A 1 728 ? 16.250 46.855 12.063 1.00 50.59 728 PRO A CA 1
ATOM 5710 C C . PRO A 1 728 ? 17.680 46.856 12.699 1.00 50.59 728 PRO A C 1
ATOM 5712 O O . PRO A 1 728 ? 17.910 47.517 13.705 1.00 50.59 728 PRO A O 1
ATOM 5715 N N . PHE A 1 729 ? 18.630 46.185 12.008 1.00 29.64 729 PHE A N 1
ATOM 5716 C CA . PHE A 1 729 ? 20.103 46.032 12.169 1.00 29.64 729 PHE A CA 1
ATOM 5717 C C . PHE A 1 729 ? 20.575 44.694 12.789 1.00 29.64 729 PHE A C 1
ATOM 5719 O O . PHE A 1 729 ? 19.969 44.223 13.739 1.00 29.64 729 PHE A O 1
ATOM 5726 N N . LEU A 1 730 ? 21.727 44.091 12.431 1.00 33.12 730 LEU A N 1
ATOM 5727 C CA . LEU A 1 730 ? 22.415 43.771 11.149 1.00 33.12 730 LEU A CA 1
ATOM 5728 C C . LEU A 1 730 ? 23.845 43.251 11.475 1.00 33.12 730 LEU A C 1
ATOM 5730 O O . LEU A 1 730 ? 24.602 43.966 12.116 1.00 33.12 730 LEU A O 1
ATOM 5734 N N . VAL A 1 731 ? 24.234 42.102 10.898 1.00 33.06 731 VAL A N 1
ATOM 5735 C CA . VAL A 1 731 ? 25.625 41.660 10.581 1.00 33.06 731 VAL A CA 1
ATOM 5736 C C . VAL A 1 731 ? 26.630 41.340 11.716 1.00 33.06 731 VAL A C 1
ATOM 5738 O O . VAL A 1 731 ? 27.024 42.197 12.494 1.00 33.06 731 VAL A O 1
ATOM 5741 N N . GLY A 1 732 ? 27.225 40.138 11.610 1.00 29.75 732 GLY A N 1
ATOM 5742 C CA . GLY A 1 732 ? 28.597 39.817 12.053 1.00 29.75 732 GLY A CA 1
ATOM 5743 C C . GLY A 1 732 ? 28.725 39.080 13.401 1.00 29.75 732 GLY A C 1
ATOM 5744 O O . GLY A 1 732 ? 28.030 39.414 14.349 1.00 29.75 732 GLY A O 1
ATOM 5745 N N . GLY A 1 733 ? 29.600 38.080 13.569 1.00 30.58 733 GLY A N 1
ATOM 5746 C CA . GLY A 1 733 ? 30.416 37.368 12.572 1.00 30.58 733 GLY A CA 1
ATOM 5747 C C . GLY A 1 733 ? 31.748 36.842 13.125 1.00 30.58 733 GLY A C 1
ATOM 5748 O O . GLY A 1 733 ? 32.670 37.633 13.307 1.00 30.58 733 GLY A O 1
ATOM 5749 N N . GLN A 1 734 ? 31.854 35.523 13.322 1.00 33.12 734 GLN A N 1
ATOM 5750 C CA . GLN A 1 734 ? 33.096 34.750 13.489 1.00 33.12 734 GLN A CA 1
ATOM 5751 C C . GLN A 1 734 ? 32.853 33.288 13.092 1.00 33.12 734 GLN A C 1
ATOM 5753 O O . GLN A 1 734 ? 31.679 32.863 13.193 1.00 33.12 734 GLN A O 1
#

Foldseek 3Di:
DDDDDDDDDPDDDDDPCVVVVVVVVVVPDDDDDDDDDDDDDDDDDDFDAPPVGHGDDPPDDDDDDDDDDDDDDDDDDDDDDDDDDDDDDDDDDDDDDDDDDDDDDDDDDPPPPDPPPQFDPDCVVVVVQCVQFPPVVVGDRFQAPPPDDVVNVVVLLVLLLVLLVQLQVQLCLLVVLLVLLQQFADPQQSLLLLLQLLQQVQPDDNQQSLLLSQQQLLCLLVVHQRQGHPCSVSSNLSSVQGRRHDNVVSLVSCPPVLQSNQSSCSNNPVLQGAHCAPLLCLSSVHLDSDGDPRNVVSSLVSLVVSCVSVVHHSNSSRRSSQLLLQLLLVVCLVVLVVVCVVVVQADVVVGGGDPVCSNVSSVVSSVRSSVDRGDPVSSCCSNCVNPVQLQQKKKWKDFLLAPVPLAVCLVVDDQVLLVVLSVLLCVLQADPVSQDGPLCNSSSWGKHWQAQWFWADPLDTGRMTMIITGFNADPVSDGPVLVVLSVVLSQCLSCLLSVHQWIKMFGPGFADDQQFQKKWWFFCAKDDSVVQSVLQVLQQPLCLDQWGWIWIIDGGTIIIGIDHPDPVRRDRVVSSVVSSVVSVVVDPVPPPVPVVRTDMHTTHRPIDIPGLCDVDNPQNVVVDDDSVPVVVVSLVVNVNPSSVVSNVSSSVSSLVSQVVSCVVVVHDRSVVDDDDDCPVVPDDDDPDDDDDDDDDDDDDDDDDDDDDDDDDDDDDDDDDDDDDDDDDDDDDDD